Protein AF-A0A1Z5JY35-F1 (afdb_monomer_lite)

Organism: Fistulifera solaris (NCBI:txid1519565)

Sequence (451 aa):
MVADGYHHDVVAVPDDDYDDEEYEEIVIDEEDEEEFLEYYEEEVLENEEDDFTEVTFDSENEEEELMDKAEDNSDAGDTVVLPSGPKKKQIIKSAAQKALEAEEARIKAEEEQFEREREAALQRQKEIQLRQEMEREKLAKREELEKQMAEKKELYRKAEEERLARIRAEEATERIKRENEENRRLLMEAEEKRKQAEEEARRLAAERAKNEKAAEEMARRLKMQHREEEAKLKALQEAKRMEEEIRKLEEQVLAARIAAQEAKLKQKEEKKRFNSKVKARRESAMEKMVKRKHADDENGDQAVPASVVVDEPAPSIKSEKKLAPKSTLVSSTSQKIPATLPAPIKEESKPVRPRTIVPSTPVEAPPFRPAPAIITNTKTTGVAGQFADYPGPFFAVDLLRAKMVADLDYNNREQYLSKDEFAQVFGVDKAEFYSFPKWKQTKLKRQHKLF

InterPro domains:
  IPR003128 Villin headpiece [PF02209] (416-451)
  IPR003128 Villin headpiece [PS51089] (389-451)
  IPR003128 Villin headpiece [SM00153] (416-451)
  IPR036886 Villin headpiece domain superfamily [G3DSA:1.10.950.10] (390-451)
  IPR036886 Villin headpiece domain superfamily [SSF47050] (399-451)

pLDDT: mean 74.17, std 23.76, range [28.83, 98.31]

Secondary structure (DSSP, 8-state):
-----------------------------HHHHHHHHHHHHHHHHHHHSSS-------TTSSSSS-S------------------S-TTTHHHHHHHHHHHHHHHHHHHHHHHHHHHHHHHHHHHHHHHHHHHHHHHHHHHHHHHHHHHHHHHHHHHHHHHHHHHHHHHHHHHHHHHHHHHHHHHHHHHHHHHHHHHHHHHHHHHHHHHHHHHHHHHHHHHHHHHHHHHHHHHHHHHHHHHHHHHHHHHHHHHHHHHHHHHHHHHHHHHHHHHHHHHHHHHHHHHHHHHHHHTS---------------------------------------------------------------------PPPP--------------SS--SSS---SPP--HHHHHTT-STT--GGGGGGGS-HHHHHHHHSS-HHHHHHS-HHHHHHHHHHTT--

Radius of gyration: 80.26 Å; chains: 1; bounding box: 168×75×261 Å

Foldseek 3Di:
DDDDDDDPPPPPPPPPPVPPPPPPVPPPPVVNVVVVVVVVVVVVVVVVVVPPPPPPVPPPPDPPPDPDDDDDPPDDDDDDDDDDDPPPDPVVVVVVVVVVVVVVVVVVVVVVVVVVVVVVVVVVVVVVVVVVVVVVVVVVVVVVVVVVVVVVVVVVVVVVVVVVVVVVVVVVVVVVVVVVVVVVVVVVVVVVVVVVVVVVVVVVVVVVVVVVVVVVVVVVVVVVVVVVVVVVVVVVVVVVVVVVVVVVVVVVVVVVVVVVVVVVVVVVVVVVVVVVVVVVVVVVVVVVVVCVVPDDDDDDDDDDDDDDDDDDDDDDDDDDDDDDDDDDDDDDDDDDDDDDDDDDDDDDDDDDDDDDDDDDDDDDDDDDDDDDDDDDDDDDDDDPPDLPDPPDAADDLVCLLVVVDPPDDLVPSLSRHDQVVNCVQQVDGPSVLVVDDPVVNVVSCVVSSSD

Structure (mmCIF, N/CA/C/O backbone):
data_AF-A0A1Z5JY35-F1
#
_entry.id   AF-A0A1Z5JY35-F1
#
loop_
_atom_site.group_PDB
_atom_site.id
_atom_site.type_symbol
_atom_site.label_atom_id
_atom_site.label_alt_id
_atom_site.label_comp_id
_atom_site.label_asym_id
_atom_site.label_entity_id
_atom_site.label_seq_id
_atom_site.pdbx_PDB_ins_code
_atom_site.Cartn_x
_atom_site.Cartn_y
_atom_site.Cartn_z
_atom_site.occupancy
_atom_site.B_iso_or_equiv
_atom_site.auth_seq_id
_atom_site.auth_comp_id
_atom_site.auth_asym_id
_atom_site.auth_atom_id
_atom_site.pdbx_PDB_model_num
ATOM 1 N N . MET A 1 1 ? -53.087 -17.248 -44.217 1.00 46.38 1 MET A N 1
ATOM 2 C CA . MET A 1 1 ? -52.251 -18.288 -43.576 1.00 46.38 1 MET A CA 1
ATOM 3 C C . MET A 1 1 ? -50.955 -17.583 -43.186 1.00 46.38 1 MET A C 1
ATOM 5 O O . MET A 1 1 ? -50.254 -17.195 -44.098 1.00 46.38 1 MET A O 1
ATOM 9 N N . VAL A 1 2 ? -50.609 -17.257 -41.943 1.00 44.66 2 VAL A N 1
ATOM 10 C CA . VAL A 1 2 ? -51.003 -17.756 -40.621 1.00 44.66 2 VAL A CA 1
ATOM 11 C C . VAL A 1 2 ? -50.668 -16.665 -39.582 1.00 44.66 2 VAL A C 1
ATOM 13 O O . VAL A 1 2 ? -49.529 -16.228 -39.525 1.00 44.66 2 VAL A O 1
ATOM 16 N N . ALA A 1 3 ? -51.681 -16.317 -38.784 1.00 45.19 3 ALA A N 1
ATOM 17 C CA . ALA A 1 3 ? -51.660 -15.933 -37.366 1.00 45.19 3 ALA A CA 1
ATOM 18 C C . ALA A 1 3 ? -51.093 -14.572 -36.911 1.00 45.19 3 ALA A C 1
ATOM 20 O O . ALA A 1 3 ? -49.916 -14.428 -36.589 1.00 45.19 3 ALA A O 1
ATOM 21 N N . ASP A 1 4 ? -52.034 -13.642 -36.725 1.00 47.34 4 ASP A N 1
ATOM 22 C CA . ASP A 1 4 ? -51.963 -12.518 -35.793 1.00 47.34 4 ASP A CA 1
ATOM 23 C C . ASP A 1 4 ? -51.920 -13.041 -34.347 1.00 47.34 4 ASP A C 1
ATOM 25 O O . ASP A 1 4 ? -52.890 -13.605 -33.832 1.00 47.34 4 ASP A O 1
ATOM 29 N N . GLY A 1 5 ? -50.770 -12.876 -33.696 1.00 52.38 5 GLY A N 1
ATOM 30 C CA . GLY A 1 5 ? -50.579 -13.130 -32.272 1.00 52.38 5 GLY A CA 1
ATOM 31 C C . GLY A 1 5 ? -51.066 -11.943 -31.450 1.00 52.38 5 GLY A C 1
ATOM 32 O O . GLY A 1 5 ? -50.285 -11.059 -31.116 1.00 52.38 5 GLY A O 1
ATOM 33 N N . TYR A 1 6 ? -52.359 -11.940 -31.137 1.00 53.88 6 TYR A N 1
ATOM 34 C CA . TYR A 1 6 ? -52.980 -11.079 -30.131 1.00 53.88 6 TYR A CA 1
ATOM 35 C C . TYR A 1 6 ? -52.323 -11.355 -28.764 1.00 53.88 6 TYR A C 1
ATOM 37 O O . TYR A 1 6 ? -52.596 -12.372 -28.127 1.00 53.88 6 TYR A O 1
ATOM 45 N N . HIS A 1 7 ? -51.417 -10.481 -28.326 1.00 57.97 7 HIS A N 1
ATOM 46 C CA . HIS A 1 7 ? -50.999 -10.421 -26.928 1.00 57.97 7 HIS A CA 1
ATOM 47 C C . HIS A 1 7 ? -52.095 -9.691 -26.153 1.00 57.97 7 HIS A C 1
ATOM 49 O O . HIS A 1 7 ? -52.338 -8.506 -26.357 1.00 57.97 7 HIS A O 1
ATOM 55 N N . HIS A 1 8 ? -52.805 -10.445 -25.317 1.00 54.56 8 HIS A N 1
ATOM 56 C CA . HIS A 1 8 ? -53.677 -9.890 -24.298 1.00 54.56 8 HIS A CA 1
ATOM 57 C C . HIS A 1 8 ? -52.809 -9.137 -23.289 1.00 54.56 8 HIS A C 1
ATOM 59 O O . HIS A 1 8 ? -52.097 -9.762 -22.504 1.00 54.56 8 HIS A O 1
ATOM 65 N N . ASP A 1 9 ? -52.904 -7.809 -23.306 1.00 48.47 9 ASP A N 1
ATOM 66 C CA . ASP A 1 9 ? -52.568 -6.964 -22.166 1.00 48.47 9 ASP A CA 1
ATOM 67 C C . ASP A 1 9 ? -53.506 -7.344 -21.014 1.00 48.47 9 ASP A C 1
ATOM 69 O O . ASP A 1 9 ? -54.621 -6.836 -20.871 1.00 48.47 9 ASP A O 1
ATOM 73 N N . VAL A 1 10 ? -53.069 -8.314 -20.215 1.00 53.41 10 VAL A N 1
ATOM 74 C CA . VAL A 1 10 ? -53.588 -8.517 -18.870 1.00 53.41 10 VAL A CA 1
ATOM 75 C C . VAL A 1 10 ? -52.952 -7.413 -18.044 1.00 53.41 10 VAL A C 1
ATOM 77 O O . VAL A 1 10 ? -51.802 -7.514 -17.624 1.00 53.41 10 VAL A O 1
ATOM 80 N N . VAL A 1 11 ? -53.694 -6.320 -17.885 1.00 48.31 11 VAL A N 1
ATOM 81 C CA . VAL A 1 11 ? -53.435 -5.316 -16.857 1.00 48.31 11 VAL A CA 1
ATOM 82 C C . VAL A 1 11 ? -53.554 -6.058 -15.531 1.00 48.31 11 VAL A C 1
ATOM 84 O O . VAL A 1 11 ? -54.656 -6.278 -15.031 1.00 48.31 11 VAL A O 1
ATOM 87 N N . ALA A 1 12 ? -52.418 -6.544 -15.034 1.00 53.56 12 ALA A N 1
ATOM 88 C CA . ALA A 1 12 ? -52.287 -7.001 -13.669 1.00 53.56 12 ALA A CA 1
ATOM 89 C C . ALA A 1 12 ? -52.639 -5.795 -12.802 1.00 53.56 12 ALA A C 1
ATOM 91 O O . ALA A 1 12 ? -51.911 -4.802 -12.768 1.00 53.56 12 ALA A O 1
ATOM 92 N N . VAL A 1 13 ? -53.824 -5.858 -12.201 1.00 51.28 13 VAL A N 1
ATOM 93 C CA . VAL A 1 13 ? -54.137 -5.083 -11.010 1.00 51.28 13 VAL A CA 1
ATOM 94 C C . VAL A 1 13 ? -53.008 -5.430 -10.039 1.00 51.28 13 VAL A C 1
ATOM 96 O O . VAL A 1 13 ? -52.840 -6.622 -9.777 1.00 51.28 13 VAL A O 1
ATOM 99 N N . PRO A 1 14 ? -52.160 -4.469 -9.631 1.00 54.25 14 PRO A N 1
ATOM 100 C CA . PRO A 1 14 ? -51.214 -4.733 -8.565 1.00 54.25 14 PRO A CA 1
ATOM 101 C C . PRO A 1 14 ? -52.071 -5.152 -7.381 1.00 54.25 14 PRO A C 1
ATOM 103 O O . PRO A 1 14 ? -52.952 -4.401 -6.960 1.00 54.25 14 PRO A O 1
ATOM 106 N N . ASP A 1 15 ? -51.903 -6.400 -6.955 1.00 49.28 15 ASP A N 1
ATOM 107 C CA . ASP A 1 15 ? -52.338 -6.795 -5.636 1.00 49.28 15 ASP A CA 1
ATOM 108 C C . ASP A 1 15 ? -51.685 -5.771 -4.707 1.00 49.28 15 ASP A C 1
ATOM 110 O O . ASP A 1 15 ? -50.458 -5.662 -4.657 1.00 49.28 15 ASP A O 1
ATOM 114 N N . ASP A 1 16 ? -52.525 -4.935 -4.092 1.00 47.16 16 ASP A N 1
ATOM 115 C CA . ASP A 1 16 ? -52.209 -4.204 -2.874 1.00 47.16 16 ASP A CA 1
ATOM 116 C C . ASP A 1 16 ? -51.912 -5.283 -1.818 1.00 47.16 16 ASP A C 1
ATOM 118 O O . ASP A 1 16 ? -52.718 -5.566 -0.927 1.00 47.16 16 ASP A O 1
ATOM 122 N N . ASP A 1 17 ? -50.763 -5.946 -1.971 1.00 48.62 17 ASP A N 1
ATOM 123 C CA . ASP A 1 17 ? -49.945 -6.374 -0.860 1.00 48.62 17 ASP A CA 1
ATOM 124 C C . ASP A 1 17 ? -49.726 -5.074 -0.102 1.00 48.62 17 ASP A C 1
ATOM 126 O O . ASP A 1 17 ? -48.907 -4.237 -0.477 1.00 48.62 17 ASP A O 1
ATOM 130 N N . TYR A 1 18 ? -50.605 -4.846 0.874 1.00 51.62 18 TYR A N 1
ATOM 131 C CA . TYR A 1 18 ? -50.313 -3.999 2.005 1.00 51.62 18 TYR A CA 1
ATOM 132 C C . TYR A 1 18 ? -48.908 -4.409 2.417 1.00 51.62 18 TYR A C 1
ATOM 134 O O . TYR A 1 18 ? -48.745 -5.478 3.004 1.00 51.62 18 TYR A O 1
ATOM 142 N N . ASP A 1 19 ? -47.922 -3.616 1.983 1.00 51.00 19 ASP A N 1
ATOM 143 C CA . ASP A 1 19 ? -46.593 -3.589 2.550 1.00 51.00 19 ASP A CA 1
ATOM 144 C C . ASP A 1 19 ? -46.872 -3.606 4.040 1.00 51.00 19 ASP A C 1
ATOM 146 O O . ASP A 1 19 ? -47.462 -2.654 4.566 1.00 51.00 19 ASP A O 1
ATOM 150 N N . ASP A 1 20 ? -46.605 -4.766 4.652 1.00 53.47 20 ASP A N 1
ATOM 151 C CA . ASP A 1 20 ? -46.486 -4.910 6.087 1.00 53.47 20 ASP A CA 1
ATOM 152 C C . ASP A 1 20 ? -45.703 -3.681 6.476 1.00 53.47 20 ASP A C 1
ATOM 154 O O . ASP A 1 20 ? -44.547 -3.560 6.058 1.00 53.47 20 ASP A O 1
ATOM 158 N N . GLU A 1 21 ? -46.410 -2.730 7.100 1.00 52.88 21 GLU A N 1
ATOM 159 C CA . GLU A 1 21 ? -45.853 -1.459 7.503 1.00 52.88 21 GLU A CA 1
ATOM 160 C C . GLU A 1 21 ? -44.511 -1.833 8.083 1.00 52.88 21 GLU A C 1
ATOM 162 O O . GLU A 1 21 ? -44.444 -2.640 9.018 1.00 52.88 21 GLU A O 1
ATOM 167 N N . GLU A 1 22 ? -43.467 -1.376 7.391 1.00 53.84 22 GLU A N 1
ATOM 168 C CA . GLU A 1 22 ? -42.106 -1.368 7.856 1.00 53.84 22 GLU A CA 1
ATOM 169 C C . GLU A 1 22 ? -42.228 -0.618 9.174 1.00 53.84 22 GLU A C 1
ATOM 171 O O . GLU A 1 22 ? -42.157 0.608 9.248 1.00 53.84 22 GLU A O 1
ATOM 176 N N . TYR A 1 23 ? -42.548 -1.373 10.226 1.00 53.69 23 TYR A N 1
ATOM 177 C CA . TYR A 1 23 ? -42.128 -1.101 11.563 1.00 53.69 23 TYR A CA 1
ATOM 178 C C . TYR A 1 23 ? -40.631 -1.035 11.348 1.00 53.69 23 TYR A C 1
ATOM 180 O O . TYR A 1 23 ? -39.949 -2.060 11.347 1.00 53.69 23 TYR A O 1
ATOM 188 N N . GLU A 1 24 ? -40.157 0.172 11.018 1.00 51.50 24 GLU A N 1
ATOM 189 C CA . GLU A 1 24 ? -38.847 0.636 11.393 1.00 51.50 24 GLU A CA 1
ATOM 190 C C . GLU A 1 24 ? -38.778 0.198 12.843 1.00 51.50 24 GLU A C 1
ATOM 192 O O . GLU A 1 24 ? -39.404 0.785 13.728 1.00 51.50 24 GLU A O 1
ATOM 197 N N . GLU A 1 25 ? -38.177 -0.974 13.033 1.00 56.06 25 GLU A N 1
ATOM 198 C CA . GLU A 1 25 ? -37.729 -1.452 14.309 1.00 56.06 25 GLU A CA 1
ATOM 199 C C . GLU A 1 25 ? -36.844 -0.302 14.734 1.00 56.06 25 GLU A C 1
ATOM 201 O O . GLU A 1 25 ? -35.765 -0.087 14.176 1.00 56.06 25 GLU A O 1
ATOM 206 N N . ILE A 1 26 ? -37.415 0.570 15.566 1.00 51.16 26 ILE A N 1
ATOM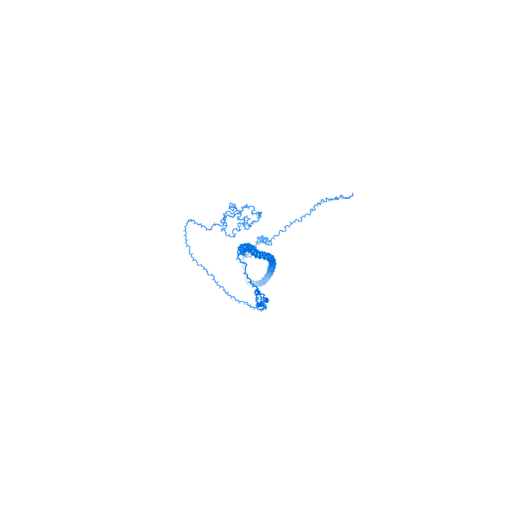 207 C CA . ILE A 1 26 ? -36.690 1.640 16.204 1.00 51.16 26 ILE A CA 1
ATOM 208 C C . ILE A 1 26 ? -35.707 0.848 17.045 1.00 51.16 26 ILE A C 1
ATOM 210 O O . ILE A 1 26 ? -36.040 0.382 18.131 1.00 51.16 26 ILE A O 1
ATOM 214 N N . VAL A 1 27 ? -34.541 0.582 16.459 1.00 50.09 27 VAL A N 1
ATOM 215 C CA . VAL A 1 27 ? -33.369 0.095 17.153 1.00 50.09 27 VAL A CA 1
ATOM 216 C C . VAL A 1 27 ? -32.999 1.275 18.025 1.00 50.09 27 VAL A C 1
ATOM 218 O O . VAL A 1 27 ? -32.275 2.179 17.617 1.00 50.09 27 VAL A O 1
ATOM 221 N N . ILE A 1 28 ? -33.659 1.335 19.177 1.00 54.06 28 ILE A N 1
ATOM 222 C CA . ILE A 1 28 ? -33.197 2.107 20.307 1.00 54.06 28 ILE A CA 1
ATOM 223 C C . ILE A 1 28 ? -31.848 1.463 20.593 1.00 54.06 28 ILE A C 1
ATOM 225 O O . ILE A 1 28 ? -31.780 0.264 20.873 1.00 54.06 28 ILE A O 1
ATOM 229 N N . ASP A 1 29 ? -30.772 2.209 20.344 1.00 47.84 29 ASP A N 1
ATOM 230 C CA . ASP A 1 29 ? -29.430 1.744 20.663 1.00 47.84 29 ASP A CA 1
ATOM 231 C C . ASP A 1 29 ? -29.464 1.253 22.121 1.00 47.84 29 ASP A C 1
ATOM 233 O O . ASP A 1 29 ? -30.059 1.914 22.967 1.00 47.84 29 ASP A O 1
ATOM 237 N N . GLU A 1 30 ? -28.883 0.086 22.426 1.00 59.81 30 GLU A N 1
ATOM 238 C CA . GLU A 1 30 ? -28.965 -0.525 23.771 1.00 59.81 30 GLU A CA 1
ATOM 239 C C . GLU A 1 30 ? -28.495 0.437 24.895 1.00 59.81 30 GLU A C 1
ATOM 241 O O . GLU A 1 30 ? -28.858 0.253 26.052 1.00 59.81 30 GLU A O 1
ATOM 246 N N . GLU A 1 31 ? -27.735 1.491 24.560 1.00 59.03 31 GLU A N 1
ATOM 247 C CA . GLU A 1 31 ? -27.359 2.580 25.478 1.00 59.03 31 GLU A CA 1
ATOM 248 C C . GLU A 1 31 ? -28.527 3.535 25.828 1.00 59.03 31 GLU A C 1
ATOM 250 O O . GLU A 1 31 ? -28.576 4.029 26.952 1.00 59.03 31 GLU A O 1
ATOM 255 N N . ASP A 1 32 ? -29.490 3.759 24.926 1.00 56.44 32 ASP A N 1
ATOM 256 C CA . ASP A 1 32 ? -30.680 4.595 25.164 1.00 56.44 32 ASP A CA 1
ATOM 257 C C . ASP A 1 32 ? -31.787 3.820 25.924 1.00 56.44 32 ASP A C 1
ATOM 259 O O . ASP A 1 32 ? -32.628 4.432 26.586 1.00 56.44 32 ASP A O 1
ATOM 263 N N . GLU A 1 33 ? -31.794 2.477 25.883 1.00 62.22 33 GLU A N 1
ATOM 264 C CA . GLU A 1 33 ? -32.707 1.644 26.694 1.00 62.22 33 GLU A CA 1
ATOM 265 C C . GLU A 1 33 ? -32.339 1.652 28.189 1.00 62.22 33 GLU A C 1
ATOM 267 O O . GLU A 1 33 ? -33.236 1.649 29.037 1.00 62.22 33 GLU A O 1
ATOM 272 N N . GLU A 1 34 ? -31.044 1.711 28.527 1.00 60.44 34 GLU A N 1
ATOM 273 C CA . GLU A 1 34 ? -30.598 1.854 29.921 1.00 60.44 34 GLU A CA 1
ATOM 274 C C . GLU A 1 34 ? -30.954 3.239 30.486 1.00 60.44 34 GLU A C 1
ATOM 276 O O . GLU A 1 34 ? -31.459 3.314 31.606 1.00 60.44 34 GLU A O 1
ATOM 281 N N . GLU A 1 35 ? -30.814 4.319 29.703 1.00 61.03 35 GLU A N 1
ATOM 282 C CA . GLU A 1 35 ? -31.201 5.677 30.136 1.00 61.03 35 GLU A CA 1
ATOM 283 C C . GLU A 1 35 ? -32.730 5.809 30.320 1.00 61.03 35 GLU A C 1
ATOM 285 O O . GLU A 1 35 ? -33.202 6.501 31.226 1.00 61.03 35 GLU A O 1
ATOM 290 N N . PHE A 1 36 ? -33.530 5.096 29.515 1.00 60.97 36 PHE A N 1
ATOM 291 C CA . PHE A 1 36 ? -34.994 5.113 29.630 1.00 60.97 36 PHE A CA 1
ATOM 292 C C . PHE A 1 36 ? -35.524 4.304 30.829 1.00 60.97 36 PHE A C 1
ATOM 294 O O . PHE A 1 36 ? -36.551 4.662 31.412 1.00 60.97 36 PHE A O 1
ATOM 301 N N . LEU A 1 37 ? -34.835 3.225 31.220 1.00 59.44 37 LEU A N 1
ATOM 302 C CA . LEU A 1 37 ? -35.162 2.442 32.419 1.00 59.44 37 LEU A CA 1
ATOM 303 C C . LEU A 1 37 ? -34.700 3.131 33.708 1.00 59.44 37 LEU A C 1
ATOM 305 O O . LEU A 1 37 ? -35.429 3.081 34.699 1.00 59.44 37 LEU A O 1
ATOM 309 N N . GLU A 1 38 ? -33.558 3.825 33.686 1.00 57.66 38 GLU A N 1
ATOM 310 C CA . GLU A 1 38 ? -33.056 4.581 34.842 1.00 57.66 38 GLU A CA 1
ATOM 311 C C . GLU A 1 38 ? -34.018 5.731 35.208 1.00 57.66 38 GLU A C 1
ATOM 313 O O . GLU A 1 38 ? -34.307 5.944 36.385 1.00 57.66 38 GLU A O 1
ATOM 318 N N . TYR A 1 39 ? -34.646 6.374 34.212 1.00 60.12 39 TYR A N 1
ATOM 319 C CA . TYR A 1 39 ? -35.667 7.407 34.442 1.00 60.12 39 TYR A CA 1
ATOM 320 C C . TYR A 1 39 ? -36.967 6.858 35.064 1.00 60.12 39 TYR A C 1
ATOM 322 O O . TYR A 1 39 ? -37.599 7.531 35.879 1.00 60.12 39 TYR A O 1
ATOM 330 N N . TYR A 1 40 ? -37.372 5.629 34.719 1.00 60.38 40 TYR A N 1
ATOM 331 C CA . TYR A 1 40 ? -38.579 5.005 35.279 1.00 60.38 40 TYR A CA 1
ATOM 332 C C . TYR A 1 40 ? -38.358 4.411 36.677 1.00 60.38 40 TYR A C 1
ATOM 334 O O . TYR A 1 40 ? -39.298 4.381 37.469 1.00 60.38 40 TYR A O 1
ATOM 342 N N . GLU A 1 41 ? -37.146 3.956 37.008 1.00 59.81 41 GLU A N 1
ATOM 343 C CA . GLU A 1 41 ? -36.818 3.560 38.384 1.00 59.81 41 GLU A CA 1
ATOM 344 C C . GLU A 1 41 ? -36.693 4.777 39.315 1.00 59.81 41 GLU A C 1
ATOM 346 O O . GLU A 1 41 ? -37.137 4.690 40.460 1.00 59.81 41 GLU A O 1
ATOM 351 N N . GLU A 1 42 ? -36.189 5.922 38.836 1.00 55.50 42 GLU A N 1
ATOM 352 C CA . GLU A 1 42 ? -36.055 7.140 39.652 1.00 55.50 42 GLU A CA 1
ATOM 353 C C . GLU A 1 42 ? -37.423 7.806 39.945 1.00 55.50 42 GLU A C 1
ATOM 355 O O . GLU A 1 42 ? -37.693 8.165 41.092 1.00 55.50 42 GLU A O 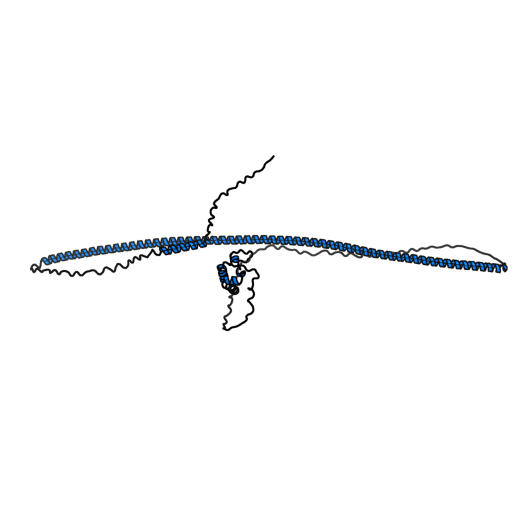1
ATOM 360 N N . GLU A 1 43 ? -38.354 7.861 38.977 1.00 55.16 43 GLU A N 1
ATOM 361 C CA . GLU A 1 43 ? -39.709 8.421 39.197 1.00 55.16 43 GLU A CA 1
ATOM 362 C C . GLU A 1 43 ? -40.642 7.511 40.026 1.00 55.16 43 GLU A C 1
ATOM 364 O O . GLU A 1 43 ? -41.578 7.995 40.674 1.00 55.16 43 GLU A O 1
ATOM 369 N N . VAL A 1 44 ? -40.428 6.190 40.017 1.00 59.62 44 VAL A N 1
ATOM 370 C CA . VAL A 1 44 ? -41.230 5.248 40.822 1.00 59.62 44 VAL A CA 1
ATOM 371 C C . VAL A 1 44 ? -40.738 5.197 42.272 1.00 59.62 44 VAL A C 1
ATOM 373 O O . VAL A 1 44 ? -41.563 5.078 43.177 1.00 59.62 44 VAL A O 1
ATOM 376 N N . LEU A 1 45 ? -39.434 5.367 42.518 1.00 52.56 45 LEU A N 1
ATOM 377 C CA . LEU A 1 45 ? -38.883 5.448 43.876 1.00 52.56 45 LEU A CA 1
ATOM 378 C C . LEU A 1 45 ? -39.237 6.763 44.588 1.00 52.56 45 LEU A C 1
ATOM 380 O O . LEU A 1 45 ? -39.569 6.718 45.771 1.00 52.56 45 LEU A O 1
ATOM 384 N N . GLU A 1 46 ? -39.270 7.907 43.892 1.00 53.66 46 GLU A N 1
ATOM 385 C CA . GLU A 1 46 ? -39.670 9.180 44.522 1.00 53.66 46 GLU A CA 1
ATOM 386 C C . GLU A 1 46 ? -41.154 9.215 44.936 1.00 53.66 46 GLU A C 1
ATOM 388 O O . GLU A 1 46 ? -41.506 9.902 45.892 1.00 53.66 46 GLU A O 1
ATOM 393 N N . ASN A 1 47 ? -42.033 8.446 44.283 1.00 51.38 47 ASN A N 1
ATOM 394 C CA . ASN A 1 47 ? -43.461 8.421 44.629 1.00 51.38 47 ASN A CA 1
ATOM 395 C C . ASN A 1 47 ? -43.836 7.390 45.712 1.00 51.38 47 ASN A C 1
ATOM 397 O O . ASN A 1 47 ? -44.938 7.470 46.256 1.00 51.38 47 ASN A O 1
ATOM 401 N N . GLU A 1 48 ? -42.960 6.437 46.047 1.00 53.16 48 GLU A N 1
ATOM 402 C CA . GLU A 1 48 ? -43.197 5.480 47.143 1.00 53.16 48 GLU A CA 1
ATOM 403 C C . GLU A 1 48 ? -42.548 5.904 48.474 1.00 53.16 48 GLU A C 1
ATOM 405 O O . GLU A 1 48 ? -42.959 5.416 49.531 1.00 53.16 48 GLU A O 1
ATOM 410 N N . GLU A 1 49 ? -41.597 6.846 48.466 1.00 51.72 49 GLU A N 1
ATOM 411 C CA . GLU A 1 49 ? -40.983 7.367 49.699 1.00 51.72 49 GLU A CA 1
ATOM 412 C C . GLU A 1 49 ? -41.856 8.399 50.444 1.00 51.72 49 GLU A C 1
ATOM 414 O O . GLU A 1 49 ? -41.680 8.577 51.650 1.00 51.72 49 GLU A O 1
ATOM 419 N N . ASP A 1 50 ? -42.856 9.003 49.791 1.00 50.16 50 ASP A N 1
ATOM 420 C CA . ASP A 1 50 ? -43.724 10.020 50.413 1.00 50.16 50 ASP A CA 1
ATOM 421 C C . ASP A 1 50 ? -44.960 9.456 51.151 1.00 50.16 50 ASP A C 1
ATOM 423 O O . ASP A 1 50 ? -45.592 10.181 51.921 1.00 50.16 50 ASP A O 1
ATOM 427 N N . ASP A 1 51 ? -45.296 8.167 50.990 1.00 50.41 51 ASP A N 1
ATOM 428 C CA . ASP A 1 51 ? -46.463 7.546 51.660 1.00 50.41 51 ASP A CA 1
ATOM 429 C C . ASP A 1 51 ? -46.080 6.535 52.758 1.00 50.41 51 ASP A C 1
ATOM 431 O O . ASP A 1 51 ? -46.934 6.002 53.472 1.00 50.41 51 ASP A O 1
ATOM 435 N N . PHE A 1 52 ? -44.778 6.322 52.972 1.00 45.00 52 PHE A N 1
ATOM 436 C CA . PHE A 1 52 ? -44.257 5.682 54.178 1.00 45.00 52 PHE A CA 1
ATOM 437 C C . PHE A 1 52 ? -43.755 6.754 55.146 1.00 45.00 52 PHE A C 1
ATOM 439 O O . PHE A 1 52 ? -42.627 6.695 55.634 1.00 45.00 52 PHE A O 1
ATOM 446 N N . THR A 1 53 ? -44.613 7.735 55.466 1.00 52.81 53 THR A N 1
ATOM 447 C CA . THR A 1 53 ? -44.447 8.484 56.712 1.00 52.81 53 THR A CA 1
ATOM 448 C C . THR A 1 53 ? -44.340 7.452 57.814 1.00 52.81 53 THR A C 1
ATOM 450 O O . THR A 1 53 ? -45.305 6.756 58.139 1.00 52.81 53 THR A O 1
ATOM 453 N N . GLU A 1 54 ? -43.121 7.330 58.314 1.00 50.16 54 GLU A N 1
ATOM 454 C CA . GLU A 1 54 ? -42.743 6.653 59.525 1.00 50.16 54 GLU A CA 1
ATOM 455 C C . GLU A 1 54 ? -43.790 7.033 60.573 1.00 50.16 54 GLU A C 1
ATOM 457 O O . GLU A 1 54 ? -43.759 8.108 61.169 1.00 50.16 54 GLU A O 1
ATOM 462 N N . VAL A 1 55 ? -44.776 6.157 60.779 1.00 47.72 55 VAL A N 1
ATOM 463 C CA . VAL A 1 55 ? -45.494 6.107 62.042 1.00 47.72 55 VAL A CA 1
ATOM 464 C C . VAL A 1 55 ? -44.437 5.598 63.010 1.00 47.72 55 VAL A C 1
ATOM 466 O O . VAL A 1 55 ? -44.387 4.414 63.346 1.00 47.72 55 VAL A O 1
ATOM 469 N N . THR A 1 56 ? -43.528 6.497 63.394 1.00 45.59 56 THR A N 1
ATOM 470 C CA . THR A 1 56 ? -42.793 6.430 64.640 1.00 45.59 56 THR A CA 1
ATOM 471 C C . THR A 1 56 ? -43.882 6.378 65.691 1.00 45.59 56 THR A C 1
ATOM 473 O O . THR A 1 56 ? -44.436 7.386 66.127 1.00 45.59 56 THR A O 1
ATOM 476 N N . PHE A 1 57 ? -44.301 5.156 65.999 1.00 45.47 57 PHE A N 1
ATOM 477 C CA . PHE A 1 57 ? -45.125 4.857 67.142 1.00 45.47 57 PHE A CA 1
ATOM 478 C C . PHE A 1 57 ? -44.218 5.131 68.344 1.00 45.47 57 PHE A C 1
ATOM 480 O O . PHE A 1 57 ? -43.576 4.218 68.867 1.00 45.47 57 PHE A O 1
ATOM 487 N N . ASP A 1 58 ? -44.094 6.420 68.682 1.00 47.53 58 ASP A N 1
ATOM 488 C CA . ASP A 1 58 ? -43.464 6.967 69.879 1.00 47.53 58 ASP A CA 1
ATOM 489 C C . ASP A 1 58 ? -44.176 6.345 71.079 1.00 47.53 58 ASP A C 1
ATOM 491 O O . ASP A 1 58 ? -45.102 6.893 71.670 1.00 47.53 58 ASP A O 1
ATOM 495 N N . SER A 1 59 ? -43.754 5.129 71.411 1.00 51.53 59 SER A N 1
ATOM 496 C CA . SER A 1 59 ? -44.248 4.350 72.545 1.00 51.53 59 SER A CA 1
ATOM 497 C C . SER A 1 59 ? -43.611 4.811 73.855 1.00 51.53 59 SER A C 1
ATOM 499 O O . SER A 1 59 ? -43.808 4.173 74.884 1.00 51.53 59 SER A O 1
ATOM 501 N N . GLU A 1 60 ? -42.813 5.881 73.826 1.00 49.34 60 GLU A N 1
ATOM 502 C CA . GLU A 1 60 ? -42.082 6.390 74.987 1.00 49.34 60 GLU A CA 1
ATOM 503 C C . GLU A 1 60 ? -42.762 7.598 75.656 1.00 49.34 60 GLU A C 1
ATOM 505 O O . GLU A 1 60 ? -42.204 8.141 76.603 1.00 49.34 60 GLU A O 1
ATOM 510 N N . ASN A 1 61 ? -43.977 8.000 75.247 1.00 47.47 61 ASN A N 1
ATOM 511 C CA . ASN A 1 61 ? -44.640 9.194 75.803 1.00 47.47 61 ASN A CA 1
ATOM 512 C C . ASN A 1 61 ? -46.038 8.970 76.424 1.00 47.47 61 ASN A C 1
ATOM 514 O O . ASN A 1 61 ? -46.813 9.916 76.531 1.00 47.47 61 ASN A O 1
ATOM 518 N N . GLU A 1 62 ? -46.374 7.752 76.866 1.00 46.09 62 GLU A N 1
ATOM 519 C CA . GLU A 1 62 ? -47.658 7.468 77.552 1.00 46.09 62 GLU A CA 1
ATOM 520 C C . GLU A 1 62 ? -47.533 7.030 79.029 1.00 46.09 62 GLU A C 1
ATOM 522 O O . GLU A 1 62 ? -48.536 6.671 79.643 1.00 46.09 62 GLU A O 1
ATOM 527 N N . GLU A 1 63 ? -46.352 7.109 79.659 1.00 47.94 63 GLU A N 1
ATOM 528 C CA . GLU A 1 63 ? -46.201 6.785 81.098 1.00 47.94 63 GLU A CA 1
ATOM 529 C C . GLU A 1 63 ? -46.146 7.996 82.054 1.00 47.94 63 GLU A C 1
ATOM 531 O O . GLU A 1 63 ? -46.042 7.800 83.264 1.00 47.94 63 GLU A O 1
ATOM 536 N N . GLU A 1 64 ? -46.304 9.239 81.577 1.00 49.47 64 GLU A N 1
ATOM 537 C CA . GLU A 1 64 ? -46.234 10.442 82.439 1.00 49.47 64 GLU A CA 1
ATOM 538 C C . GLU A 1 64 ? -47.550 11.232 82.609 1.00 49.47 64 GLU A C 1
ATOM 540 O O . GLU A 1 64 ? -47.539 12.340 83.138 1.00 49.47 64 GLU A O 1
ATOM 545 N N . GLU A 1 65 ? -48.711 10.663 82.256 1.00 51.38 65 GLU A N 1
ATOM 546 C CA . GLU A 1 65 ? -50.022 11.323 82.435 1.00 51.38 65 GLU A CA 1
ATOM 547 C C . GLU A 1 65 ? -51.005 10.503 83.294 1.00 51.38 65 GLU A C 1
ATOM 549 O O . GLU A 1 65 ? -52.158 10.270 82.935 1.00 51.38 65 GLU A O 1
ATOM 554 N N . LEU A 1 66 ? -50.561 10.034 84.465 1.00 49.62 66 LEU A N 1
ATOM 555 C CA . LEU A 1 66 ? -51.460 9.403 85.446 1.00 49.62 66 LEU A CA 1
ATOM 556 C C . LEU A 1 66 ? -50.985 9.585 86.897 1.00 49.62 66 LEU A C 1
ATOM 558 O O . LEU A 1 66 ? -50.978 8.653 87.696 1.00 49.62 66 LEU A O 1
ATOM 562 N N . MET A 1 67 ? -50.590 10.809 87.256 1.00 49.25 67 MET A N 1
ATOM 563 C CA . MET A 1 67 ? -50.226 11.184 88.631 1.00 49.25 67 MET A CA 1
ATOM 564 C C . MET A 1 67 ? -50.798 12.545 89.057 1.00 49.25 67 MET A C 1
ATOM 566 O O . MET A 1 67 ? -50.140 13.286 89.765 1.00 49.25 67 MET A O 1
ATOM 570 N N . ASP A 1 68 ? -52.042 12.864 88.683 1.00 51.59 68 ASP A N 1
ATOM 571 C CA . ASP A 1 68 ? -52.772 14.011 89.255 1.00 51.59 68 ASP A CA 1
ATOM 572 C C . ASP A 1 68 ? -54.295 13.779 89.243 1.00 51.59 68 ASP A C 1
ATOM 574 O O . ASP A 1 68 ? -55.043 14.404 88.492 1.00 51.59 68 ASP A O 1
ATOM 578 N N . LYS A 1 69 ? -54.784 12.838 90.066 1.00 51.34 69 LYS A N 1
ATOM 579 C CA . LYS A 1 69 ? -56.200 12.795 90.490 1.00 51.34 69 LYS A CA 1
ATOM 580 C C . LYS A 1 69 ? -56.435 11.869 91.686 1.00 51.34 69 LYS A C 1
ATOM 582 O O . LYS A 1 69 ? -56.906 10.744 91.571 1.00 51.34 69 LYS A O 1
ATOM 587 N N . ALA A 1 70 ? -56.113 12.388 92.860 1.00 48.22 70 ALA A N 1
ATOM 588 C CA . ALA A 1 70 ? -56.807 12.065 94.102 1.00 48.22 70 ALA A CA 1
ATOM 589 C C . ALA A 1 70 ? -56.888 13.393 94.872 1.00 48.22 70 ALA A C 1
ATOM 591 O O . ALA A 1 70 ? -55.986 13.752 95.618 1.00 48.22 70 ALA A O 1
ATOM 592 N N . GLU A 1 71 ? -57.786 14.306 94.495 1.00 47.38 71 GLU A N 1
ATOM 593 C CA . GLU A 1 71 ? -59.164 14.330 95.016 1.00 47.38 71 GLU A CA 1
ATOM 594 C C . GLU A 1 71 ? -59.210 13.936 96.500 1.00 47.38 71 GLU A C 1
ATOM 596 O O . GLU A 1 71 ? -59.607 12.845 96.895 1.00 47.38 71 GLU A O 1
ATOM 601 N N . ASP A 1 72 ? -58.670 14.828 97.329 1.00 49.09 72 ASP A N 1
ATOM 602 C CA . ASP A 1 72 ? -59.477 15.657 98.232 1.00 49.09 72 ASP A CA 1
ATOM 603 C C . ASP A 1 72 ? -60.901 15.117 98.494 1.00 49.09 72 ASP A C 1
ATOM 605 O O . ASP A 1 72 ? -61.893 15.647 98.006 1.00 49.09 72 ASP A O 1
ATOM 609 N N . ASN A 1 73 ? -60.999 14.040 99.277 1.00 50.00 73 ASN A N 1
ATOM 610 C CA . ASN A 1 73 ? -62.220 13.682 99.997 1.00 50.00 73 ASN A CA 1
ATOM 611 C C . ASN A 1 73 ? -62.032 14.031 101.473 1.00 50.00 73 ASN A C 1
ATOM 613 O O . ASN A 1 73 ? -61.791 13.193 102.344 1.00 50.00 73 ASN A O 1
ATOM 617 N N . SER A 1 74 ? -62.129 15.330 101.725 1.00 50.06 74 SER A N 1
ATOM 618 C CA . SER A 1 74 ? -62.541 15.893 102.997 1.00 50.06 74 SER A CA 1
ATOM 619 C C . SER A 1 74 ? -64.052 15.680 103.153 1.00 50.06 74 SER A C 1
ATOM 621 O O . SER A 1 74 ? -64.843 16.529 102.762 1.00 50.06 74 SER A O 1
ATOM 623 N N . ASP A 1 75 ? -64.482 14.548 103.721 1.00 43.41 75 ASP A N 1
ATOM 624 C CA . ASP A 1 75 ? -65.890 14.388 104.100 1.00 43.41 75 ASP A CA 1
ATOM 625 C C . ASP A 1 75 ? -66.089 13.653 105.430 1.00 43.41 75 ASP A C 1
ATOM 627 O O . ASP A 1 75 ? -65.487 12.621 105.722 1.00 43.41 75 ASP A O 1
ATOM 631 N N . ALA A 1 76 ? -66.974 14.267 106.210 1.00 42.19 76 ALA A N 1
ATOM 632 C CA . ALA A 1 76 ? -67.694 13.774 107.368 1.00 42.19 76 ALA A CA 1
ATOM 633 C C . ALA A 1 76 ? -66.879 13.167 108.522 1.00 42.19 76 ALA A C 1
ATOM 635 O O . ALA A 1 76 ? -66.643 11.965 108.635 1.00 42.19 76 ALA A O 1
ATOM 636 N N . GLY A 1 77 ? -66.610 14.027 109.508 1.00 47.16 77 GLY A N 1
ATOM 637 C CA . GLY A 1 77 ? -66.494 13.584 110.889 1.00 47.16 77 GLY A CA 1
ATOM 638 C C . GLY A 1 77 ? -67.772 12.870 111.331 1.00 47.16 77 GLY A C 1
ATOM 639 O O . GLY A 1 77 ? -68.841 13.476 111.369 1.00 47.16 77 GLY A O 1
ATOM 640 N N . ASP A 1 78 ? -67.637 11.603 111.715 1.00 42.41 78 ASP A N 1
ATOM 641 C CA . ASP A 1 78 ? -68.664 10.875 112.451 1.00 42.41 78 ASP A CA 1
ATOM 642 C C . ASP A 1 78 ? -68.218 10.699 113.909 1.00 42.41 78 ASP A C 1
ATOM 644 O O . ASP A 1 78 ? -67.246 10.017 114.252 1.00 42.41 78 ASP A O 1
ATOM 648 N N . THR A 1 79 ? -68.908 11.427 114.780 1.00 45.41 79 THR A N 1
ATOM 649 C CA . THR A 1 79 ? -68.730 11.457 116.229 1.00 45.41 79 THR A CA 1
ATOM 650 C C . THR A 1 79 ? -69.213 10.151 116.858 1.00 45.41 79 THR A C 1
ATOM 652 O O . THR A 1 79 ? -70.396 9.995 117.162 1.00 45.41 79 THR A O 1
ATOM 655 N N . VAL A 1 80 ? -68.292 9.226 117.140 1.00 40.56 80 VAL A N 1
ATOM 656 C CA . VAL A 1 80 ? -68.604 8.015 117.911 1.00 40.56 80 VAL A CA 1
ATOM 657 C C . VAL A 1 80 ? -68.697 8.341 119.406 1.00 40.56 80 VAL A C 1
ATOM 659 O O . VAL A 1 80 ? -67.713 8.597 120.101 1.00 40.56 80 VAL A O 1
ATOM 662 N N . VAL A 1 81 ? -69.934 8.305 119.894 1.00 43.09 81 VAL A N 1
ATOM 663 C CA . VAL A 1 81 ? -70.354 8.381 121.296 1.00 43.09 81 VAL A CA 1
ATOM 664 C C . VAL A 1 81 ? -69.708 7.263 122.129 1.00 43.09 81 VAL A C 1
ATOM 666 O O . VAL A 1 81 ? -69.853 6.080 121.832 1.00 43.09 81 VAL A O 1
ATOM 669 N N . LEU A 1 82 ? -69.038 7.643 123.221 1.00 44.00 82 LEU A N 1
ATOM 670 C CA . LEU A 1 82 ? -68.534 6.754 124.275 1.00 44.00 82 LEU A CA 1
ATOM 671 C C . LEU A 1 82 ? -69.676 6.296 125.209 1.00 44.00 82 LEU A C 1
ATOM 673 O O . LEU A 1 82 ? -70.220 7.133 125.932 1.00 44.00 82 LEU A O 1
ATOM 677 N N . PRO A 1 83 ? -69.987 4.991 125.331 1.00 41.00 83 PRO A N 1
ATOM 678 C CA . PRO A 1 83 ? -70.751 4.488 126.467 1.00 41.00 83 PRO A CA 1
ATOM 679 C C . PRO A 1 83 ? -69.825 4.215 127.665 1.00 41.00 83 PRO A C 1
ATOM 681 O O . PRO A 1 83 ? -68.965 3.330 127.650 1.00 41.00 83 PRO A O 1
ATOM 684 N N . SER A 1 84 ? -70.018 4.979 128.742 1.00 44.19 84 SER A N 1
ATOM 685 C CA . SER A 1 84 ? -69.436 4.710 130.055 1.00 44.19 84 SER A CA 1
ATOM 686 C C . SER A 1 84 ? -70.210 3.571 130.735 1.00 44.19 84 SER A C 1
ATOM 688 O O . SER A 1 84 ? -71.406 3.658 130.998 1.00 44.19 84 SER A O 1
ATOM 690 N N . GLY A 1 85 ? -69.532 2.452 130.998 1.00 40.16 85 GLY A N 1
ATOM 691 C CA . GLY A 1 85 ? -70.143 1.285 131.636 1.00 40.16 85 GLY A CA 1
ATOM 692 C C . GLY A 1 85 ? -69.109 0.374 132.313 1.00 40.16 85 GLY A C 1
ATOM 693 O O . GLY A 1 85 ? -68.106 0.010 131.690 1.00 40.16 85 GLY A O 1
ATOM 694 N N . PRO A 1 86 ? -69.299 -0.026 133.585 1.00 46.28 86 PRO A N 1
ATOM 695 C CA . PRO A 1 86 ? -68.313 -0.771 134.362 1.00 46.28 86 PRO A CA 1
ATOM 696 C C . PRO A 1 86 ? -68.444 -2.287 134.139 1.00 46.28 86 PRO A C 1
ATOM 698 O O . PRO A 1 86 ? -68.892 -3.014 135.017 1.00 46.28 86 PRO A O 1
ATOM 701 N N . LYS A 1 87 ? -68.030 -2.789 132.968 1.00 47.88 87 LYS A N 1
ATOM 702 C CA . LYS A 1 87 ? -67.768 -4.231 132.726 1.00 47.88 87 LYS A CA 1
ATOM 703 C C . LYS A 1 87 ? -66.515 -4.433 131.853 1.00 47.88 87 LYS A C 1
ATOM 705 O O . LYS A 1 87 ? -66.497 -5.182 130.884 1.00 47.88 87 LYS A O 1
ATOM 710 N N . LYS A 1 88 ? -65.432 -3.731 132.210 1.00 46.59 88 LYS A N 1
ATOM 711 C CA . LYS A 1 88 ? -64.194 -3.555 131.421 1.00 46.59 88 LYS A CA 1
ATOM 712 C C . LYS A 1 88 ? -63.200 -4.734 131.388 1.00 46.59 88 LYS A C 1
ATOM 714 O O . LYS A 1 88 ? -62.128 -4.562 130.838 1.00 46.59 88 LYS A O 1
ATOM 719 N N . LYS A 1 89 ? -63.466 -5.920 131.951 1.00 50.22 89 LYS A N 1
ATOM 720 C CA . LYS A 1 89 ? -62.409 -6.964 132.063 1.00 50.22 89 LYS A CA 1
ATOM 721 C C . LYS A 1 89 ? -62.619 -8.248 131.247 1.00 50.22 89 LYS A C 1
ATOM 723 O O . LYS A 1 89 ? -61.653 -8.980 131.061 1.00 50.22 89 LYS A O 1
ATOM 728 N N . GLN A 1 90 ? -63.821 -8.506 130.719 1.00 50.31 90 GLN A N 1
ATOM 729 C CA . GLN A 1 90 ? -64.091 -9.687 129.872 1.00 50.31 90 GLN A CA 1
ATOM 730 C C . GLN A 1 90 ? -64.258 -9.355 128.379 1.00 50.31 90 GLN A C 1
ATOM 732 O O . GLN A 1 90 ? -63.781 -10.114 127.544 1.00 50.31 90 GLN A O 1
ATOM 737 N N . ILE A 1 91 ? -64.816 -8.189 128.030 1.00 51.06 91 ILE A N 1
ATOM 738 C CA . ILE A 1 91 ? -64.978 -7.760 126.625 1.00 51.06 91 ILE A CA 1
ATOM 739 C C . ILE A 1 91 ? -63.616 -7.446 125.978 1.00 51.06 91 ILE A C 1
ATOM 741 O O . ILE A 1 91 ? -63.380 -7.818 124.831 1.00 51.06 91 ILE A O 1
ATOM 745 N N . ILE A 1 92 ? -62.678 -6.877 126.747 1.00 52.78 92 ILE A N 1
ATOM 746 C CA . ILE A 1 92 ? -61.312 -6.565 126.286 1.00 52.78 92 ILE A CA 1
ATOM 747 C C . ILE A 1 92 ? -60.535 -7.835 125.897 1.00 52.78 92 ILE A C 1
ATOM 749 O O . ILE A 1 92 ? -59.747 -7.795 124.962 1.00 52.78 92 ILE A O 1
ATOM 753 N N . LYS A 1 93 ? -60.791 -8.983 126.545 1.00 56.81 93 LYS A N 1
ATOM 754 C CA . LYS A 1 93 ? -60.112 -10.246 126.202 1.00 56.81 93 LYS A CA 1
ATOM 755 C C . LYS A 1 93 ? -60.606 -10.841 124.878 1.00 56.81 93 LYS A C 1
ATOM 757 O O . LYS A 1 93 ? -59.784 -11.273 124.084 1.00 56.81 93 LYS A O 1
ATOM 762 N N . SER A 1 94 ? -61.916 -10.806 124.607 1.00 64.06 94 SER A N 1
ATOM 763 C CA . SER A 1 94 ? -62.457 -11.290 123.322 1.00 64.06 94 SER A CA 1
ATOM 764 C C . SER A 1 94 ? -62.145 -10.350 122.153 1.00 64.06 94 SER A C 1
ATOM 766 O O . SER A 1 94 ? -61.903 -10.810 121.044 1.00 64.06 94 SER A O 1
ATOM 768 N N . ALA A 1 95 ? -62.090 -9.037 122.409 1.00 68.44 95 ALA A N 1
ATOM 769 C CA . ALA A 1 95 ? -61.691 -8.054 121.408 1.00 68.44 95 ALA A CA 1
ATOM 770 C C . ALA A 1 95 ? -60.200 -8.180 121.057 1.00 68.44 95 ALA A C 1
ATOM 772 O O . ALA A 1 95 ? -59.853 -8.095 119.887 1.00 68.44 95 ALA A O 1
ATOM 773 N N . ALA A 1 96 ? -59.336 -8.453 122.043 1.00 72.06 96 ALA A N 1
ATOM 774 C CA . ALA A 1 96 ? -57.916 -8.711 121.806 1.00 72.06 96 ALA A CA 1
ATOM 775 C C . ALA A 1 96 ? -57.680 -10.000 121.002 1.00 72.06 96 ALA A C 1
ATOM 777 O O . ALA A 1 96 ? -56.853 -10.006 120.101 1.00 72.06 96 ALA A O 1
ATOM 778 N N . GLN A 1 97 ? -58.431 -11.072 121.276 1.00 76.62 97 GLN A N 1
ATOM 779 C CA . GLN A 1 97 ? -58.300 -12.333 120.538 1.00 76.62 97 GLN A CA 1
ATOM 780 C C . GLN A 1 97 ? -58.814 -12.221 119.095 1.00 76.62 97 GLN A C 1
ATOM 782 O O . GLN A 1 97 ? -58.155 -12.684 118.173 1.00 76.62 97 GLN A O 1
ATOM 787 N N . LYS A 1 98 ? -59.934 -11.519 118.882 1.00 79.50 98 LYS A N 1
ATOM 788 C CA . LYS A 1 98 ? -60.451 -11.224 117.539 1.00 79.50 98 LYS A CA 1
ATOM 789 C C . LYS A 1 98 ? -59.537 -10.279 116.749 1.00 79.50 98 LYS A C 1
ATOM 791 O O . LYS A 1 98 ? -59.448 -10.404 115.535 1.00 79.50 98 LYS A O 1
ATOM 796 N N . ALA A 1 99 ? -58.869 -9.339 117.420 1.00 80.00 99 ALA A N 1
ATOM 797 C CA . ALA A 1 99 ? -57.864 -8.486 116.792 1.00 80.00 99 ALA A CA 1
ATOM 798 C C . ALA A 1 99 ? -56.625 -9.288 116.363 1.00 80.00 99 ALA A C 1
ATOM 800 O O . ALA A 1 99 ? -56.099 -9.032 115.291 1.00 80.00 99 ALA A O 1
ATOM 801 N N . LEU A 1 100 ? -56.218 -10.283 117.156 1.00 81.88 100 LEU A N 1
ATOM 802 C CA . LEU A 1 100 ? -55.073 -11.145 116.858 1.00 81.88 100 LEU A CA 1
ATOM 803 C C . LEU A 1 100 ? -55.371 -12.128 115.712 1.00 81.88 100 LEU A C 1
ATOM 805 O O . LEU A 1 100 ? -54.560 -12.265 114.807 1.00 81.88 100 LEU A O 1
ATOM 809 N N . GLU A 1 101 ? -56.568 -12.727 115.676 1.00 82.56 101 GLU A N 1
ATOM 810 C CA . GLU A 1 101 ? -57.023 -13.528 114.523 1.00 82.56 101 GLU A CA 1
ATOM 811 C C . GLU A 1 101 ? -57.185 -12.678 113.250 1.00 82.56 101 GLU A C 1
ATOM 813 O O . GLU A 1 101 ? -56.877 -13.138 112.153 1.00 82.56 101 GLU A O 1
ATOM 818 N N . ALA A 1 102 ? -57.653 -11.430 113.371 1.00 84.50 102 ALA A N 1
ATOM 819 C CA . ALA A 1 102 ? -57.733 -10.512 112.236 1.00 84.50 102 ALA A CA 1
ATOM 820 C C . ALA A 1 102 ? -56.343 -10.078 111.741 1.00 84.50 102 ALA A C 1
ATOM 822 O O . ALA A 1 102 ? -56.161 -9.899 110.540 1.00 84.50 102 ALA A O 1
ATOM 823 N N . GLU A 1 103 ? -55.368 -9.932 112.642 1.00 85.19 103 GLU A N 1
ATOM 824 C CA . GLU A 1 103 ? -53.973 -9.648 112.300 1.00 85.19 103 GLU A CA 1
ATOM 825 C C . GLU A 1 103 ? -53.313 -10.850 111.608 1.00 85.19 103 GLU A C 1
ATOM 827 O O . GLU A 1 103 ? -52.740 -10.674 110.538 1.00 85.19 103 GLU A O 1
ATOM 832 N N . GLU A 1 104 ? -53.477 -12.075 112.124 1.00 86.56 104 GLU A N 1
ATOM 833 C CA . GLU A 1 104 ? -53.003 -13.300 111.456 1.00 86.56 104 GLU A CA 1
ATOM 834 C C . GLU A 1 104 ? -53.639 -13.489 110.072 1.00 86.56 104 GLU A C 1
ATOM 836 O O . GLU A 1 104 ? -52.949 -13.838 109.114 1.00 86.56 104 GLU A O 1
ATOM 841 N N . ALA A 1 105 ? -54.941 -13.224 109.929 1.00 88.69 105 ALA A N 1
ATOM 842 C CA . ALA A 1 105 ? -55.612 -13.282 108.633 1.00 88.69 105 ALA A CA 1
ATOM 843 C C . ALA A 1 105 ? -55.082 -12.220 107.657 1.00 88.69 105 ALA A C 1
ATOM 845 O O . ALA A 1 105 ? -54.973 -12.495 106.462 1.00 88.69 105 ALA A O 1
ATOM 846 N N . ARG A 1 106 ? -54.726 -11.028 108.155 1.00 91.31 106 ARG A N 1
ATOM 847 C CA . ARG A 1 106 ? -54.127 -9.969 107.336 1.00 91.31 106 ARG A CA 1
ATOM 848 C C . ARG A 1 106 ? -52.715 -10.337 106.894 1.00 91.31 106 ARG A C 1
ATOM 850 O O . ARG A 1 106 ? -52.425 -10.211 105.715 1.00 91.31 106 ARG A O 1
ATOM 857 N N . ILE A 1 107 ? -51.890 -10.868 107.798 1.00 89.69 107 ILE A N 1
ATOM 858 C CA . ILE A 1 107 ? -50.538 -11.352 107.482 1.00 89.69 107 ILE A CA 1
ATOM 859 C C . ILE A 1 107 ? -50.606 -12.469 106.439 1.00 89.69 107 ILE A C 1
ATOM 861 O O . ILE A 1 107 ? -49.876 -12.431 105.457 1.00 89.69 107 ILE A O 1
ATOM 865 N N . LYS A 1 108 ? -51.522 -13.430 106.598 1.00 93.06 108 LYS A N 1
ATOM 866 C CA . LYS A 1 108 ? -51.695 -14.517 105.628 1.00 93.06 108 LYS A CA 1
ATOM 867 C C . LYS A 1 108 ? -52.169 -14.015 104.260 1.00 93.06 108 LYS A C 1
ATOM 869 O O . LYS A 1 108 ? -51.723 -14.529 103.241 1.00 93.06 108 LYS A O 1
ATOM 874 N N . ALA A 1 109 ? -53.065 -13.027 104.225 1.00 91.62 109 ALA A N 1
ATOM 875 C CA . ALA A 1 109 ? -53.505 -12.409 102.977 1.00 91.62 109 ALA A CA 1
ATOM 876 C C . ALA A 1 109 ? -52.382 -11.593 102.310 1.00 91.62 109 ALA A C 1
ATOM 878 O O . ALA A 1 109 ? -52.246 -11.650 101.092 1.00 91.62 109 ALA A O 1
ATOM 879 N N . GLU A 1 110 ? -51.568 -10.879 103.094 1.00 91.69 110 GLU A N 1
ATOM 880 C CA . GLU A 1 110 ? -50.374 -10.165 102.620 1.00 91.69 110 GLU A CA 1
ATOM 881 C C . GLU A 1 110 ? -49.317 -11.148 102.079 1.00 91.69 110 GLU A C 1
ATOM 883 O O . GLU A 1 110 ? -48.751 -10.911 101.015 1.00 91.69 110 GLU A O 1
ATOM 888 N N . GLU A 1 111 ? -49.092 -12.282 102.749 1.00 92.62 111 GLU A N 1
ATOM 889 C CA . GLU A 1 111 ? -48.167 -13.334 102.304 1.00 92.62 111 GLU A C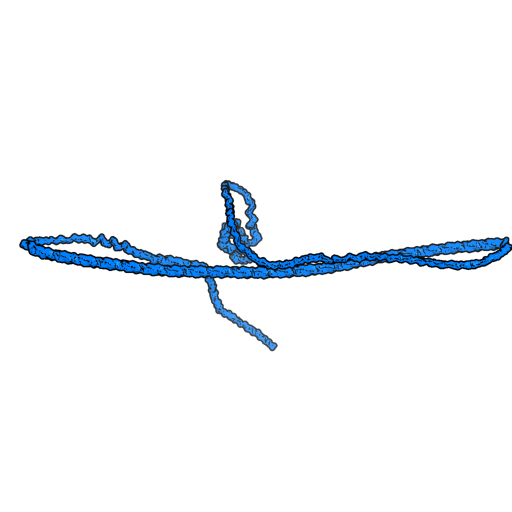A 1
ATOM 890 C C . GLU A 1 111 ? -48.656 -14.013 101.015 1.00 92.62 111 GLU A C 1
ATOM 892 O O . GLU A 1 111 ? -47.891 -14.153 100.062 1.00 92.62 111 GLU A O 1
ATOM 897 N N . GLU A 1 112 ? -49.947 -14.349 100.926 1.00 94.38 112 GLU A N 1
ATOM 898 C CA . GLU A 1 112 ? -50.548 -14.900 99.705 1.00 94.38 112 GLU A CA 1
ATOM 899 C C . GLU A 1 112 ? -50.521 -13.886 98.547 1.00 94.38 112 GLU A C 1
ATOM 901 O O . GLU A 1 112 ? -50.280 -14.253 97.395 1.00 94.38 112 GLU A O 1
ATOM 906 N N . GLN A 1 113 ? -50.732 -12.596 98.830 1.00 93.75 113 GLN A N 1
ATOM 907 C CA . GLN A 1 113 ? -50.587 -11.539 97.830 1.00 93.75 113 GLN A CA 1
ATOM 908 C C . GLN A 1 113 ? -49.136 -11.433 97.346 1.00 93.75 113 GLN A C 1
ATOM 910 O O . GLN A 1 113 ? -48.906 -11.366 96.139 1.00 93.75 113 GLN A O 1
ATOM 915 N N . PHE A 1 114 ? -48.162 -11.492 98.255 1.00 95.81 114 PHE A N 1
ATOM 916 C CA . PHE A 1 114 ? -46.744 -11.466 97.909 1.00 95.81 114 PHE A CA 1
ATOM 917 C C . PHE A 1 114 ? -46.324 -12.684 97.073 1.00 95.81 114 PHE A C 1
ATOM 919 O O . PHE A 1 114 ? -45.567 -12.542 96.113 1.00 95.81 114 PHE A O 1
ATOM 926 N N . GLU A 1 115 ? -46.835 -13.882 97.376 1.00 95.00 115 GLU A N 1
ATOM 927 C CA . GLU A 1 115 ? -46.597 -15.075 96.555 1.00 95.00 115 GLU A CA 1
ATOM 928 C C . GLU A 1 115 ? -47.185 -14.932 95.148 1.00 95.00 115 GLU A C 1
ATOM 930 O O . GLU A 1 115 ? -46.493 -15.227 94.170 1.00 95.00 115 GLU A O 1
ATOM 935 N N . ARG A 1 116 ? -48.414 -14.411 95.022 1.00 94.56 116 ARG A N 1
ATOM 936 C CA . ARG A 1 116 ? -49.030 -14.131 93.713 1.00 94.56 116 ARG A CA 1
ATOM 937 C C . ARG A 1 116 ? -48.258 -13.077 92.927 1.00 94.56 116 ARG A C 1
ATOM 939 O O . ARG A 1 116 ? -48.052 -13.251 91.730 1.00 94.56 116 ARG A O 1
ATOM 946 N N . GLU A 1 117 ? -47.808 -12.004 93.574 1.00 95.00 117 GLU A N 1
ATOM 947 C CA . GLU A 1 117 ? -46.980 -10.972 92.937 1.00 95.00 117 GLU A CA 1
ATOM 948 C C . GLU A 1 117 ? -45.627 -11.536 92.495 1.00 95.00 117 GLU A C 1
ATOM 950 O O . GLU A 1 117 ? -45.177 -11.267 91.380 1.00 95.00 117 GLU A O 1
ATOM 955 N N . ARG A 1 118 ? -45.002 -12.383 93.319 1.00 96.75 118 ARG A N 1
ATOM 956 C CA . ARG A 1 118 ? -43.755 -13.070 92.974 1.00 96.75 118 ARG A CA 1
ATOM 957 C C . ARG A 1 118 ? -43.941 -14.018 91.789 1.00 96.75 118 ARG A C 1
ATOM 959 O O . ARG A 1 118 ? -43.085 -14.050 90.905 1.00 96.75 118 ARG A O 1
ATOM 966 N N . GLU A 1 119 ? -45.030 -14.782 91.750 1.00 96.12 119 GLU A N 1
ATOM 967 C CA . GLU A 1 119 ? -45.342 -15.669 90.627 1.00 96.12 119 GLU A CA 1
ATOM 968 C C . GLU A 1 119 ? -45.648 -14.872 89.351 1.00 96.12 119 GLU A C 1
ATOM 970 O O . GLU A 1 119 ? -45.103 -15.187 88.292 1.00 96.12 119 GLU A O 1
ATOM 975 N N . ALA A 1 120 ? -46.429 -13.793 89.452 1.00 96.19 120 ALA A N 1
ATOM 976 C CA . ALA A 1 120 ? -46.716 -12.891 88.339 1.00 96.19 120 ALA A CA 1
ATOM 977 C C . ALA A 1 120 ? -45.443 -12.221 87.798 1.00 96.19 120 ALA A C 1
ATOM 979 O O . ALA A 1 120 ? -45.260 -12.133 86.585 1.00 96.19 120 ALA A O 1
ATOM 980 N N . ALA A 1 121 ? -44.519 -11.805 88.670 1.00 96.25 121 ALA A N 1
ATOM 981 C CA . ALA A 1 121 ? -43.223 -11.265 88.263 1.00 96.25 121 ALA A CA 1
ATOM 982 C C . ALA A 1 121 ? -42.384 -12.307 87.505 1.00 96.25 121 ALA A C 1
ATOM 984 O O . ALA A 1 121 ? -41.762 -11.990 86.491 1.00 96.25 121 ALA A O 1
ATOM 985 N N . LEU A 1 122 ? -42.409 -13.567 87.949 1.00 97.06 122 LEU A N 1
ATOM 986 C CA . LEU A 1 122 ? -41.699 -14.666 87.294 1.00 97.06 122 LEU A CA 1
ATOM 987 C C . LEU A 1 122 ? -42.335 -15.016 85.935 1.00 97.06 122 LEU A C 1
ATOM 989 O O . LEU A 1 122 ? -41.620 -15.292 84.972 1.00 97.06 122 LEU A O 1
ATOM 993 N N . GLN A 1 123 ? -43.665 -14.955 85.820 1.00 96.75 123 GLN A N 1
ATOM 994 C CA . GLN A 1 123 ? -44.368 -15.103 84.542 1.00 96.75 123 GLN A CA 1
ATOM 995 C C . GLN A 1 123 ? -44.032 -13.963 83.572 1.00 96.75 123 GLN A C 1
ATOM 997 O O . GLN A 1 123 ? -43.639 -14.247 82.442 1.00 96.75 123 GLN A O 1
ATOM 1002 N N . ARG A 1 124 ? -44.068 -12.701 84.024 1.00 96.62 124 ARG A N 1
ATOM 1003 C CA . ARG A 1 124 ? -43.641 -11.539 83.222 1.00 96.62 124 ARG A CA 1
ATOM 1004 C C . ARG A 1 124 ? -42.196 -11.683 82.747 1.00 96.62 124 ARG A C 1
ATOM 1006 O O . ARG A 1 124 ? -41.899 -11.416 81.589 1.00 96.62 124 ARG A O 1
ATOM 1013 N N . GLN A 1 125 ? -41.297 -12.165 83.606 1.00 97.12 125 GLN A N 1
ATOM 1014 C CA . GLN A 1 125 ? -39.903 -12.403 83.229 1.00 97.12 125 GLN A CA 1
ATOM 1015 C C . GLN A 1 125 ? -39.773 -13.463 82.123 1.00 97.12 125 GLN A C 1
ATOM 1017 O O . GLN A 1 125 ? -39.000 -13.273 81.184 1.00 97.12 125 GLN A O 1
ATOM 1022 N N . LYS A 1 126 ? -40.534 -14.563 82.207 1.00 97.75 126 LYS A N 1
ATOM 1023 C CA . LYS A 1 126 ? -40.568 -15.599 81.161 1.00 97.75 126 LYS A CA 1
ATOM 1024 C C . LYS A 1 126 ? -41.143 -15.071 79.847 1.00 97.75 126 LYS A C 1
ATOM 1026 O O . LYS A 1 126 ? -40.621 -15.400 78.789 1.00 97.75 126 LYS A O 1
ATOM 1031 N N . GLU A 1 127 ? -42.188 -14.252 79.910 1.00 97.06 127 GLU A N 1
ATOM 1032 C CA . GLU A 1 127 ? -42.796 -13.635 78.729 1.00 97.06 127 GLU A CA 1
ATOM 1033 C C . GLU A 1 127 ? -41.827 -12.673 78.030 1.00 97.06 127 GLU A C 1
ATOM 1035 O O . GLU A 1 127 ? -41.659 -12.747 76.814 1.00 97.06 127 GLU A O 1
ATOM 1040 N N . ILE A 1 128 ? -41.110 -11.843 78.795 1.00 96.44 128 ILE A N 1
ATOM 1041 C CA . ILE A 1 128 ? -40.058 -10.964 78.263 1.00 96.44 128 ILE A CA 1
ATOM 1042 C C . ILE A 1 128 ? -38.955 -11.788 77.588 1.00 96.44 128 ILE A C 1
ATOM 1044 O O . ILE A 1 128 ? -38.534 -11.448 76.484 1.00 96.44 128 ILE A O 1
ATOM 1048 N N . GLN A 1 129 ? -38.505 -12.887 78.206 1.00 96.38 129 GLN A N 1
ATOM 1049 C CA . GLN A 1 129 ? -37.498 -13.770 77.604 1.00 96.38 129 GLN A CA 1
ATOM 1050 C C . GLN A 1 129 ? -37.988 -14.391 76.293 1.00 96.38 129 GLN A C 1
ATOM 1052 O O . GLN A 1 129 ? -37.272 -14.350 75.296 1.00 96.38 129 GLN A O 1
ATOM 1057 N N . LEU A 1 130 ? -39.221 -14.903 76.267 1.00 97.19 130 LEU A N 1
ATOM 1058 C CA . LEU A 1 130 ? -39.807 -15.489 75.064 1.00 97.19 130 LEU A CA 1
ATOM 1059 C C . LEU A 1 130 ? -39.959 -14.449 73.943 1.00 97.19 130 LEU A C 1
ATOM 1061 O O . LEU A 1 130 ? -39.680 -14.742 72.781 1.00 97.19 130 LEU A O 1
ATOM 1065 N N . ARG A 1 131 ? -40.364 -13.219 74.281 1.00 96.12 131 ARG A N 1
ATOM 1066 C CA . ARG A 1 131 ? -40.451 -12.111 73.322 1.00 96.12 131 ARG A CA 1
ATOM 1067 C C . ARG A 1 131 ? -39.079 -11.763 72.745 1.00 96.12 131 ARG A C 1
ATOM 1069 O O . ARG A 1 131 ? -38.955 -11.647 71.530 1.00 96.12 131 ARG A O 1
ATOM 1076 N N . GLN A 1 132 ? -38.049 -11.679 73.588 1.00 96.69 132 GLN A N 1
ATOM 1077 C CA . GLN A 1 132 ? -36.670 -11.447 73.147 1.00 96.69 132 GLN A CA 1
ATOM 1078 C C . GLN A 1 132 ? -36.149 -12.575 72.245 1.00 96.69 132 GLN A C 1
ATOM 1080 O O . GLN A 1 132 ? -35.455 -12.306 71.266 1.00 96.69 132 GLN A O 1
ATOM 1085 N N . GLU A 1 133 ? -36.472 -13.835 72.543 1.00 96.75 133 GLU A N 1
ATOM 1086 C CA . GLU A 1 133 ? -36.111 -14.972 71.688 1.00 96.75 133 GLU A CA 1
ATOM 1087 C C . GLU A 1 133 ? -36.812 -14.907 70.326 1.00 96.75 133 GLU A C 1
ATOM 1089 O O . GLU A 1 133 ? -36.157 -15.078 69.298 1.00 96.75 133 GLU A O 1
ATOM 1094 N N . MET A 1 134 ? -38.106 -14.575 70.296 1.00 96.19 134 MET A N 1
ATOM 1095 C CA . MET A 1 134 ? -38.856 -14.403 69.049 1.00 96.19 134 MET A CA 1
ATOM 1096 C C . MET A 1 134 ? -38.312 -13.241 68.202 1.00 96.19 134 MET A C 1
ATOM 1098 O O . MET A 1 134 ? -38.205 -13.361 66.982 1.00 96.19 134 MET A O 1
ATOM 1102 N N . GLU A 1 135 ? -37.949 -12.117 68.826 1.00 96.12 135 GLU A N 1
ATOM 1103 C CA . GLU A 1 135 ? -37.335 -10.974 68.138 1.00 96.12 135 GLU A CA 1
ATOM 1104 C C . GLU A 1 135 ? -35.951 -11.329 67.575 1.00 96.12 135 GLU A C 1
ATOM 1106 O O . GLU A 1 135 ? -35.660 -11.001 66.423 1.00 96.12 135 GLU A O 1
ATOM 1111 N N . ARG A 1 136 ? -35.130 -12.085 68.319 1.00 96.31 136 ARG A N 1
ATOM 1112 C CA . ARG A 1 136 ? -33.850 -12.613 67.814 1.00 96.31 136 ARG A CA 1
ATOM 1113 C C . ARG A 1 136 ? -34.036 -13.566 66.640 1.00 96.31 136 ARG A C 1
ATOM 1115 O O . ARG A 1 136 ? -33.284 -13.477 65.676 1.00 96.31 136 ARG A O 1
ATOM 1122 N N . GLU A 1 137 ? -35.030 -14.452 66.690 1.00 96.88 137 GLU A N 1
ATOM 1123 C CA . GLU A 1 137 ? -35.324 -15.367 65.582 1.00 96.88 137 GLU A CA 1
ATOM 1124 C C . GLU A 1 137 ? -35.784 -14.603 64.330 1.00 96.88 137 GLU A C 1
ATOM 1126 O O . GLU A 1 137 ? -35.354 -14.911 63.218 1.00 96.88 137 GLU A O 1
ATOM 1131 N N . LYS A 1 138 ? -36.623 -13.571 64.493 1.00 97.19 138 LYS A N 1
ATOM 1132 C CA . LYS A 1 138 ? -37.037 -12.694 63.387 1.00 97.19 138 LYS A CA 1
ATOM 1133 C C . LYS A 1 138 ? -35.851 -11.948 62.778 1.00 97.19 138 LYS A C 1
ATOM 1135 O O . LYS A 1 138 ? -35.747 -11.886 61.555 1.00 97.19 138 LYS A O 1
ATOM 1140 N N . LEU A 1 139 ? -34.957 -11.417 63.612 1.00 96.69 139 LEU A N 1
ATOM 1141 C CA . LEU A 1 139 ? -33.759 -10.717 63.152 1.00 96.69 139 LEU A CA 1
ATOM 1142 C C . LEU A 1 139 ? -32.817 -11.670 62.407 1.00 96.69 139 LEU A C 1
ATOM 1144 O O . LEU A 1 139 ? -32.380 -11.340 61.311 1.00 96.69 139 LEU A O 1
ATOM 1148 N N . ALA A 1 140 ? -32.611 -12.885 62.923 1.00 97.06 140 ALA A N 1
ATOM 1149 C CA . ALA A 1 140 ? -31.814 -13.911 62.254 1.00 97.06 140 ALA A CA 1
ATOM 1150 C C . ALA A 1 140 ? -32.392 -14.302 60.881 1.00 97.06 140 ALA A C 1
ATOM 1152 O O . ALA A 1 140 ? -31.644 -14.431 59.916 1.00 97.06 140 ALA A O 1
ATOM 1153 N N . LYS A 1 141 ? -33.722 -14.430 60.755 1.00 97.75 141 LYS A N 1
ATOM 1154 C CA . LYS A 1 141 ? -34.377 -14.694 59.459 1.00 97.75 141 LYS A CA 1
ATOM 1155 C C . LYS A 1 141 ? -34.220 -13.533 58.476 1.00 97.75 141 LYS A C 1
ATOM 1157 O O . LYS A 1 141 ? -34.035 -13.771 57.285 1.00 97.75 141 LYS A O 1
ATOM 1162 N N . ARG A 1 142 ? -34.291 -12.286 58.956 1.00 95.88 142 ARG A N 1
ATOM 1163 C CA . ARG A 1 142 ? -34.055 -11.095 58.126 1.00 95.88 142 ARG A CA 1
ATOM 1164 C C . ARG A 1 142 ? -32.608 -11.047 57.632 1.00 95.88 142 ARG A C 1
ATOM 1166 O O . ARG A 1 142 ? -32.400 -10.849 56.441 1.00 95.88 142 ARG A O 1
ATOM 1173 N N . GLU A 1 143 ? -31.644 -11.288 58.517 1.00 97.00 143 GLU A N 1
ATOM 1174 C CA . GLU A 1 143 ? -30.215 -11.341 58.180 1.00 97.00 143 GLU A CA 1
ATOM 1175 C C . GLU A 1 143 ? -29.910 -12.472 57.182 1.00 97.00 143 GLU A C 1
ATOM 1177 O O . GLU A 1 143 ? -29.152 -12.284 56.231 1.00 97.00 143 GLU A O 1
ATOM 1182 N N . GLU A 1 144 ? -30.545 -13.640 57.332 1.00 97.75 144 GLU A N 1
ATOM 1183 C CA . GLU A 1 144 ? -30.406 -14.747 56.382 1.00 97.75 144 GLU A CA 1
ATOM 1184 C C . GLU A 1 144 ? -30.964 -14.396 54.994 1.00 97.75 144 GLU A C 1
ATOM 1186 O O . GLU A 1 144 ? -30.305 -14.654 53.985 1.00 97.75 144 GLU A O 1
ATOM 1191 N N . LEU A 1 145 ? -32.144 -13.771 54.926 1.00 96.62 145 LEU A N 1
ATOM 1192 C CA . LEU A 1 145 ? -32.737 -13.323 53.664 1.00 96.62 145 LEU A CA 1
ATOM 1193 C C . LEU A 1 145 ? -31.876 -12.245 52.986 1.00 96.62 145 LEU A C 1
ATOM 1195 O O . LEU A 1 145 ? -31.648 -12.301 51.778 1.00 96.62 145 LEU A O 1
ATOM 1199 N N . GLU A 1 146 ? -31.355 -11.294 53.760 1.00 95.94 146 GLU A N 1
ATOM 1200 C CA . GLU A 1 146 ? -30.439 -10.264 53.266 1.00 95.94 146 GLU A CA 1
ATOM 1201 C C . GLU A 1 146 ? -29.156 -10.885 52.703 1.00 95.94 146 GLU A C 1
ATOM 1203 O O . GLU A 1 146 ? -28.730 -10.540 51.598 1.00 95.94 146 GLU A O 1
ATOM 1208 N N . LYS A 1 147 ? -28.594 -11.883 53.392 1.00 97.69 147 LYS A N 1
ATOM 1209 C CA . LYS A 1 147 ? -27.431 -12.632 52.912 1.00 97.69 147 LYS A CA 1
ATOM 1210 C C . LYS A 1 147 ? -27.719 -13.383 51.609 1.00 97.69 147 LYS A C 1
ATOM 1212 O O . LYS A 1 147 ? -26.885 -13.356 50.708 1.00 97.69 147 LYS A O 1
ATOM 1217 N N . GLN A 1 148 ? -28.891 -14.009 51.475 1.00 97.19 148 GLN A N 1
ATOM 1218 C CA . GLN A 1 148 ? -29.296 -14.679 50.232 1.00 97.19 148 GLN A CA 1
ATOM 1219 C C . GLN A 1 148 ? -29.456 -13.688 49.072 1.00 97.19 148 GLN A C 1
ATOM 1221 O O . GLN A 1 148 ? -29.043 -13.973 47.947 1.00 97.19 148 GLN A O 1
ATOM 1226 N N . MET A 1 149 ? -30.017 -12.505 49.333 1.00 96.44 149 MET A N 1
ATOM 1227 C CA . MET A 1 149 ? -30.131 -11.446 48.328 1.00 96.44 149 MET A CA 1
ATOM 1228 C C . MET A 1 149 ? -28.759 -10.897 47.924 1.00 96.44 149 MET A C 1
ATOM 1230 O O . MET A 1 149 ? -28.523 -10.680 46.735 1.00 96.44 149 MET A O 1
ATOM 1234 N N . ALA A 1 150 ? -27.838 -10.726 48.875 1.00 97.00 150 ALA A N 1
ATOM 1235 C CA . ALA A 1 150 ? -26.466 -10.309 48.602 1.00 97.00 150 ALA A CA 1
ATOM 1236 C C . ALA A 1 150 ? -25.701 -11.351 47.767 1.00 97.00 150 ALA A C 1
ATOM 1238 O O . ALA A 1 150 ? -25.085 -10.993 46.765 1.00 97.00 150 ALA A O 1
ATOM 1239 N N . GLU A 1 151 ? -25.805 -12.638 48.113 1.00 97.69 151 GLU A N 1
ATOM 1240 C CA . GLU A 1 151 ? -25.191 -13.736 47.352 1.00 97.69 151 GLU A CA 1
ATOM 1241 C C . GLU A 1 151 ? -25.760 -13.818 45.928 1.00 97.69 151 GLU A C 1
ATOM 1243 O O . GLU A 1 151 ? -25.015 -13.953 44.955 1.00 97.69 151 GLU A O 1
ATOM 1248 N N . LYS A 1 152 ? -27.081 -13.654 45.777 1.00 97.50 152 LYS A N 1
ATOM 1249 C CA . LYS A 1 152 ? -27.734 -13.604 44.466 1.00 97.50 152 LYS A CA 1
ATOM 1250 C C . LYS A 1 152 ? -27.241 -12.414 43.635 1.00 97.50 152 LYS A C 1
ATOM 1252 O O . LYS A 1 152 ? -26.927 -12.602 42.462 1.00 97.50 152 LYS A O 1
ATOM 1257 N N . LYS A 1 153 ? -27.133 -11.216 44.223 1.00 97.31 153 LYS A N 1
ATOM 1258 C CA . LYS A 1 153 ? -26.586 -10.021 43.551 1.00 97.31 153 LYS A CA 1
ATOM 1259 C C . LYS A 1 153 ? -25.129 -10.224 43.124 1.00 97.31 153 LYS A C 1
ATOM 1261 O O . LYS A 1 153 ? -24.773 -9.885 41.999 1.00 97.31 153 LYS A O 1
ATOM 1266 N N . GLU A 1 154 ? -24.298 -10.824 43.976 1.00 97.44 154 GLU A N 1
ATOM 1267 C CA . GLU A 1 154 ? -22.901 -11.127 43.639 1.00 97.44 154 GLU A CA 1
ATOM 1268 C C . GLU A 1 154 ? -22.798 -12.121 42.472 1.00 97.44 154 GLU A C 1
ATOM 1270 O O . GLU A 1 154 ? -21.966 -11.950 41.579 1.00 97.44 154 GLU A O 1
ATOM 1275 N N . LEU A 1 155 ? -23.676 -13.128 42.435 1.00 97.12 155 LEU A N 1
ATOM 1276 C CA . LEU A 1 155 ? -23.727 -14.098 41.344 1.00 97.12 155 LEU A CA 1
ATOM 1277 C C . LEU A 1 155 ? -24.136 -13.456 40.010 1.00 97.12 155 LEU A C 1
ATOM 1279 O O . LEU A 1 155 ? -23.529 -13.776 38.988 1.00 97.12 155 LEU A O 1
ATOM 1283 N N . TYR A 1 156 ? -25.097 -12.525 40.017 1.00 94.94 156 TYR A N 1
ATOM 1284 C CA . TYR A 1 156 ? -25.451 -11.748 38.823 1.00 94.94 156 TYR A CA 1
ATOM 1285 C C . TYR A 1 156 ? -24.293 -10.877 38.342 1.00 94.94 156 TYR A C 1
ATOM 1287 O O . TYR A 1 156 ? -23.921 -10.980 37.175 1.00 94.94 156 TYR A O 1
ATOM 1295 N N . ARG A 1 157 ? -23.646 -10.122 39.242 1.00 96.06 157 ARG A N 1
ATOM 1296 C CA . ARG A 1 157 ? -22.476 -9.304 38.887 1.00 96.06 157 ARG A CA 1
ATOM 1297 C C . ARG A 1 157 ? -21.365 -10.153 38.268 1.00 96.06 157 ARG A C 1
ATOM 1299 O O . ARG A 1 157 ? -20.762 -9.781 37.270 1.00 96.06 157 ARG A O 1
ATOM 1306 N N . LYS A 1 158 ? -21.110 -11.339 38.826 1.00 97.50 158 LYS A N 1
ATOM 1307 C CA . LYS A 1 158 ? -20.102 -12.263 38.295 1.00 97.50 158 LYS A CA 1
ATOM 1308 C C . LYS A 1 158 ? -20.476 -12.820 36.916 1.00 97.50 158 LYS A C 1
ATOM 1310 O O . LYS A 1 158 ? -19.595 -12.978 36.072 1.00 97.50 158 LYS A O 1
ATOM 1315 N N . ALA A 1 159 ? -21.750 -13.133 36.684 1.00 97.38 159 ALA A N 1
ATOM 1316 C CA . ALA A 1 159 ? -22.230 -13.605 35.386 1.00 97.38 159 ALA A CA 1
ATOM 1317 C C . ALA A 1 159 ? -22.131 -12.511 34.309 1.00 97.38 159 ALA A C 1
ATOM 1319 O O . ALA A 1 159 ? -21.754 -12.790 33.171 1.00 97.38 159 ALA A O 1
ATOM 1320 N N . GLU A 1 160 ? -22.413 -11.266 34.680 1.00 97.19 160 GLU A N 1
ATOM 1321 C CA . GLU A 1 160 ? -22.270 -10.096 33.818 1.00 97.19 160 GLU A CA 1
ATOM 1322 C C . GLU A 1 160 ? -20.800 -9.801 33.487 1.00 97.19 160 GLU A C 1
ATOM 1324 O O . GLU A 1 160 ? -20.439 -9.671 32.315 1.00 97.19 160 GLU A O 1
ATOM 1329 N N . GLU A 1 161 ? -19.917 -9.813 34.492 1.00 96.69 161 GLU A N 1
ATOM 1330 C CA . GLU A 1 161 ? -18.468 -9.706 34.291 1.00 96.69 161 GLU A CA 1
ATOM 1331 C C . GLU A 1 161 ? -17.944 -10.810 33.351 1.00 96.69 161 GLU A C 1
ATOM 1333 O O . GLU A 1 161 ? -17.112 -10.544 32.478 1.00 96.69 161 GLU A O 1
ATOM 1338 N N . GLU A 1 162 ? -18.447 -12.045 33.477 1.00 97.81 162 GLU A N 1
ATOM 1339 C CA . GLU A 1 162 ? -18.097 -13.146 32.573 1.00 97.81 162 GLU A CA 1
ATOM 1340 C C . GLU A 1 162 ? -18.619 -12.914 31.146 1.00 97.81 162 GLU A C 1
ATOM 1342 O O . GLU A 1 162 ? -17.882 -13.145 30.181 1.00 97.81 162 GLU A O 1
ATOM 1347 N N . ARG A 1 163 ? -19.857 -12.428 30.983 1.00 98.06 163 ARG A N 1
ATOM 1348 C CA . ARG A 1 163 ? -20.427 -12.077 29.671 1.00 98.06 163 ARG A CA 1
ATOM 1349 C C . ARG A 1 163 ? -19.581 -11.003 28.983 1.00 98.06 163 ARG A C 1
ATOM 1351 O O . ARG A 1 163 ? -19.184 -11.193 27.834 1.00 98.06 163 ARG A O 1
ATOM 1358 N N . LEU A 1 164 ? -19.223 -9.933 29.691 1.00 97.50 164 LEU A N 1
ATOM 1359 C CA . LEU A 1 164 ? -18.352 -8.874 29.169 1.00 97.50 164 LEU A CA 1
ATOM 1360 C C . LEU A 1 164 ? -16.953 -9.398 28.820 1.00 97.50 164 LEU A C 1
ATOM 1362 O O . LEU A 1 164 ? -16.375 -9.012 27.802 1.00 97.50 164 LEU A O 1
ATOM 1366 N N . ALA A 1 165 ? -16.400 -10.310 29.624 1.00 97.81 165 ALA A N 1
ATOM 1367 C CA . ALA A 1 165 ? -15.121 -10.946 29.318 1.00 97.81 165 ALA A CA 1
ATOM 1368 C C . ALA A 1 165 ? -15.181 -11.790 28.032 1.00 97.81 165 ALA A C 1
ATOM 1370 O O . ALA A 1 165 ? -14.219 -11.782 27.260 1.00 97.81 165 ALA A O 1
ATOM 1371 N N . ARG A 1 166 ? -16.302 -12.479 27.768 1.00 97.25 166 ARG A N 1
ATOM 1372 C CA . ARG A 1 166 ? -16.518 -13.224 26.516 1.00 97.25 166 ARG A CA 1
ATOM 1373 C C . ARG A 1 166 ? -16.611 -12.296 25.309 1.00 97.25 166 ARG A C 1
ATOM 1375 O O . ARG A 1 166 ? -15.913 -12.555 24.335 1.00 97.25 166 ARG A O 1
ATOM 1382 N N . ILE A 1 167 ? -17.367 -11.201 25.406 1.00 97.31 167 ILE A N 1
ATOM 1383 C CA . ILE A 1 167 ? -17.480 -10.197 24.332 1.00 97.31 167 ILE A CA 1
ATOM 1384 C C . ILE A 1 167 ? -16.098 -9.626 23.985 1.00 97.31 167 ILE A C 1
ATOM 1386 O O . ILE A 1 167 ? -15.694 -9.638 22.826 1.00 97.31 167 ILE A O 1
ATOM 1390 N N . ARG A 1 168 ? -15.303 -9.226 24.989 1.00 97.38 168 ARG A N 1
ATOM 1391 C CA . ARG A 1 168 ? -13.932 -8.726 24.762 1.00 97.38 168 ARG A CA 1
ATOM 1392 C C . ARG A 1 168 ? -13.012 -9.775 24.134 1.00 97.38 168 ARG A C 1
ATOM 1394 O O . ARG A 1 168 ? -12.140 -9.434 23.335 1.00 97.38 168 ARG A O 1
ATOM 1401 N N . ALA A 1 169 ? -13.156 -11.045 24.517 1.00 97.31 169 ALA A N 1
ATOM 1402 C CA . ALA A 1 169 ? -12.376 -12.129 23.929 1.00 97.31 169 ALA A CA 1
ATOM 1403 C C . ALA A 1 169 ? -12.766 -12.368 22.461 1.00 97.31 169 ALA A C 1
ATOM 1405 O O . ALA A 1 169 ? -11.883 -12.532 21.620 1.00 97.31 169 ALA A O 1
ATOM 1406 N N . GLU A 1 170 ? -14.060 -12.340 22.148 1.00 97.31 170 GLU A N 1
ATOM 1407 C CA . GLU A 1 170 ? -14.581 -12.461 20.787 1.00 97.31 170 GLU A CA 1
ATOM 1408 C C . GLU A 1 170 ? -14.104 -11.301 19.907 1.00 97.31 170 GLU A C 1
ATOM 1410 O O . GLU A 1 170 ? -13.451 -11.543 18.888 1.00 97.31 170 GLU A O 1
ATOM 1415 N N . GLU A 1 171 ? -14.264 -10.056 20.361 1.00 97.25 171 GLU A N 1
ATOM 1416 C CA . GLU A 1 171 ? -13.783 -8.858 19.662 1.00 97.25 171 GLU A CA 1
ATOM 1417 C C . GLU A 1 171 ? -12.267 -8.923 19.388 1.00 97.25 171 GLU A C 1
ATOM 1419 O O . GLU A 1 171 ? -11.796 -8.615 18.287 1.00 97.25 171 GLU A O 1
ATOM 1424 N N . ALA A 1 172 ? -11.475 -9.401 20.356 1.00 97.81 172 ALA A N 1
ATOM 1425 C CA . ALA A 1 172 ? -10.040 -9.598 20.169 1.00 97.81 172 ALA A CA 1
ATOM 1426 C C . ALA A 1 172 ? -9.733 -10.642 19.079 1.00 97.81 172 ALA A C 1
ATOM 1428 O O . ALA A 1 172 ? -8.819 -10.441 18.271 1.00 97.81 172 ALA A O 1
ATOM 1429 N N . THR A 1 173 ? -10.490 -11.742 19.015 1.00 97.56 173 THR A N 1
ATOM 1430 C CA . THR A 1 173 ? -10.319 -12.749 17.956 1.00 97.56 173 THR A CA 1
ATOM 1431 C C . THR A 1 173 ? -10.738 -12.233 16.583 1.00 97.56 173 THR A C 1
ATOM 1433 O O . THR A 1 173 ? -10.040 -12.492 15.598 1.00 97.56 173 THR A O 1
ATOM 1436 N N . GLU A 1 174 ? -11.813 -11.447 16.501 1.00 97.31 174 GLU A N 1
ATOM 1437 C CA . GLU A 1 174 ? -12.240 -10.811 15.256 1.00 97.31 174 GLU A CA 1
ATOM 1438 C C . GLU A 1 174 ? -11.220 -9.793 14.758 1.00 97.31 174 GLU A C 1
ATOM 1440 O O . GLU A 1 174 ? -10.914 -9.751 13.564 1.00 97.31 174 GLU A O 1
ATOM 1445 N N . ARG A 1 175 ? -10.623 -9.017 15.668 1.00 96.50 175 ARG A N 1
ATOM 1446 C CA . ARG A 1 175 ? -9.545 -8.085 15.332 1.00 96.50 175 ARG A CA 1
ATOM 1447 C C . ARG A 1 175 ? -8.344 -8.808 14.728 1.00 96.50 175 ARG A C 1
ATOM 1449 O O . ARG A 1 175 ? -7.855 -8.390 13.681 1.00 96.50 175 ARG A O 1
ATOM 1456 N N . ILE A 1 176 ? -7.913 -9.917 15.333 1.00 97.06 176 ILE A N 1
ATOM 1457 C CA . ILE A 1 176 ? -6.826 -10.754 14.797 1.00 97.06 176 ILE A CA 1
ATOM 1458 C C . ILE A 1 176 ? -7.209 -11.326 13.424 1.00 97.06 176 ILE A C 1
ATOM 1460 O O . ILE A 1 176 ? -6.385 -11.375 12.510 1.00 97.06 176 ILE A O 1
ATOM 1464 N N . LYS A 1 177 ? -8.462 -11.757 13.245 1.00 97.56 177 LYS A N 1
ATOM 1465 C CA . LYS A 1 177 ? -8.959 -12.273 11.962 1.00 97.56 177 LYS A CA 1
ATOM 1466 C C . LYS A 1 177 ? -8.945 -11.196 10.872 1.00 97.56 177 LYS A C 1
ATOM 1468 O O . LYS A 1 177 ? -8.484 -11.483 9.769 1.00 97.56 177 LYS A O 1
ATOM 1473 N N . ARG A 1 178 ? -9.382 -9.972 11.188 1.00 97.00 178 ARG A N 1
ATOM 1474 C CA . ARG A 1 178 ? -9.365 -8.814 10.281 1.00 97.00 178 ARG A CA 1
ATOM 1475 C C . ARG A 1 178 ? -7.939 -8.449 9.871 1.00 97.00 178 ARG A C 1
ATOM 1477 O O . ARG A 1 178 ? -7.666 -8.342 8.682 1.00 97.00 178 ARG A O 1
ATOM 1484 N N . GLU A 1 179 ? -7.015 -8.375 10.828 1.00 97.38 179 GLU A N 1
ATOM 1485 C CA . GLU A 1 179 ? -5.593 -8.115 10.560 1.00 97.38 179 GLU A CA 1
ATOM 1486 C C . GLU A 1 179 ? -4.969 -9.206 9.670 1.00 97.38 179 GLU A C 1
ATOM 1488 O O . GLU A 1 179 ? -4.236 -8.916 8.724 1.00 97.38 179 GLU A O 1
ATOM 1493 N N . ASN A 1 180 ? -5.301 -10.479 9.906 1.00 97.75 180 ASN A N 1
ATOM 1494 C CA . ASN A 1 180 ? -4.847 -11.580 9.054 1.00 97.75 180 ASN A CA 1
ATOM 1495 C C . ASN A 1 180 ? -5.423 -11.507 7.630 1.00 97.75 180 ASN A C 1
ATOM 1497 O O . ASN A 1 180 ? -4.723 -11.838 6.669 1.00 97.75 180 ASN A O 1
ATOM 1501 N N . GLU A 1 181 ? -6.678 -11.082 7.467 1.00 98.06 181 GLU A N 1
ATOM 1502 C CA . GLU A 1 181 ? -7.277 -10.878 6.147 1.00 98.06 181 GLU A CA 1
ATOM 1503 C C . GLU A 1 181 ? -6.637 -9.694 5.410 1.00 98.06 181 GLU A C 1
ATOM 1505 O O . GLU A 1 181 ? -6.297 -9.822 4.232 1.00 98.06 181 GLU A O 1
ATOM 1510 N N . GLU A 1 182 ? -6.401 -8.575 6.095 1.00 97.69 182 GLU A N 1
ATOM 1511 C CA . GLU A 1 182 ? -5.684 -7.418 5.548 1.00 97.69 182 GLU A CA 1
ATOM 1512 C C . GLU A 1 182 ? -4.263 -7.794 5.116 1.00 97.69 182 GLU A C 1
ATOM 1514 O O . GLU A 1 182 ? -3.865 -7.512 3.985 1.00 97.69 182 GLU A O 1
ATOM 1519 N N . ASN A 1 183 ? -3.530 -8.535 5.950 1.00 97.69 183 ASN A N 1
ATOM 1520 C CA . ASN A 1 183 ? -2.207 -9.057 5.606 1.00 97.69 183 ASN A CA 1
ATOM 1521 C C . ASN A 1 183 ? -2.251 -9.978 4.378 1.00 97.69 183 ASN A C 1
ATOM 1523 O O . ASN A 1 183 ? -1.371 -9.916 3.516 1.00 97.69 183 ASN A O 1
ATOM 1527 N N . ARG A 1 184 ? -3.295 -10.806 4.246 1.00 98.31 184 ARG A N 1
ATOM 1528 C CA . ARG A 1 184 ? -3.499 -11.645 3.058 1.00 98.31 184 ARG A CA 1
ATOM 1529 C C . ARG A 1 184 ? -3.783 -10.806 1.810 1.00 98.31 184 ARG A C 1
ATOM 1531 O O . ARG A 1 184 ? -3.261 -11.131 0.745 1.00 98.31 184 ARG A O 1
ATOM 1538 N N . ARG A 1 185 ? -4.574 -9.733 1.919 1.00 98.06 185 ARG A N 1
ATOM 1539 C CA . ARG A 1 185 ? -4.833 -8.801 0.806 1.00 98.06 185 ARG A CA 1
ATOM 1540 C C . ARG A 1 185 ? -3.555 -8.087 0.371 1.00 98.06 185 ARG A C 1
ATOM 1542 O O . ARG A 1 185 ? -3.255 -8.082 -0.819 1.00 98.06 185 ARG A O 1
ATOM 1549 N N . LEU A 1 186 ? -2.767 -7.581 1.319 1.00 97.62 186 LEU A N 1
ATOM 1550 C CA . LEU A 1 186 ? -1.477 -6.942 1.042 1.00 97.62 186 LEU A CA 1
ATOM 1551 C C . LEU A 1 186 ? -0.486 -7.901 0.372 1.00 97.62 186 LEU A C 1
ATOM 1553 O O . LEU A 1 186 ? 0.240 -7.498 -0.537 1.00 97.62 186 LEU A O 1
ATOM 1557 N N . LEU A 1 187 ? -0.473 -9.177 0.772 1.00 98.19 187 LEU A N 1
ATOM 1558 C CA . LEU A 1 187 ? 0.362 -10.192 0.130 1.00 98.19 187 LEU A CA 1
ATOM 1559 C C . LEU A 1 187 ? -0.046 -10.421 -1.334 1.00 98.19 187 LEU A C 1
ATOM 1561 O O . LEU A 1 187 ? 0.817 -10.431 -2.210 1.00 98.19 187 LEU A O 1
ATOM 1565 N N . MET A 1 188 ? -1.348 -10.548 -1.609 1.00 97.81 188 MET A N 1
ATOM 1566 C CA . MET A 1 188 ? -1.866 -10.694 -2.976 1.00 97.81 188 MET A CA 1
ATOM 1567 C C . MET A 1 188 ? -1.560 -9.461 -3.840 1.00 97.81 188 MET A C 1
ATOM 1569 O O . MET A 1 188 ? -1.130 -9.603 -4.983 1.00 97.81 188 MET A O 1
ATOM 1573 N N . GLU A 1 189 ? -1.715 -8.252 -3.291 1.00 97.88 189 GLU A N 1
ATOM 1574 C CA . GLU A 1 189 ? -1.375 -7.003 -3.984 1.00 97.88 189 GLU A CA 1
ATOM 1575 C C . GLU A 1 189 ? 0.131 -6.917 -4.292 1.00 97.88 189 GLU A C 1
ATOM 1577 O O . GLU A 1 189 ? 0.535 -6.499 -5.380 1.00 97.88 189 GLU A O 1
ATOM 1582 N N . ALA A 1 190 ? 0.988 -7.348 -3.361 1.00 98.00 190 ALA A N 1
ATOM 1583 C CA . ALA A 1 190 ? 2.431 -7.397 -3.573 1.00 98.00 190 ALA A CA 1
ATOM 1584 C C . ALA A 1 190 ? 2.823 -8.405 -4.668 1.00 98.00 190 ALA A C 1
ATOM 1586 O O . ALA A 1 190 ? 3.700 -8.114 -5.488 1.00 98.00 190 ALA A O 1
ATOM 1587 N N . GLU A 1 191 ? 2.170 -9.569 -4.722 1.00 98.12 191 GLU A N 1
ATOM 1588 C CA . GLU A 1 191 ? 2.361 -10.546 -5.799 1.00 98.12 191 GLU A CA 1
ATOM 1589 C C . GLU A 1 191 ? 1.908 -10.002 -7.158 1.00 98.12 191 GLU A C 1
ATOM 1591 O O . GLU A 1 191 ? 2.617 -10.174 -8.154 1.00 98.12 191 GLU A O 1
ATOM 1596 N N . GLU A 1 192 ? 0.780 -9.292 -7.208 1.00 98.25 192 GLU A N 1
ATOM 1597 C CA . GLU A 1 192 ? 0.302 -8.653 -8.432 1.00 98.25 192 GLU A CA 1
ATOM 1598 C C . GLU A 1 192 ? 1.277 -7.573 -8.917 1.00 98.25 192 GLU A C 1
ATOM 1600 O O . GLU A 1 192 ? 1.679 -7.591 -10.082 1.00 98.25 192 GLU A O 1
ATOM 1605 N N . LYS A 1 193 ? 1.753 -6.698 -8.022 1.00 98.00 193 LYS A N 1
ATOM 1606 C CA . LYS A 1 193 ? 2.780 -5.694 -8.350 1.00 98.00 193 LYS A CA 1
ATOM 1607 C C . LYS A 1 193 ? 4.068 -6.340 -8.850 1.00 98.00 193 LYS A C 1
ATOM 1609 O O . LYS A 1 193 ? 4.670 -5.855 -9.808 1.00 98.00 193 LYS A O 1
ATOM 1614 N N . ARG A 1 194 ? 4.486 -7.462 -8.255 1.00 97.38 194 ARG A N 1
ATOM 1615 C CA . ARG A 1 194 ? 5.654 -8.220 -8.726 1.00 97.38 194 ARG A CA 1
ATOM 1616 C C . ARG A 1 194 ? 5.432 -8.767 -10.136 1.00 97.38 194 ARG A C 1
ATOM 1618 O O . ARG A 1 194 ? 6.331 -8.669 -10.966 1.00 97.38 194 ARG A O 1
ATOM 1625 N N . LYS A 1 195 ? 4.246 -9.312 -10.416 1.00 98.31 195 LYS A N 1
ATOM 1626 C CA . LYS A 1 195 ? 3.878 -9.826 -11.742 1.00 98.31 195 LYS A CA 1
ATOM 1627 C C . LYS A 1 195 ? 3.838 -8.711 -12.791 1.00 98.31 195 LYS A C 1
ATOM 1629 O O . LYS A 1 195 ? 4.357 -8.903 -13.887 1.00 98.31 195 LYS A O 1
ATOM 1634 N N . GLN A 1 196 ? 3.292 -7.545 -12.447 1.00 97.31 196 GLN A N 1
ATOM 1635 C CA . GLN A 1 196 ? 3.286 -6.364 -13.315 1.00 97.31 196 GLN A CA 1
ATOM 1636 C C . GLN A 1 196 ? 4.712 -5.881 -13.617 1.00 97.31 196 GLN A C 1
ATOM 1638 O O . GLN A 1 196 ? 5.054 -5.671 -14.779 1.00 97.31 196 GLN A O 1
ATOM 1643 N N . ALA A 1 197 ? 5.576 -5.789 -12.600 1.00 97.75 197 ALA A N 1
ATOM 1644 C CA . ALA A 1 197 ? 6.979 -5.417 -12.784 1.00 97.75 197 ALA A CA 1
ATOM 1645 C C . ALA A 1 197 ? 7.750 -6.438 -13.644 1.00 97.75 197 ALA A C 1
ATOM 1647 O O . ALA A 1 197 ? 8.586 -6.060 -14.466 1.00 97.75 197 ALA A O 1
ATOM 1648 N N . GLU A 1 198 ? 7.465 -7.735 -13.493 1.00 97.94 198 GLU A N 1
ATOM 1649 C CA . GLU A 1 198 ? 8.047 -8.792 -14.326 1.00 97.94 198 GLU A CA 1
ATOM 1650 C C . GLU A 1 198 ? 7.582 -8.691 -15.789 1.00 97.94 198 GLU A C 1
ATOM 1652 O O . GLU A 1 198 ? 8.392 -8.819 -16.712 1.00 97.94 198 GLU A O 1
ATOM 1657 N N . GLU A 1 199 ? 6.299 -8.411 -16.023 1.00 98.06 199 GLU A N 1
ATOM 1658 C CA . GLU A 1 199 ? 5.752 -8.202 -17.365 1.00 98.06 199 GLU A CA 1
ATOM 1659 C C . GLU A 1 199 ? 6.326 -6.943 -18.030 1.00 98.06 199 GLU A C 1
ATOM 1661 O O . GLU A 1 199 ? 6.723 -6.981 -19.200 1.00 98.06 199 GLU A O 1
ATOM 1666 N N . GLU A 1 200 ? 6.456 -5.847 -17.282 1.00 97.88 200 GLU A N 1
ATOM 1667 C CA . GLU A 1 200 ? 7.093 -4.619 -17.753 1.00 97.88 200 GLU A CA 1
ATOM 1668 C C . GLU A 1 200 ? 8.570 -4.853 -18.099 1.00 97.88 200 GLU A C 1
ATOM 1670 O O . GLU A 1 200 ? 9.023 -4.485 -19.189 1.00 97.88 200 GLU A O 1
ATOM 1675 N N . ALA A 1 201 ? 9.314 -5.553 -17.237 1.00 98.00 201 ALA A N 1
ATOM 1676 C CA . ALA A 1 201 ? 10.699 -5.930 -17.503 1.00 98.00 201 ALA A CA 1
ATOM 1677 C C . ALA A 1 201 ? 10.816 -6.810 -18.757 1.00 98.00 201 ALA A C 1
ATOM 1679 O O . ALA A 1 201 ? 11.715 -6.612 -19.583 1.00 98.00 201 ALA A O 1
ATOM 1680 N N . ARG A 1 202 ? 9.878 -7.746 -18.955 1.00 98.25 202 ARG A N 1
ATOM 1681 C CA . ARG A 1 202 ? 9.812 -8.588 -20.156 1.00 98.25 202 ARG A CA 1
ATOM 1682 C C . ARG A 1 202 ? 9.532 -7.764 -21.412 1.00 98.25 202 ARG A C 1
ATOM 1684 O O . ARG A 1 202 ? 10.160 -8.005 -22.447 1.00 98.25 202 ARG A O 1
ATOM 1691 N N . ARG A 1 203 ? 8.632 -6.781 -21.337 1.00 98.31 203 ARG A N 1
ATOM 1692 C CA . ARG A 1 203 ? 8.332 -5.862 -22.443 1.00 98.31 203 ARG A CA 1
ATOM 1693 C C . ARG A 1 203 ? 9.552 -5.011 -22.801 1.00 98.31 203 ARG A C 1
ATOM 1695 O O . ARG A 1 203 ? 9.910 -4.945 -23.978 1.00 98.31 203 ARG A O 1
ATOM 1702 N N . LEU A 1 204 ? 10.230 -4.438 -21.807 1.00 97.88 204 LEU A N 1
ATOM 1703 C CA . LEU A 1 204 ? 11.447 -3.646 -22.003 1.00 97.88 204 LEU A CA 1
ATOM 1704 C C . LEU A 1 204 ? 12.581 -4.489 -22.611 1.00 97.88 204 LEU A C 1
ATOM 1706 O O . LEU A 1 204 ? 13.284 -4.037 -23.515 1.00 97.88 204 LEU A O 1
ATOM 1710 N N . ALA A 1 205 ? 12.748 -5.736 -22.160 1.00 98.00 205 ALA A N 1
ATOM 1711 C CA . ALA A 1 205 ? 13.731 -6.660 -22.720 1.00 98.00 205 ALA A CA 1
ATOM 1712 C C . ALA A 1 205 ? 13.428 -7.004 -24.189 1.00 98.00 205 ALA A C 1
ATOM 1714 O O . ALA A 1 205 ? 14.333 -7.005 -25.025 1.00 98.00 205 ALA A O 1
ATOM 1715 N N . ALA A 1 206 ? 12.156 -7.241 -24.527 1.00 98.06 206 ALA A N 1
ATOM 1716 C CA . ALA A 1 206 ? 11.737 -7.494 -25.904 1.00 98.06 206 ALA A CA 1
ATOM 1717 C C . ALA A 1 206 ? 11.963 -6.275 -26.815 1.00 98.06 206 ALA A C 1
ATOM 1719 O O . ALA A 1 206 ? 12.379 -6.434 -27.964 1.00 98.06 206 ALA A O 1
ATOM 1720 N N . GLU A 1 207 ? 11.724 -5.062 -26.315 1.00 98.12 207 GLU A N 1
ATOM 1721 C CA . GLU A 1 207 ? 12.002 -3.821 -27.041 1.00 98.12 207 GLU A CA 1
ATOM 1722 C C . GLU A 1 207 ? 13.504 -3.621 -27.275 1.00 98.12 207 GLU A C 1
ATOM 1724 O O . GLU A 1 207 ? 13.925 -3.378 -28.407 1.00 98.12 207 GLU A O 1
ATOM 1729 N N . ARG A 1 208 ? 14.337 -3.825 -26.245 1.00 97.38 208 ARG A N 1
ATOM 1730 C CA . ARG A 1 208 ? 15.801 -3.774 -26.385 1.00 97.38 208 ARG A CA 1
ATOM 1731 C C . ARG A 1 208 ? 16.311 -4.778 -27.416 1.00 97.38 208 ARG A C 1
ATOM 1733 O O . ARG A 1 208 ? 17.115 -4.401 -28.261 1.00 97.38 208 ARG A O 1
ATOM 1740 N N . ALA A 1 209 ? 15.791 -6.005 -27.418 1.00 98.00 209 ALA A N 1
ATOM 1741 C CA . ALA A 1 209 ? 16.157 -7.015 -28.410 1.00 98.00 209 ALA A CA 1
ATOM 1742 C C . ALA A 1 209 ? 15.741 -6.626 -29.844 1.00 98.00 209 ALA A C 1
ATOM 1744 O O . ALA A 1 209 ? 16.451 -6.937 -30.801 1.00 98.00 209 ALA A O 1
ATOM 1745 N N . LYS A 1 210 ? 14.603 -5.937 -30.023 1.00 98.12 210 LYS A N 1
ATOM 1746 C CA . LYS A 1 210 ? 14.201 -5.388 -31.333 1.00 98.12 210 LYS A CA 1
ATOM 1747 C C . LYS A 1 210 ? 15.146 -4.273 -31.783 1.00 98.12 210 LYS A C 1
ATOM 1749 O O . LYS A 1 210 ? 15.589 -4.292 -32.929 1.00 98.12 210 LYS A O 1
ATOM 1754 N N . ASN A 1 211 ? 15.486 -3.353 -30.882 1.00 97.19 211 ASN A N 1
ATOM 1755 C CA . ASN A 1 211 ? 16.399 -2.247 -31.171 1.00 97.19 211 ASN A CA 1
ATOM 1756 C C . ASN A 1 211 ? 17.816 -2.745 -31.488 1.00 97.19 211 ASN A C 1
ATOM 1758 O O . ASN A 1 211 ? 18.442 -2.249 -32.419 1.00 97.19 211 ASN A O 1
ATOM 1762 N N . GLU A 1 212 ? 18.298 -3.768 -30.779 1.00 97.88 212 GLU A N 1
ATOM 1763 C CA . GLU A 1 212 ? 19.586 -4.409 -31.057 1.00 97.88 212 GLU A CA 1
ATOM 1764 C C . GLU A 1 212 ? 19.605 -5.069 -32.442 1.00 97.88 212 GLU A C 1
ATOM 1766 O O . GLU A 1 212 ? 20.531 -4.834 -33.216 1.00 97.88 212 GLU A O 1
ATOM 1771 N N . LYS A 1 213 ? 18.554 -5.816 -32.810 1.00 97.94 213 LYS A N 1
ATOM 1772 C CA . LYS A 1 213 ? 18.430 -6.399 -34.158 1.00 97.94 213 LYS A CA 1
ATOM 1773 C C . LYS A 1 213 ? 18.402 -5.331 -35.251 1.00 97.94 213 LYS A C 1
ATOM 1775 O O . LYS A 1 213 ? 19.080 -5.487 -36.264 1.00 97.94 213 LYS A O 1
ATOM 1780 N N . ALA A 1 214 ? 17.661 -4.242 -35.042 1.00 97.69 214 ALA A N 1
ATOM 1781 C CA . ALA A 1 214 ? 17.615 -3.123 -35.982 1.00 97.69 214 ALA A CA 1
ATOM 1782 C C . ALA A 1 214 ? 18.985 -2.431 -36.118 1.00 97.69 214 ALA A C 1
ATOM 1784 O O . ALA A 1 214 ? 19.406 -2.093 -37.226 1.00 97.69 214 ALA A O 1
ATOM 1785 N N . ALA A 1 215 ? 19.716 -2.266 -35.011 1.00 97.94 215 ALA A N 1
ATOM 1786 C CA . ALA A 1 215 ? 21.074 -1.729 -35.020 1.00 97.94 215 ALA A CA 1
ATOM 1787 C C . ALA A 1 215 ? 22.057 -2.666 -35.742 1.00 97.94 215 ALA A C 1
ATOM 1789 O O . ALA A 1 215 ? 22.884 -2.202 -36.530 1.00 97.94 215 ALA A O 1
ATOM 1790 N N . GLU A 1 216 ? 21.950 -3.982 -35.537 1.00 97.88 216 GLU A N 1
ATOM 1791 C CA . GLU A 1 216 ? 22.769 -4.967 -36.244 1.00 97.88 216 GLU A CA 1
ATOM 1792 C C . GLU A 1 216 ? 22.485 -4.953 -37.755 1.00 97.88 216 GLU A C 1
ATOM 1794 O O . GLU A 1 216 ? 23.416 -4.975 -38.564 1.00 97.88 216 GLU A O 1
ATOM 1799 N N . GLU A 1 217 ? 21.217 -4.860 -38.157 1.00 98.19 217 GLU A N 1
ATOM 1800 C CA . GLU A 1 217 ? 20.820 -4.748 -39.562 1.00 98.19 217 GLU A CA 1
ATOM 1801 C C . GLU A 1 217 ? 21.356 -3.461 -40.204 1.00 98.19 217 GLU A C 1
ATOM 1803 O O . GLU A 1 217 ? 21.956 -3.505 -41.283 1.00 98.19 217 GLU A O 1
ATOM 1808 N N . MET A 1 218 ? 21.233 -2.323 -39.513 1.00 97.62 218 MET A N 1
ATOM 1809 C CA . MET A 1 218 ? 21.817 -1.057 -39.958 1.00 97.62 218 MET A CA 1
ATOM 1810 C C . MET A 1 218 ? 23.340 -1.174 -40.114 1.00 97.62 218 MET A C 1
ATOM 1812 O O . MET A 1 218 ? 23.895 -0.757 -41.133 1.00 97.62 218 MET A O 1
ATOM 1816 N N . ALA A 1 219 ? 24.025 -1.805 -39.156 1.00 98.00 219 ALA A N 1
ATOM 1817 C CA . ALA A 1 219 ? 25.464 -2.036 -39.226 1.00 98.00 219 ALA A CA 1
ATOM 1818 C C . ALA A 1 219 ? 25.851 -2.958 -40.396 1.00 98.00 219 ALA A C 1
ATOM 1820 O O . ALA A 1 219 ? 26.870 -2.728 -41.053 1.00 98.00 219 ALA A O 1
ATOM 1821 N N . ARG A 1 220 ? 25.045 -3.983 -40.705 1.00 98.31 220 ARG A N 1
ATOM 1822 C CA . ARG A 1 220 ? 25.237 -4.833 -41.894 1.00 98.31 220 ARG A CA 1
ATOM 1823 C C . ARG A 1 220 ? 25.083 -4.027 -43.181 1.00 98.31 220 ARG A C 1
ATOM 1825 O O . ARG A 1 220 ? 25.920 -4.167 -44.072 1.00 98.31 220 ARG A O 1
ATOM 1832 N N . ARG A 1 221 ? 24.080 -3.148 -43.265 1.00 98.00 221 ARG A N 1
ATOM 1833 C CA . ARG A 1 221 ? 23.870 -2.265 -44.423 1.00 98.00 221 ARG A CA 1
ATOM 1834 C C . ARG A 1 221 ? 25.045 -1.309 -44.629 1.00 98.00 221 ARG A C 1
ATOM 1836 O O . ARG A 1 221 ? 25.550 -1.217 -45.745 1.00 98.00 221 ARG A O 1
ATOM 1843 N N . LEU A 1 222 ? 25.531 -0.675 -43.562 1.00 98.00 222 LEU A N 1
ATOM 1844 C CA . LEU A 1 222 ? 26.709 0.198 -43.617 1.00 98.00 222 LEU A CA 1
ATOM 1845 C C . LEU A 1 222 ? 27.969 -0.563 -44.055 1.00 98.00 222 LEU A C 1
ATOM 1847 O O . LEU A 1 222 ? 28.725 -0.078 -44.892 1.00 98.00 222 LEU A O 1
ATOM 1851 N N . LYS A 1 223 ? 28.176 -1.792 -43.563 1.00 97.75 223 LYS A N 1
ATOM 1852 C CA . LYS A 1 223 ? 29.289 -2.648 -44.015 1.00 97.75 223 LYS A CA 1
ATOM 1853 C C . LYS A 1 223 ? 29.194 -2.997 -45.501 1.00 97.75 223 LYS A C 1
ATOM 1855 O O . LYS A 1 223 ? 30.223 -3.058 -46.169 1.00 97.75 223 LYS A O 1
ATOM 1860 N N . MET A 1 224 ? 27.990 -3.240 -46.019 1.00 97.44 224 MET A N 1
ATOM 1861 C CA . MET A 1 224 ? 27.785 -3.489 -47.450 1.00 97.44 224 MET A CA 1
ATOM 1862 C C . MET A 1 224 ? 28.083 -2.242 -48.285 1.00 97.44 224 MET A C 1
ATOM 1864 O O . MET A 1 224 ? 28.829 -2.345 -49.253 1.00 97.44 224 MET A O 1
ATOM 1868 N N . GLN A 1 225 ? 27.611 -1.066 -47.862 1.00 97.12 225 GLN A N 1
ATOM 1869 C CA . GLN A 1 225 ? 27.928 0.204 -48.526 1.00 97.12 225 GLN A CA 1
ATOM 1870 C C . GLN A 1 225 ? 29.434 0.476 -48.556 1.00 97.12 225 GLN A C 1
ATOM 1872 O O . GLN A 1 225 ? 29.978 0.783 -49.611 1.00 97.12 225 GLN A O 1
ATOM 1877 N N . HIS A 1 226 ? 30.133 0.265 -47.438 1.00 97.06 226 HIS A N 1
ATOM 1878 C CA . HIS A 1 226 ? 31.586 0.429 -47.391 1.00 97.06 226 HIS A CA 1
ATOM 1879 C C . HIS A 1 226 ? 32.309 -0.529 -48.353 1.00 97.06 226 HIS A C 1
ATOM 1881 O O . HIS A 1 226 ? 33.253 -0.132 -49.031 1.00 97.06 226 HIS A O 1
ATOM 1887 N N . ARG A 1 227 ? 31.869 -1.792 -48.456 1.00 97.00 227 ARG A N 1
ATOM 1888 C CA . ARG A 1 227 ? 32.429 -2.750 -49.429 1.00 97.00 227 ARG A CA 1
ATOM 1889 C C . ARG A 1 227 ? 32.177 -2.320 -50.873 1.00 97.00 227 ARG A C 1
ATOM 1891 O O . ARG A 1 227 ? 33.051 -2.502 -51.716 1.00 97.00 227 ARG A O 1
ATOM 1898 N N . GLU A 1 228 ? 31.005 -1.763 -51.169 1.00 97.25 228 GLU A N 1
ATOM 1899 C CA . GLU A 1 228 ? 30.690 -1.224 -52.495 1.00 97.25 228 GLU A CA 1
ATOM 1900 C C . GLU A 1 228 ? 31.549 -0.003 -52.836 1.00 97.25 228 GLU A C 1
ATOM 1902 O O . GLU A 1 228 ? 32.048 0.101 -53.955 1.00 97.25 228 GLU A O 1
ATOM 1907 N N . GLU A 1 229 ? 31.750 0.913 -51.889 1.00 97.38 229 GLU A N 1
ATOM 1908 C CA . GLU A 1 229 ? 32.626 2.076 -52.061 1.00 97.38 229 GLU A CA 1
ATOM 1909 C C . GLU A 1 229 ? 34.088 1.666 -52.248 1.00 97.38 229 GLU A C 1
ATOM 1911 O O . GLU A 1 229 ? 34.757 2.166 -53.152 1.00 97.38 229 GLU A O 1
ATOM 1916 N N . GLU A 1 230 ? 34.569 0.696 -51.470 1.00 97.75 230 GLU A N 1
ATOM 1917 C CA . GLU A 1 230 ? 35.908 0.126 -51.622 1.00 97.75 230 GLU A CA 1
ATOM 1918 C C . GLU A 1 230 ? 36.080 -0.553 -52.992 1.00 97.75 230 GLU A C 1
ATOM 1920 O O . GLU A 1 230 ? 37.083 -0.336 -53.678 1.00 97.75 230 GLU A O 1
ATOM 1925 N N . ALA A 1 231 ? 35.079 -1.317 -53.444 1.00 97.44 231 ALA A N 1
ATOM 1926 C CA . ALA A 1 231 ? 35.080 -1.931 -54.770 1.00 97.44 231 ALA A CA 1
ATOM 1927 C C . ALA A 1 231 ? 35.080 -0.879 -55.892 1.00 97.44 231 ALA A C 1
ATOM 1929 O O . ALA A 1 231 ? 35.843 -1.012 -56.851 1.00 97.44 231 ALA A O 1
ATOM 1930 N N . LYS A 1 232 ? 34.287 0.196 -55.761 1.00 97.44 232 LYS A N 1
ATOM 1931 C CA . LYS A 1 232 ? 34.285 1.333 -56.699 1.00 97.44 232 LYS A CA 1
ATOM 1932 C C . LYS A 1 232 ? 35.641 2.030 -56.736 1.00 97.44 232 LYS A C 1
ATOM 1934 O O . LYS A 1 232 ? 36.140 2.325 -57.819 1.00 97.44 232 LYS A O 1
ATOM 1939 N N . LEU A 1 233 ? 36.261 2.259 -55.578 1.00 97.69 233 LEU A N 1
ATOM 1940 C CA . LEU A 1 233 ? 37.583 2.874 -55.493 1.00 97.69 233 LEU A CA 1
ATOM 1941 C C . LEU A 1 233 ? 38.648 1.998 -56.163 1.00 97.69 233 LEU A C 1
ATOM 1943 O O . LEU A 1 233 ? 39.479 2.509 -56.913 1.00 97.69 233 LEU A O 1
ATOM 1947 N N . LYS A 1 234 ? 38.596 0.678 -55.949 1.00 97.25 234 LYS A N 1
ATOM 1948 C CA . LYS A 1 234 ? 39.501 -0.280 -56.594 1.00 97.25 234 LYS A CA 1
ATOM 1949 C C . LYS A 1 234 ? 39.308 -0.321 -58.112 1.00 97.25 234 LYS A C 1
ATOM 1951 O O . LYS A 1 234 ? 40.295 -0.262 -58.838 1.00 97.25 234 LYS A O 1
ATOM 1956 N N . ALA A 1 235 ? 38.063 -0.347 -58.589 1.00 96.44 235 ALA A N 1
ATOM 1957 C CA . ALA A 1 235 ? 37.754 -0.278 -60.018 1.00 96.44 235 ALA A CA 1
ATOM 1958 C C . ALA A 1 235 ? 38.248 1.038 -60.643 1.00 96.44 235 ALA A C 1
ATOM 1960 O O . ALA A 1 235 ? 38.804 1.037 -61.736 1.00 96.44 235 ALA A O 1
ATOM 1961 N N . LEU A 1 236 ? 38.120 2.158 -59.924 1.00 97.12 236 LEU A N 1
ATOM 1962 C CA . LEU A 1 236 ? 38.634 3.456 -60.363 1.00 97.12 236 LEU A CA 1
ATOM 1963 C C . LEU A 1 236 ? 40.171 3.484 -60.428 1.00 97.12 236 LEU A C 1
ATOM 1965 O O . LEU A 1 236 ? 40.734 4.089 -61.337 1.00 97.12 236 LEU A O 1
ATOM 1969 N N . GLN A 1 237 ? 40.866 2.819 -59.502 1.00 97.19 237 GLN A N 1
ATOM 1970 C CA . GLN A 1 237 ? 42.325 2.659 -59.566 1.00 97.19 237 GLN A CA 1
ATOM 1971 C C . GLN A 1 237 ? 42.764 1.773 -60.739 1.00 97.19 237 GLN A C 1
ATOM 1973 O O . GLN A 1 237 ? 43.749 2.085 -61.405 1.00 97.19 237 GLN A O 1
ATOM 1978 N N . GLU A 1 238 ? 42.044 0.683 -61.003 1.00 96.94 238 GLU A N 1
ATOM 1979 C CA . GLU A 1 238 ? 42.308 -0.203 -62.140 1.00 96.94 238 GLU A CA 1
ATOM 1980 C C . GLU A 1 238 ? 42.062 0.507 -63.478 1.00 96.94 238 GLU A C 1
ATOM 1982 O O . GLU A 1 238 ? 42.902 0.432 -64.372 1.00 96.94 238 GLU A O 1
ATOM 1987 N N . ALA A 1 239 ? 40.987 1.295 -63.582 1.00 96.25 239 ALA A N 1
ATOM 1988 C CA . ALA A 1 239 ? 40.713 2.132 -64.747 1.00 96.25 239 ALA A CA 1
ATOM 1989 C C . ALA A 1 239 ? 41.843 3.140 -65.014 1.00 96.25 239 ALA A C 1
ATOM 1991 O O . ALA A 1 239 ? 42.287 3.260 -66.153 1.00 96.25 239 ALA A O 1
ATOM 1992 N N . LYS A 1 240 ? 42.373 3.799 -63.971 1.00 97.19 240 LYS A N 1
ATOM 1993 C CA . LYS A 1 240 ? 43.534 4.699 -64.102 1.00 97.19 240 LYS A CA 1
ATOM 1994 C C . LYS A 1 240 ? 44.785 3.979 -64.604 1.00 97.19 240 LYS A C 1
ATOM 1996 O O . LYS A 1 240 ? 45.496 4.520 -65.442 1.00 97.19 240 LYS A O 1
ATOM 2001 N N . ARG A 1 241 ? 45.048 2.754 -64.132 1.00 97.56 241 ARG A N 1
ATOM 2002 C CA . ARG A 1 241 ? 46.169 1.944 -64.642 1.00 97.56 241 ARG A CA 1
ATOM 2003 C C . ARG A 1 241 ? 45.998 1.613 -66.121 1.00 97.56 241 ARG A C 1
ATOM 2005 O O . ARG A 1 241 ? 46.950 1.760 -66.878 1.00 97.56 241 ARG A O 1
ATOM 2012 N N . MET A 1 242 ? 44.795 1.216 -66.538 1.00 96.19 242 MET A N 1
ATOM 2013 C CA . MET A 1 242 ? 44.515 0.965 -67.955 1.00 96.19 242 MET A CA 1
ATOM 2014 C C . MET A 1 242 ? 44.655 2.237 -68.804 1.00 96.19 242 MET A C 1
ATOM 2016 O O . MET A 1 242 ? 45.191 2.175 -69.904 1.00 96.19 242 MET A O 1
ATOM 2020 N N . GLU A 1 243 ? 44.231 3.397 -68.298 1.00 95.69 243 GLU A N 1
ATOM 2021 C CA . GLU A 1 243 ? 44.405 4.688 -68.978 1.00 95.69 243 GLU A CA 1
ATOM 2022 C C . GLU A 1 243 ? 45.891 5.052 -69.154 1.00 95.69 243 GLU A C 1
ATOM 2024 O O . GLU A 1 243 ? 46.305 5.469 -70.236 1.00 95.69 243 GLU A O 1
ATOM 2029 N N . GLU A 1 244 ? 46.721 4.833 -68.130 1.00 97.25 244 GLU A N 1
ATOM 2030 C CA . GLU A 1 244 ? 48.176 5.016 -68.216 1.00 97.25 244 GLU A CA 1
ATOM 2031 C C . GLU A 1 244 ? 48.825 4.060 -69.232 1.00 97.25 244 GLU A C 1
ATOM 2033 O O . GLU A 1 244 ? 49.706 4.470 -69.993 1.00 97.25 244 GLU A O 1
ATOM 2038 N N . GLU A 1 245 ? 48.381 2.801 -69.290 1.00 96.56 245 GLU A N 1
ATOM 2039 C CA . GLU A 1 245 ? 48.839 1.831 -70.292 1.00 96.56 245 GLU A CA 1
ATOM 2040 C C . GLU A 1 245 ? 48.443 2.243 -71.715 1.00 96.56 245 GLU A C 1
ATOM 2042 O O . GLU A 1 245 ? 49.286 2.201 -72.616 1.00 96.56 245 GLU A O 1
ATOM 2047 N N . ILE A 1 246 ? 47.203 2.704 -71.917 1.00 95.69 246 ILE A N 1
ATOM 2048 C CA . ILE A 1 246 ? 46.738 3.247 -73.201 1.00 95.69 246 ILE A CA 1
ATOM 2049 C C . ILE A 1 246 ? 47.605 4.440 -73.604 1.00 95.69 246 ILE A C 1
ATOM 2051 O O . ILE A 1 246 ? 48.131 4.458 -74.714 1.00 95.69 246 ILE A O 1
ATOM 2055 N N . ARG A 1 247 ? 47.844 5.390 -72.693 1.00 96.81 247 ARG A N 1
ATOM 2056 C CA . ARG A 1 247 ? 48.693 6.560 -72.956 1.00 96.81 247 ARG A CA 1
ATOM 2057 C C . ARG A 1 247 ? 50.117 6.162 -73.352 1.00 96.81 247 ARG A C 1
ATOM 2059 O O . ARG A 1 247 ? 50.697 6.751 -74.263 1.00 96.81 247 ARG A O 1
ATOM 2066 N N . LYS A 1 248 ? 50.681 5.139 -72.705 1.00 96.81 248 LYS A N 1
ATOM 2067 C CA . LYS A 1 248 ? 52.005 4.601 -73.046 1.00 96.81 248 LYS A CA 1
ATOM 2068 C C . LYS A 1 248 ? 52.021 3.953 -74.433 1.00 96.81 248 LYS A C 1
ATOM 2070 O O . LYS A 1 248 ? 52.991 4.119 -75.170 1.00 96.81 248 LYS A O 1
ATOM 2075 N N . LEU A 1 249 ? 50.965 3.229 -74.805 1.00 95.38 249 LEU A N 1
ATOM 2076 C CA . LEU A 1 249 ? 50.818 2.665 -76.149 1.00 95.38 249 LEU A CA 1
ATOM 2077 C C . LEU A 1 249 ? 50.663 3.765 -77.207 1.00 95.38 249 LEU A C 1
ATOM 2079 O O . LEU A 1 249 ? 51.303 3.690 -78.253 1.00 95.38 249 LEU A O 1
ATOM 2083 N N . GLU A 1 250 ? 49.879 4.808 -76.935 1.00 95.19 250 GLU A N 1
ATOM 2084 C CA . GLU A 1 250 ? 49.756 5.975 -77.815 1.00 95.19 250 GLU A CA 1
ATOM 2085 C C . GLU A 1 250 ? 51.109 6.661 -78.032 1.00 95.1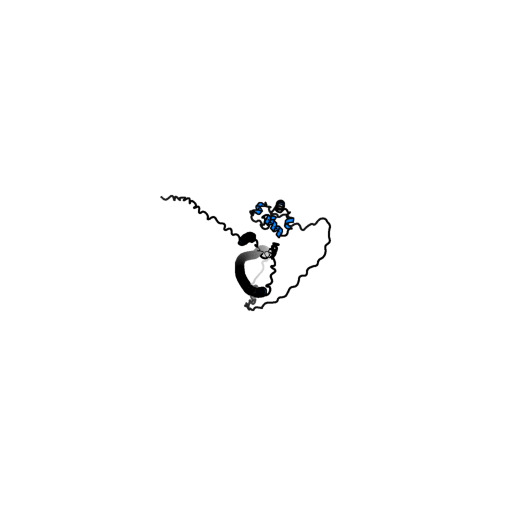9 250 GLU A C 1
ATOM 2087 O O . GLU A 1 250 ? 51.473 6.965 -79.170 1.00 95.19 250 GLU A O 1
ATOM 2092 N N . GLU A 1 251 ? 51.895 6.840 -76.967 1.00 96.12 251 GLU A N 1
ATOM 2093 C CA . GLU A 1 251 ? 53.250 7.389 -77.047 1.00 96.12 251 GLU A CA 1
ATOM 2094 C C . GLU A 1 251 ? 54.179 6.499 -77.887 1.00 96.12 251 GLU A C 1
ATOM 2096 O O . GLU A 1 251 ? 54.902 7.002 -78.747 1.00 96.12 251 GLU A O 1
ATOM 2101 N N . GLN A 1 252 ? 54.120 5.174 -77.719 1.00 95.19 252 GLN A N 1
ATOM 2102 C CA . GLN A 1 252 ? 54.882 4.232 -78.547 1.00 95.19 252 GLN A CA 1
ATOM 2103 C C . GLN A 1 252 ? 54.476 4.292 -80.023 1.00 95.19 252 GLN A C 1
ATOM 2105 O O . GLN A 1 252 ? 55.343 4.277 -80.899 1.00 95.19 252 GLN A O 1
ATOM 2110 N N . VAL A 1 253 ? 53.177 4.389 -80.318 1.00 95.94 253 VAL A N 1
ATOM 2111 C CA . VAL A 1 253 ? 52.667 4.529 -81.689 1.00 95.94 253 VAL A CA 1
ATOM 2112 C C . VAL A 1 253 ? 53.127 5.853 -82.302 1.00 95.94 253 VAL A C 1
ATOM 2114 O O . VAL A 1 253 ? 53.570 5.876 -83.455 1.00 95.94 253 VAL A O 1
ATOM 2117 N N . LEU A 1 254 ? 53.078 6.950 -81.542 1.00 95.62 254 LEU A N 1
ATOM 2118 C CA . LEU A 1 254 ? 53.598 8.249 -81.970 1.00 95.62 254 LEU A CA 1
ATOM 2119 C C . LEU A 1 254 ? 55.108 8.188 -82.233 1.00 95.62 254 LEU A C 1
ATOM 2121 O O . LEU A 1 254 ? 55.551 8.615 -83.301 1.00 95.62 254 LEU A O 1
ATOM 2125 N N . ALA A 1 255 ? 55.887 7.592 -81.330 1.00 95.12 255 ALA A N 1
ATOM 2126 C CA . ALA A 1 255 ? 57.327 7.408 -81.493 1.00 95.12 255 ALA A CA 1
ATOM 2127 C C . ALA A 1 255 ? 57.661 6.555 -82.728 1.00 95.12 255 ALA A C 1
ATOM 2129 O O . ALA A 1 255 ? 58.512 6.933 -83.534 1.00 95.12 255 ALA A O 1
ATOM 2130 N N . ALA A 1 256 ? 56.941 5.449 -82.945 1.00 94.12 256 ALA A N 1
ATOM 2131 C CA . ALA A 1 256 ? 57.093 4.607 -84.130 1.00 94.12 256 ALA A CA 1
ATOM 2132 C C . ALA A 1 256 ? 56.764 5.369 -85.424 1.00 94.12 256 ALA A C 1
ATOM 2134 O O . ALA A 1 256 ? 57.449 5.213 -86.438 1.00 94.12 256 ALA A O 1
ATOM 2135 N N . ARG A 1 257 ? 55.746 6.240 -85.400 1.00 95.38 257 ARG A N 1
ATOM 2136 C CA . ARG A 1 257 ? 55.385 7.093 -86.540 1.00 95.38 257 ARG A CA 1
ATOM 2137 C C . ARG A 1 257 ? 56.473 8.119 -86.854 1.00 95.38 257 ARG A C 1
ATOM 2139 O O . ARG A 1 257 ? 56.787 8.300 -88.033 1.00 95.38 257 ARG A O 1
ATOM 2146 N N . ILE A 1 258 ? 57.052 8.755 -85.834 1.00 95.12 258 ILE A N 1
ATOM 2147 C CA . ILE A 1 258 ? 58.185 9.682 -85.982 1.00 95.12 258 ILE A CA 1
ATOM 2148 C C . ILE A 1 258 ? 59.389 8.935 -86.565 1.00 95.12 258 ILE A C 1
ATOM 2150 O O . ILE A 1 258 ? 59.898 9.326 -87.615 1.00 95.12 258 ILE A O 1
ATOM 2154 N N . ALA A 1 259 ? 59.768 7.795 -85.981 1.00 92.75 259 ALA A N 1
ATOM 2155 C CA . ALA A 1 259 ? 60.867 6.964 -86.474 1.00 92.75 259 ALA A CA 1
ATOM 2156 C C . ALA A 1 259 ? 60.658 6.522 -87.936 1.00 92.75 259 ALA A C 1
ATOM 2158 O O . ALA A 1 259 ? 61.588 6.545 -88.743 1.00 92.75 259 ALA A O 1
ATOM 2159 N N . ALA A 1 260 ? 59.424 6.181 -88.326 1.00 92.44 260 ALA A N 1
ATOM 2160 C CA . ALA A 1 260 ? 59.091 5.848 -89.709 1.00 92.44 260 ALA A CA 1
ATOM 2161 C C . ALA A 1 260 ? 59.214 7.054 -90.663 1.00 92.44 260 ALA A C 1
ATOM 2163 O O . ALA A 1 260 ? 59.624 6.891 -91.816 1.00 92.44 260 ALA A O 1
ATOM 2164 N N . GLN A 1 261 ? 58.865 8.266 -90.220 1.00 94.12 261 GLN A N 1
ATOM 2165 C CA . GLN A 1 261 ? 59.076 9.490 -91.000 1.00 94.12 261 GLN A CA 1
ATOM 2166 C C . GLN A 1 261 ? 60.565 9.807 -91.159 1.00 94.12 261 GLN A C 1
ATOM 2168 O O . GLN A 1 261 ? 61.002 10.091 -92.276 1.00 94.12 261 GLN A O 1
ATOM 2173 N N . GLU A 1 262 ? 61.350 9.687 -90.090 1.00 92.81 262 GLU A N 1
ATOM 2174 C CA . GLU A 1 262 ? 62.804 9.845 -90.132 1.00 92.81 262 GLU A CA 1
ATOM 2175 C C . GLU A 1 262 ? 63.458 8.819 -91.059 1.00 92.81 262 GLU A C 1
ATOM 2177 O O . GLU A 1 262 ? 64.288 9.180 -91.892 1.00 92.81 262 GLU A O 1
ATOM 2182 N N . ALA A 1 263 ? 63.042 7.551 -90.997 1.00 90.50 263 ALA A N 1
ATOM 2183 C CA . ALA A 1 263 ? 63.515 6.510 -91.904 1.00 90.50 263 ALA A CA 1
ATOM 2184 C C . ALA A 1 263 ? 63.176 6.832 -93.370 1.00 90.50 263 ALA A C 1
ATOM 2186 O O . ALA A 1 263 ? 64.018 6.668 -94.253 1.00 90.50 263 ALA A O 1
ATOM 2187 N N . LYS A 1 264 ? 61.974 7.361 -93.649 1.00 92.62 264 LYS A N 1
ATOM 2188 C CA . LYS A 1 264 ? 61.596 7.834 -94.994 1.00 92.62 264 LYS A CA 1
ATOM 2189 C C . LYS A 1 264 ? 62.450 9.017 -95.452 1.00 92.62 264 LYS A C 1
ATOM 2191 O O . LYS A 1 264 ? 62.790 9.087 -96.634 1.00 92.62 264 LYS A O 1
ATOM 2196 N N . LEU A 1 265 ? 62.782 9.948 -94.558 1.00 91.75 265 LEU A N 1
ATOM 2197 C CA . LEU A 1 265 ? 63.679 11.065 -94.863 1.00 91.75 265 LEU A CA 1
ATOM 2198 C C . LEU A 1 265 ? 65.099 10.566 -95.151 1.00 91.75 265 LEU A C 1
ATOM 2200 O O . LEU A 1 265 ? 65.632 10.901 -96.207 1.00 91.75 265 LEU A O 1
ATOM 2204 N N . LYS A 1 266 ? 65.649 9.675 -94.318 1.00 90.25 266 LYS A N 1
ATOM 2205 C CA . LYS A 1 266 ? 66.947 9.020 -94.549 1.00 90.25 266 LYS A CA 1
ATOM 2206 C C . LYS A 1 266 ? 66.980 8.271 -95.878 1.00 90.25 266 LYS A C 1
ATOM 2208 O O . LYS A 1 266 ? 67.880 8.500 -96.674 1.00 90.25 266 LYS A O 1
ATOM 2213 N N . GLN A 1 267 ? 65.956 7.479 -96.203 1.00 88.44 267 GLN A N 1
ATOM 2214 C CA . GLN A 1 267 ? 65.859 6.822 -97.513 1.00 88.44 267 GLN A CA 1
ATOM 2215 C C . GLN A 1 267 ? 65.804 7.824 -98.674 1.00 88.44 267 GLN A C 1
ATOM 2217 O O . GLN A 1 267 ? 66.383 7.579 -99.730 1.00 88.44 267 GLN A O 1
ATOM 2222 N N . LYS A 1 268 ? 65.102 8.957 -98.525 1.00 89.38 268 LYS A N 1
ATOM 2223 C CA . LYS A 1 268 ? 65.100 10.022 -99.542 1.00 89.38 268 LYS A CA 1
ATOM 2224 C C . LYS A 1 268 ? 66.485 10.651 -99.688 1.00 89.38 268 LYS A C 1
ATOM 2226 O O . LYS A 1 268 ? 66.898 10.915 -100.814 1.00 89.38 268 LYS A O 1
ATOM 2231 N N . GLU A 1 269 ? 67.198 10.888 -98.593 1.00 89.56 269 GLU A N 1
ATOM 2232 C CA . GLU A 1 269 ? 68.570 11.401 -98.605 1.00 89.56 269 GLU A CA 1
ATOM 2233 C C . GLU A 1 269 ? 69.554 10.409 -99.218 1.00 89.56 269 GLU A C 1
ATOM 2235 O O . GLU A 1 269 ? 70.361 10.797 -100.057 1.00 89.56 269 GLU A O 1
ATOM 2240 N N . GLU A 1 270 ? 69.454 9.125 -98.888 1.00 87.31 270 GLU A N 1
ATOM 2241 C CA . GLU A 1 270 ? 70.237 8.055 -99.503 1.00 87.31 270 GLU A CA 1
ATOM 2242 C C . GLU A 1 270 ? 69.930 7.926 -100.991 1.00 87.31 270 GLU A C 1
ATOM 2244 O O . GLU A 1 270 ? 70.858 7.854 -101.790 1.00 87.31 270 GLU A O 1
ATOM 2249 N N . LYS A 1 271 ? 68.656 7.998 -101.403 1.00 86.38 271 LYS A N 1
ATOM 2250 C CA . LYS A 1 271 ? 68.273 8.065 -102.823 1.00 86.38 271 LYS A CA 1
ATOM 2251 C C . LYS A 1 271 ? 68.853 9.301 -103.505 1.00 86.38 271 LYS A C 1
ATOM 2253 O O . LYS A 1 271 ? 69.337 9.193 -104.627 1.00 86.38 271 LYS A O 1
ATOM 2258 N N . LYS A 1 272 ? 68.860 10.466 -102.847 1.00 86.75 272 LYS A N 1
ATOM 2259 C CA . LYS A 1 272 ? 69.521 11.681 -103.360 1.00 86.75 272 LYS A CA 1
ATOM 2260 C C . LYS A 1 272 ? 71.033 11.485 -103.481 1.00 86.75 272 LYS A C 1
ATOM 2262 O O . LYS A 1 272 ? 71.591 11.838 -104.514 1.00 86.75 272 LYS A O 1
ATOM 2267 N N . ARG A 1 273 ? 71.694 10.895 -102.479 1.00 84.94 273 ARG A N 1
ATOM 2268 C CA . ARG A 1 273 ? 73.129 10.562 -102.504 1.00 84.94 273 ARG A CA 1
ATOM 2269 C C . ARG A 1 273 ? 73.444 9.552 -103.600 1.00 84.94 273 ARG A C 1
ATOM 2271 O O . ARG A 1 273 ? 74.411 9.743 -104.325 1.00 84.94 273 ARG A O 1
ATOM 2278 N N . PHE A 1 274 ? 72.622 8.519 -103.761 1.00 85.00 274 PHE A N 1
ATOM 2279 C CA . PHE A 1 274 ? 72.746 7.521 -104.817 1.00 85.00 274 PHE A CA 1
ATOM 2280 C C . PHE A 1 274 ? 72.557 8.157 -106.191 1.00 85.00 274 PHE A C 1
ATOM 2282 O O . PHE A 1 274 ? 73.425 8.001 -107.038 1.00 85.00 274 PHE A O 1
ATOM 2289 N N . ASN A 1 275 ? 71.506 8.953 -106.396 1.00 82.88 275 ASN A N 1
ATOM 2290 C CA . ASN A 1 275 ? 71.292 9.687 -107.643 1.00 82.88 275 ASN A CA 1
ATOM 2291 C C . ASN A 1 275 ? 72.430 10.671 -107.929 1.00 82.88 275 ASN A C 1
ATOM 2293 O O . ASN A 1 275 ? 72.869 10.760 -109.068 1.00 82.88 275 ASN A O 1
ATOM 2297 N N . SER A 1 276 ? 72.948 11.365 -106.912 1.00 81.94 276 SER A N 1
ATOM 2298 C CA . SER A 1 276 ? 74.130 12.223 -107.034 1.00 81.94 276 SER A CA 1
ATOM 2299 C C . SER A 1 276 ? 75.370 11.410 -107.411 1.00 81.94 276 SER A C 1
ATOM 2301 O O . SER A 1 276 ? 76.094 11.790 -108.318 1.00 81.94 276 SER A O 1
ATOM 2303 N N . LYS A 1 277 ? 75.578 10.231 -106.813 1.00 81.06 277 LYS A N 1
ATOM 2304 C CA . LYS A 1 277 ? 76.685 9.318 -107.136 1.00 81.06 277 LYS A CA 1
ATOM 2305 C C . LYS A 1 277 ? 76.551 8.708 -108.530 1.00 81.06 277 LYS A C 1
ATOM 2307 O O . LYS A 1 277 ? 77.552 8.552 -109.216 1.00 81.06 277 LYS A O 1
ATOM 2312 N N . VAL A 1 278 ? 75.337 8.374 -108.965 1.00 83.62 278 VAL A N 1
ATOM 2313 C CA . VAL A 1 278 ? 75.033 7.924 -110.331 1.00 83.62 278 VAL A CA 1
ATOM 2314 C C . VAL A 1 278 ? 75.258 9.064 -111.316 1.00 83.62 278 VAL A C 1
ATOM 2316 O O . VAL A 1 278 ? 75.876 8.838 -112.349 1.00 83.62 278 VAL A O 1
ATOM 2319 N N . LYS A 1 279 ? 74.834 10.289 -110.988 1.00 82.75 279 LYS A N 1
ATOM 2320 C CA . LYS A 1 279 ? 75.092 11.491 -111.788 1.00 82.75 279 LYS A CA 1
ATOM 2321 C C . LYS A 1 279 ? 76.590 11.771 -111.887 1.00 82.75 279 LYS A C 1
ATOM 2323 O O . LYS A 1 279 ? 77.086 11.853 -112.997 1.00 82.75 279 LYS A O 1
ATOM 2328 N N . ALA A 1 280 ? 77.317 11.770 -110.773 1.00 79.38 280 ALA A N 1
ATOM 2329 C CA . ALA A 1 280 ? 78.769 11.912 -110.729 1.00 79.38 280 ALA A CA 1
ATOM 2330 C C . ALA A 1 280 ? 79.485 10.773 -111.468 1.00 79.38 280 ALA A C 1
ATOM 2332 O O . ALA A 1 280 ? 80.475 11.010 -112.142 1.00 79.38 280 ALA A O 1
ATOM 2333 N N . ARG A 1 281 ? 78.985 9.529 -111.410 1.00 77.88 281 ARG A N 1
ATOM 2334 C CA . ARG A 1 281 ? 79.500 8.415 -112.225 1.00 77.88 281 ARG A CA 1
ATOM 2335 C C . ARG A 1 281 ? 79.194 8.593 -113.703 1.00 77.88 281 ARG A C 1
ATOM 2337 O O . ARG A 1 281 ? 80.036 8.233 -114.506 1.00 77.88 281 ARG A O 1
ATOM 2344 N N . ARG A 1 282 ? 78.026 9.119 -114.073 1.00 78.06 282 ARG A N 1
ATOM 2345 C CA . ARG A 1 282 ? 77.658 9.423 -115.462 1.00 78.06 282 ARG A CA 1
ATOM 2346 C C . ARG A 1 282 ? 78.494 10.579 -116.001 1.00 78.06 282 ARG A C 1
ATOM 2348 O O . ARG A 1 282 ? 78.976 10.485 -117.117 1.00 78.06 282 ARG A O 1
ATOM 2355 N N . GLU A 1 283 ? 78.708 11.620 -115.205 1.00 76.12 283 GLU A N 1
ATOM 2356 C CA . GLU A 1 283 ? 79.599 12.745 -115.501 1.00 76.12 283 GLU A CA 1
ATOM 2357 C C . GLU A 1 283 ? 81.046 12.274 -115.591 1.00 76.12 283 GLU A C 1
ATOM 2359 O O . GLU A 1 283 ? 81.693 12.546 -116.586 1.00 76.12 283 GLU A O 1
ATOM 2364 N N . SER A 1 284 ? 81.522 11.463 -114.646 1.00 75.44 284 SER A N 1
ATOM 2365 C CA . SER A 1 284 ? 82.853 10.853 -114.693 1.00 75.44 284 SER A CA 1
ATOM 2366 C C . SER A 1 284 ? 82.988 9.829 -115.824 1.00 75.44 284 SER A C 1
ATOM 2368 O O . SER A 1 284 ? 84.072 9.675 -116.360 1.00 75.44 284 SER A O 1
ATOM 2370 N N . ALA A 1 285 ? 81.922 9.137 -116.236 1.00 73.50 285 ALA A N 1
ATOM 2371 C CA . ALA A 1 285 ? 81.915 8.246 -117.398 1.00 73.50 285 ALA A CA 1
ATOM 2372 C C . ALA A 1 285 ? 81.901 9.032 -118.714 1.00 73.50 285 ALA A C 1
ATOM 2374 O O . ALA A 1 285 ? 82.570 8.627 -119.652 1.00 73.50 285 ALA A O 1
ATOM 2375 N N . MET A 1 286 ? 81.200 10.167 -118.777 1.00 67.69 286 MET A N 1
ATOM 2376 C CA . MET A 1 286 ? 81.276 11.125 -119.885 1.00 67.69 286 MET A CA 1
ATOM 2377 C C . MET A 1 286 ? 82.667 11.761 -119.945 1.00 67.69 286 MET A C 1
ATOM 2379 O O . MET A 1 286 ? 83.272 11.794 -121.007 1.00 67.69 286 MET A O 1
ATOM 2383 N N . GLU A 1 287 ? 83.225 12.166 -118.805 1.00 64.56 287 GLU A N 1
ATOM 2384 C CA . GLU A 1 287 ? 84.594 12.662 -118.675 1.00 64.56 287 GLU A CA 1
ATOM 2385 C C . GLU A 1 287 ? 85.606 11.570 -119.032 1.00 64.56 287 GLU A C 1
ATOM 2387 O O . GLU A 1 287 ? 86.590 11.845 -119.705 1.00 64.56 287 GLU A O 1
ATOM 2392 N N . LYS A 1 288 ? 85.344 10.310 -118.667 1.00 61.28 288 LYS A N 1
ATOM 2393 C CA . LYS A 1 288 ? 86.129 9.149 -119.093 1.00 61.28 288 LYS A CA 1
ATOM 2394 C C . LYS A 1 288 ? 85.905 8.789 -120.551 1.00 61.28 288 LYS A C 1
ATOM 2396 O O . LYS A 1 288 ? 86.834 8.258 -121.112 1.00 61.28 288 LYS A O 1
ATOM 2401 N N . MET A 1 289 ? 84.773 9.064 -121.196 1.00 56.03 289 MET A N 1
ATOM 2402 C CA . MET A 1 289 ? 84.634 8.926 -122.656 1.00 56.03 289 MET A CA 1
ATOM 2403 C C . MET A 1 289 ? 85.363 10.057 -123.388 1.00 56.03 289 MET A C 1
ATOM 2405 O O . MET A 1 289 ? 85.955 9.826 -124.437 1.00 56.03 289 MET A O 1
ATOM 2409 N N . VAL A 1 290 ? 85.396 11.258 -122.807 1.00 57.56 290 VAL A N 1
ATOM 2410 C CA . VAL A 1 290 ? 86.214 12.381 -123.285 1.00 57.56 290 VAL A CA 1
ATOM 2411 C C . VAL A 1 290 ? 87.709 12.087 -123.089 1.00 57.56 290 VAL A C 1
ATOM 2413 O O . VAL A 1 290 ? 88.492 12.331 -123.999 1.00 57.56 290 VAL A O 1
ATOM 2416 N N . LYS A 1 291 ? 88.108 11.477 -121.964 1.00 49.09 291 LYS A N 1
ATOM 2417 C CA . LYS A 1 291 ? 89.488 11.028 -121.695 1.00 49.09 291 LYS A CA 1
ATOM 2418 C C . LYS A 1 291 ? 89.859 9.704 -122.379 1.00 49.09 291 LYS A C 1
ATOM 2420 O O . LYS A 1 291 ? 91.022 9.522 -122.701 1.00 49.09 291 LYS A O 1
ATOM 2425 N N . ARG A 1 292 ? 88.915 8.802 -122.673 1.00 41.97 292 ARG A N 1
ATOM 2426 C CA . ARG A 1 292 ? 89.135 7.557 -123.448 1.00 41.97 292 ARG A CA 1
ATOM 2427 C C . ARG A 1 292 ? 89.153 7.788 -124.955 1.00 41.97 292 ARG A C 1
ATOM 2429 O O . ARG A 1 292 ? 89.667 6.948 -125.669 1.00 41.97 292 ARG A O 1
ATOM 2436 N N . LYS A 1 293 ? 88.764 8.974 -125.439 1.00 45.12 293 LYS A N 1
ATOM 2437 C CA . LYS A 1 293 ? 89.251 9.476 -126.737 1.00 45.12 293 LYS A CA 1
ATOM 2438 C C . LYS A 1 293 ? 90.774 9.718 -126.756 1.00 45.12 293 LYS A C 1
ATOM 2440 O O . LYS A 1 293 ? 91.313 10.026 -127.815 1.00 45.12 293 LYS A O 1
ATOM 2445 N N . HIS A 1 294 ? 91.459 9.608 -125.614 1.00 38.91 294 HIS A N 1
ATOM 2446 C CA . HIS A 1 294 ? 92.882 9.914 -125.456 1.00 38.91 294 HIS A CA 1
ATOM 2447 C C . HIS A 1 294 ? 93.720 8.844 -124.746 1.00 38.91 294 HIS A C 1
ATOM 2449 O O . HIS A 1 294 ? 94.896 9.100 -124.518 1.00 38.91 294 HIS A O 1
ATOM 2455 N N . ALA A 1 295 ? 93.183 7.670 -124.408 1.00 33.22 295 ALA A N 1
ATOM 2456 C CA . ALA A 1 295 ? 93.992 6.612 -123.797 1.00 33.22 295 ALA A CA 1
ATOM 2457 C C . ALA A 1 295 ? 93.252 5.266 -123.813 1.00 33.22 295 ALA A C 1
ATOM 2459 O O . ALA A 1 295 ? 92.687 4.851 -122.799 1.00 33.22 295 ALA A O 1
ATOM 2460 N N . ASP A 1 296 ? 93.235 4.626 -124.981 1.00 31.55 296 ASP A N 1
ATOM 2461 C CA . ASP A 1 296 ? 93.294 3.170 -125.086 1.00 31.55 296 ASP A CA 1
ATOM 2462 C C . ASP A 1 296 ? 94.769 2.835 -125.351 1.00 31.55 296 ASP A C 1
ATOM 2464 O O . ASP A 1 296 ? 95.260 3.107 -126.440 1.00 31.55 296 ASP A O 1
ATOM 2468 N N . ASP A 1 297 ? 95.464 2.341 -124.326 1.00 29.55 297 ASP A N 1
ATOM 2469 C CA . ASP A 1 297 ? 96.583 1.402 -124.444 1.00 29.55 297 ASP A CA 1
ATOM 2470 C C . ASP A 1 297 ? 96.777 0.684 -123.085 1.00 29.55 297 ASP A C 1
ATOM 2472 O O . ASP A 1 297 ? 96.980 1.314 -122.049 1.00 29.55 297 ASP A O 1
ATOM 2476 N N . GLU A 1 298 ? 96.680 -0.651 -123.155 1.00 30.78 298 GLU A N 1
ATOM 2477 C CA . GLU A 1 298 ? 97.231 -1.699 -122.268 1.00 30.78 298 GLU A CA 1
ATOM 2478 C C . GLU A 1 298 ? 96.504 -2.184 -120.975 1.00 30.78 298 GLU A C 1
ATOM 2480 O O . GLU A 1 298 ? 96.385 -1.474 -119.982 1.00 30.78 298 GLU A O 1
ATOM 2485 N N . ASN A 1 299 ? 96.080 -3.471 -121.037 1.00 30.53 299 ASN A N 1
ATOM 2486 C CA . ASN A 1 299 ? 96.248 -4.631 -120.110 1.00 30.53 299 ASN A CA 1
ATOM 2487 C C . ASN A 1 299 ? 96.088 -4.453 -118.573 1.00 30.53 299 ASN A C 1
ATOM 2489 O O . ASN A 1 299 ? 96.533 -3.477 -118.000 1.00 30.53 299 ASN A O 1
ATOM 2493 N N . GLY A 1 300 ? 95.576 -5.383 -117.751 1.00 28.83 300 GLY A N 1
ATOM 2494 C CA . GLY A 1 300 ? 95.125 -6.775 -117.870 1.00 28.83 300 GLY A CA 1
ATOM 2495 C C . GLY A 1 300 ? 94.963 -7.408 -116.455 1.00 28.83 300 GLY A C 1
ATOM 2496 O O . GLY A 1 300 ? 95.655 -7.008 -115.528 1.00 28.83 300 GLY A O 1
ATOM 2497 N N . ASP A 1 301 ? 94.047 -8.382 -116.342 1.00 29.72 301 ASP A N 1
ATOM 2498 C CA . ASP A 1 301 ? 94.071 -9.635 -115.540 1.00 29.72 301 ASP A CA 1
ATOM 2499 C C . ASP A 1 301 ? 93.921 -9.772 -113.985 1.00 29.72 301 ASP A C 1
ATOM 2501 O O . ASP A 1 301 ? 94.512 -9.041 -113.199 1.00 29.72 301 ASP A O 1
ATOM 2505 N N . GLN A 1 302 ? 93.208 -10.869 -113.610 1.00 30.81 302 GLN A N 1
ATOM 2506 C CA . GLN A 1 302 ? 93.199 -11.697 -112.356 1.00 30.81 302 GLN A CA 1
ATOM 2507 C C . GLN A 1 302 ? 92.569 -11.136 -111.044 1.00 30.81 302 GLN A C 1
ATOM 2509 O O . GLN A 1 302 ? 92.656 -9.950 -110.775 1.00 30.81 302 GLN A O 1
ATOM 2514 N N . ALA A 1 303 ? 91.940 -11.869 -110.098 1.00 32.06 303 ALA A N 1
ATOM 2515 C CA . ALA A 1 303 ? 91.499 -13.262 -109.891 1.00 32.06 303 ALA A CA 1
ATOM 2516 C C . ALA A 1 303 ? 90.541 -13.346 -108.646 1.00 32.06 303 ALA A C 1
ATOM 2518 O O . ALA A 1 303 ? 90.521 -12.449 -107.807 1.00 32.06 303 ALA A O 1
ATOM 2519 N N . VAL A 1 304 ? 89.756 -14.435 -108.550 1.00 44.53 304 VAL A N 1
ATOM 2520 C CA . VAL A 1 304 ? 88.938 -15.005 -107.420 1.00 44.53 304 VAL A CA 1
ATOM 2521 C C . VAL A 1 304 ? 89.771 -15.292 -106.133 1.00 44.53 304 VAL A C 1
ATOM 2523 O O . VAL A 1 304 ? 90.987 -15.330 -106.317 1.00 44.53 304 VAL A O 1
ATOM 2526 N N . PRO A 1 305 ? 89.252 -15.566 -104.881 1.00 45.03 305 PRO A N 1
ATOM 2527 C CA . PRO A 1 305 ? 88.135 -16.492 -104.520 1.00 45.03 305 PRO A CA 1
ATOM 2528 C C . PRO A 1 305 ? 87.372 -16.302 -103.149 1.00 45.03 305 PRO A C 1
ATOM 2530 O O . PRO A 1 305 ? 87.669 -15.410 -102.370 1.00 45.03 305 PRO A O 1
ATOM 2533 N N . ALA A 1 306 ? 86.413 -17.218 -102.875 1.00 31.38 306 ALA A N 1
ATOM 2534 C CA . ALA A 1 306 ? 86.038 -17.893 -101.593 1.00 31.38 306 ALA A CA 1
ATOM 2535 C C . ALA A 1 306 ? 85.641 -17.079 -100.320 1.00 31.38 306 ALA A C 1
ATOM 2537 O O . ALA A 1 306 ? 86.404 -16.262 -99.835 1.00 31.38 306 ALA A O 1
ATOM 2538 N N . SER A 1 307 ? 84.425 -17.243 -99.759 1.00 37.91 307 SER A N 1
ATOM 2539 C CA . SER A 1 307 ? 83.934 -18.289 -98.806 1.00 37.91 307 SER A CA 1
ATOM 2540 C C . SER A 1 307 ? 84.112 -17.907 -97.314 1.00 37.91 307 SER A C 1
ATOM 2542 O O . SER A 1 307 ? 84.881 -17.003 -97.022 1.00 37.91 307 SER A O 1
ATOM 2544 N N . VAL A 1 308 ? 83.444 -18.643 -96.401 1.00 40.00 308 VAL A N 1
ATOM 2545 C CA . VAL A 1 308 ? 83.445 -18.589 -94.905 1.00 40.00 308 VAL A CA 1
ATOM 2546 C C . VAL A 1 308 ? 82.264 -17.778 -94.311 1.00 40.00 308 VAL A C 1
ATOM 2548 O O . VAL A 1 308 ? 82.250 -16.561 -94.430 1.00 40.00 308 VAL A O 1
ATOM 2551 N N . VAL A 1 309 ? 81.124 -18.353 -93.870 1.00 39.31 309 VAL A N 1
ATOM 2552 C CA . VAL A 1 309 ? 80.803 -19.360 -92.811 1.00 39.31 309 VAL A CA 1
ATOM 2553 C C . VAL A 1 309 ? 80.839 -18.747 -91.387 1.00 39.31 309 VAL A C 1
ATOM 2555 O O . VAL A 1 309 ? 81.745 -17.981 -91.081 1.00 39.31 309 VAL A O 1
ATOM 2558 N N . VAL A 1 310 ? 79.907 -19.211 -90.529 1.00 39.16 310 VAL A N 1
ATOM 2559 C CA . VAL A 1 310 ? 79.894 -19.190 -89.040 1.00 39.16 310 VAL A CA 1
ATOM 2560 C C . VAL A 1 310 ? 79.419 -17.835 -88.438 1.00 39.16 310 VAL A C 1
ATOM 2562 O O . VAL A 1 310 ? 79.788 -16.790 -88.948 1.00 39.16 310 VAL A O 1
ATOM 2565 N N . ASP A 1 311 ? 78.584 -17.686 -87.402 1.00 35.31 311 ASP A N 1
ATOM 2566 C CA . ASP A 1 311 ? 78.054 -18.586 -86.374 1.00 35.31 311 ASP A CA 1
ATOM 2567 C C . ASP A 1 311 ? 76.863 -17.932 -85.631 1.00 35.31 311 ASP A C 1
ATOM 2569 O O . ASP A 1 311 ? 76.735 -16.706 -85.577 1.00 35.31 311 ASP A O 1
ATOM 2573 N N . GLU A 1 312 ? 76.045 -18.780 -85.010 1.00 42.81 312 GLU A N 1
ATOM 2574 C CA . GLU A 1 312 ? 75.216 -18.510 -83.820 1.00 42.81 312 GLU A CA 1
ATOM 2575 C C . GLU A 1 312 ? 76.135 -18.104 -82.628 1.00 42.81 312 GLU A C 1
ATOM 2577 O O . GLU A 1 312 ? 77.332 -18.376 -82.704 1.00 42.81 312 GLU A O 1
ATOM 2582 N N . PRO A 1 313 ? 75.679 -17.508 -81.497 1.00 55.25 313 PRO A N 1
ATOM 2583 C CA . PRO A 1 313 ? 74.861 -18.274 -80.550 1.00 55.25 313 PRO A CA 1
ATOM 2584 C C . PRO A 1 313 ? 73.920 -17.462 -79.630 1.00 55.25 313 PRO A C 1
ATOM 2586 O O . PRO A 1 313 ? 74.031 -16.252 -79.425 1.00 55.25 313 PRO A O 1
ATOM 2589 N N . ALA A 1 314 ? 73.021 -18.204 -78.982 1.00 46.16 314 ALA A N 1
ATOM 2590 C CA . ALA A 1 314 ? 72.386 -17.843 -77.716 1.00 46.16 314 ALA A CA 1
ATOM 2591 C C . ALA A 1 314 ? 73.418 -17.494 -76.611 1.00 46.16 314 ALA A C 1
ATOM 2593 O O . ALA A 1 314 ? 74.595 -17.845 -76.712 1.00 46.16 314 ALA A O 1
ATOM 2594 N N . PRO A 1 315 ? 72.975 -16.917 -75.477 1.00 57.81 315 PRO A N 1
ATOM 2595 C CA . PRO A 1 315 ? 72.900 -17.805 -74.318 1.00 57.81 315 PRO A CA 1
ATOM 2596 C C . PRO A 1 315 ? 71.690 -17.599 -73.395 1.00 57.81 315 PRO A C 1
ATOM 2598 O O . PRO A 1 315 ? 71.249 -16.501 -73.069 1.00 57.81 315 PRO A O 1
ATOM 2601 N N . SER A 1 316 ? 71.245 -18.752 -72.907 1.00 45.38 316 SER A N 1
ATOM 2602 C CA . SER A 1 316 ? 70.497 -19.005 -71.679 1.00 45.38 316 SER A CA 1
ATOM 2603 C C . SER A 1 316 ? 71.253 -18.509 -70.439 1.00 45.38 316 SER A C 1
ATOM 2605 O O . SER A 1 316 ? 72.407 -18.896 -70.275 1.00 45.38 316 SER A O 1
ATOM 2607 N N . ILE A 1 317 ? 70.584 -17.833 -69.490 1.00 44.94 317 ILE A N 1
ATOM 2608 C CA . ILE A 1 317 ? 70.960 -17.893 -68.064 1.00 44.94 317 ILE A CA 1
ATOM 2609 C C . ILE A 1 317 ? 69.709 -17.919 -67.169 1.00 44.94 317 ILE A C 1
ATOM 2611 O O . ILE A 1 317 ? 68.820 -17.076 -67.249 1.00 44.94 317 ILE A O 1
ATOM 2615 N N . LYS A 1 318 ? 69.687 -18.950 -66.320 1.00 43.22 318 LYS A N 1
ATOM 2616 C CA . LYS A 1 318 ? 68.768 -19.267 -65.222 1.00 43.22 318 LYS A CA 1
ATOM 2617 C C . LYS A 1 318 ? 69.010 -18.370 -63.999 1.00 43.22 318 LYS A C 1
ATOM 2619 O O . LYS A 1 318 ? 70.165 -18.082 -63.703 1.00 43.22 318 LYS A O 1
ATOM 2624 N N . SER A 1 319 ? 67.970 -18.084 -63.211 1.00 39.22 319 SER A N 1
ATOM 2625 C CA . SER A 1 319 ? 67.936 -18.147 -61.722 1.00 39.22 319 SER A CA 1
ATOM 2626 C C . SER A 1 319 ? 66.547 -17.676 -61.241 1.00 39.22 319 SER A C 1
ATOM 2628 O O . SER A 1 319 ? 66.051 -16.653 -61.693 1.00 39.22 319 SER A O 1
ATOM 2630 N N . GLU A 1 320 ? 65.738 -18.502 -60.557 1.00 39.41 320 GLU A N 1
ATOM 2631 C CA . GLU A 1 320 ? 65.739 -18.715 -59.088 1.00 39.41 320 GLU A CA 1
ATOM 2632 C C . GLU A 1 320 ? 65.800 -17.381 -58.310 1.00 39.41 320 GLU A C 1
ATOM 2634 O O . GLU A 1 320 ? 66.736 -16.623 -58.483 1.00 39.41 320 GLU A O 1
ATOM 2639 N N . LYS A 1 321 ? 64.883 -16.999 -57.412 1.00 43.16 321 LYS A N 1
ATOM 2640 C CA . LYS A 1 321 ? 64.243 -17.773 -56.343 1.00 43.16 321 LYS A CA 1
ATOM 2641 C C . LYS A 1 321 ? 63.033 -17.010 -55.782 1.00 43.16 321 LYS A C 1
ATOM 2643 O O . LYS A 1 321 ? 63.025 -15.788 -55.687 1.00 43.16 321 LYS A O 1
ATOM 2648 N N . LYS A 1 322 ? 62.045 -17.797 -55.353 1.00 49.66 322 LYS A N 1
ATOM 2649 C CA . LYS A 1 322 ? 60.860 -17.436 -54.564 1.00 49.66 322 LYS A CA 1
ATOM 2650 C C . LYS A 1 322 ? 61.207 -16.601 -53.323 1.00 49.66 322 LYS A C 1
ATOM 2652 O O . LYS A 1 322 ? 61.958 -17.075 -52.476 1.00 49.66 322 LYS A O 1
ATOM 2657 N N . LEU A 1 323 ? 60.519 -15.478 -53.136 1.00 38.94 323 LEU A N 1
ATOM 2658 C CA . LEU A 1 323 ? 60.222 -14.913 -51.819 1.00 38.94 323 LEU A CA 1
ATOM 2659 C C . LEU A 1 323 ? 58.735 -14.552 -51.789 1.00 38.94 323 LEU A C 1
ATOM 2661 O O . LEU A 1 323 ? 58.264 -13.699 -52.535 1.00 38.94 323 LEU A O 1
ATOM 2665 N N . ALA A 1 324 ? 57.990 -15.280 -50.964 1.00 53.22 324 ALA A N 1
ATOM 2666 C CA . ALA A 1 324 ? 56.593 -15.015 -50.670 1.00 53.22 324 ALA A CA 1
ATOM 2667 C C . ALA A 1 324 ? 56.494 -13.963 -49.555 1.00 53.22 324 ALA A C 1
ATOM 2669 O O . ALA A 1 324 ? 57.221 -14.080 -48.569 1.00 53.22 324 ALA A O 1
ATOM 2670 N N . PRO A 1 325 ? 55.541 -13.023 -49.626 1.00 55.72 325 PRO A N 1
ATOM 2671 C CA . PRO A 1 325 ? 55.038 -12.345 -48.448 1.00 55.72 325 PRO A CA 1
ATOM 2672 C C . PRO A 1 325 ? 53.619 -12.848 -48.155 1.00 55.72 325 PRO A C 1
ATOM 2674 O O . PRO A 1 325 ? 52.699 -12.668 -48.951 1.00 55.72 325 PRO A O 1
ATOM 2677 N N . LYS A 1 326 ? 53.421 -13.475 -46.994 1.00 44.06 326 LYS A N 1
ATOM 2678 C CA . LYS A 1 326 ? 52.090 -13.617 -46.394 1.00 44.06 326 LYS A CA 1
ATOM 2679 C C . LYS A 1 326 ? 52.149 -13.092 -44.970 1.00 44.06 326 LYS A C 1
ATOM 2681 O O . LYS A 1 326 ? 52.552 -13.788 -44.046 1.00 44.06 326 LYS A O 1
ATOM 2686 N N . SER A 1 327 ? 51.781 -11.823 -44.857 1.00 42.62 327 SER A N 1
ATOM 2687 C CA . SER A 1 327 ? 51.291 -11.228 -43.621 1.00 42.62 327 SER A CA 1
ATOM 2688 C C . SER A 1 327 ? 49.807 -11.571 -43.449 1.00 42.62 327 SER A C 1
ATOM 2690 O O . SER A 1 327 ? 49.161 -12.052 -44.381 1.00 42.62 327 SER A O 1
ATOM 2692 N N . THR A 1 328 ? 49.286 -11.233 -42.272 1.00 43.50 328 THR A N 1
ATOM 2693 C CA . THR A 1 328 ? 47.889 -11.228 -41.808 1.00 43.50 328 THR A CA 1
ATOM 2694 C C . THR A 1 328 ? 47.249 -12.563 -41.433 1.00 43.50 328 THR A C 1
ATOM 2696 O O . THR A 1 328 ? 46.715 -13.273 -42.277 1.00 43.50 328 THR A O 1
ATOM 2699 N N . LEU A 1 329 ? 47.151 -12.802 -40.118 1.00 40.00 329 LEU A N 1
ATOM 2700 C CA . LEU A 1 329 ? 45.841 -12.995 -39.490 1.00 40.00 329 LEU A CA 1
ATOM 2701 C C . LEU A 1 329 ? 45.887 -12.719 -37.981 1.00 40.00 329 LEU A C 1
ATOM 2703 O O . LEU A 1 329 ? 46.634 -13.334 -37.228 1.00 40.00 329 LEU A O 1
ATOM 2707 N N . VAL A 1 330 ? 45.063 -11.750 -37.587 1.00 48.97 330 VAL A N 1
ATOM 2708 C CA . VAL A 1 330 ? 44.737 -11.357 -36.218 1.00 48.97 330 VAL A CA 1
ATOM 2709 C C . VAL A 1 330 ? 43.370 -11.972 -35.906 1.00 48.97 330 VAL A C 1
ATOM 2711 O O . VAL A 1 330 ? 42.386 -11.677 -36.581 1.00 48.97 330 VAL A O 1
ATOM 2714 N N . SER A 1 331 ? 43.320 -12.874 -34.933 1.00 38.50 331 SER A N 1
ATOM 2715 C CA . SER A 1 331 ? 42.131 -13.418 -34.251 1.00 38.50 331 SER A CA 1
ATOM 2716 C C . SER A 1 331 ? 42.662 -14.436 -33.242 1.00 38.50 331 SER A C 1
ATOM 2718 O O . SER A 1 331 ? 43.615 -15.138 -33.543 1.00 38.50 331 SER A O 1
ATOM 2720 N N . SER A 1 332 ? 42.153 -14.603 -32.036 1.00 39.78 332 SER A N 1
ATOM 2721 C CA . SER A 1 332 ? 40.924 -14.118 -31.434 1.00 39.78 332 SER A CA 1
ATOM 2722 C C . SER A 1 332 ? 40.991 -14.501 -29.960 1.00 39.78 332 SER A C 1
ATOM 2724 O O . SER A 1 332 ? 41.372 -15.617 -29.612 1.00 39.78 332 SER A O 1
ATOM 2726 N N . THR A 1 333 ? 40.584 -13.564 -29.120 1.00 47.88 333 THR A N 1
ATOM 2727 C CA . THR A 1 333 ? 40.161 -13.725 -27.732 1.00 47.88 333 THR A CA 1
ATOM 2728 C C . THR A 1 333 ? 39.329 -14.989 -27.505 1.00 47.88 333 THR A C 1
ATOM 2730 O O . THR A 1 333 ? 38.276 -15.140 -28.124 1.00 47.88 333 THR A O 1
ATOM 2733 N N . SER A 1 334 ? 39.736 -15.848 -26.564 1.00 42.09 334 SER A N 1
ATOM 2734 C CA . SER A 1 334 ? 38.803 -16.637 -25.747 1.00 42.09 334 SER A CA 1
ATOM 2735 C C . SER A 1 334 ? 39.478 -17.384 -24.594 1.00 42.09 334 SER A C 1
ATOM 2737 O O . SER A 1 334 ? 40.429 -18.128 -24.793 1.00 42.09 334 SER A O 1
ATOM 2739 N N . GLN A 1 335 ? 38.850 -17.223 -23.424 1.00 45.22 335 GLN A N 1
ATOM 2740 C CA . GLN A 1 335 ? 38.807 -18.128 -22.271 1.00 45.22 335 GLN A CA 1
ATOM 2741 C C . GLN A 1 335 ? 40.059 -18.233 -21.386 1.00 45.22 335 GLN A C 1
ATOM 2743 O O . GLN A 1 335 ? 41.047 -18.851 -21.758 1.00 45.22 335 GLN A O 1
ATOM 2748 N N . LYS A 1 336 ? 39.943 -17.748 -20.136 1.00 50.16 336 LYS A N 1
ATOM 2749 C CA . LYS A 1 336 ? 39.765 -18.616 -18.949 1.00 50.16 336 LYS A CA 1
ATOM 2750 C C . LYS A 1 336 ? 39.629 -17.764 -17.675 1.00 50.16 336 LYS A C 1
ATOM 2752 O O . LYS A 1 336 ? 40.619 -17.320 -17.109 1.00 50.16 336 LYS A O 1
ATOM 2757 N N . ILE A 1 337 ? 38.394 -17.554 -17.223 1.00 52.78 337 ILE A N 1
ATOM 2758 C CA . ILE A 1 337 ? 38.088 -17.078 -15.866 1.00 52.78 337 ILE A CA 1
ATOM 2759 C C . ILE A 1 337 ? 37.714 -18.329 -15.058 1.00 52.78 337 ILE A C 1
ATOM 2761 O O . ILE A 1 337 ? 36.817 -19.053 -15.498 1.00 52.78 337 ILE A O 1
ATOM 2765 N N . PRO A 1 338 ? 38.370 -18.646 -13.930 1.00 51.69 338 PRO A N 1
ATOM 2766 C CA . PRO A 1 338 ? 37.889 -19.693 -13.045 1.00 51.69 338 PRO A CA 1
ATOM 2767 C C . PRO A 1 338 ? 36.822 -19.148 -12.082 1.00 51.69 338 PRO A C 1
ATOM 2769 O O . PRO A 1 338 ? 37.086 -18.269 -11.271 1.00 51.69 338 PRO A O 1
ATOM 2772 N N . ALA A 1 339 ? 35.626 -19.721 -12.210 1.00 40.62 339 ALA A N 1
ATOM 2773 C CA . ALA A 1 339 ? 34.738 -20.168 -11.136 1.00 40.62 339 ALA A CA 1
ATOM 2774 C C . ALA A 1 339 ? 34.500 -19.233 -9.930 1.00 40.62 339 ALA A C 1
ATOM 2776 O O . ALA A 1 339 ? 35.162 -19.328 -8.899 1.00 40.62 339 ALA A O 1
ATOM 2777 N N . THR A 1 340 ? 33.412 -18.465 -10.004 1.00 41.88 340 THR A N 1
ATOM 2778 C CA . THR A 1 340 ? 32.616 -18.102 -8.824 1.00 41.88 340 THR A CA 1
ATOM 2779 C C . THR A 1 340 ? 31.667 -19.262 -8.516 1.00 41.88 340 THR A C 1
ATOM 2781 O O . THR A 1 340 ? 30.742 -19.535 -9.278 1.00 41.88 340 THR A O 1
ATOM 2784 N N . LEU A 1 341 ? 31.917 -19.957 -7.408 1.00 49.25 341 LEU A N 1
ATOM 2785 C CA . LEU A 1 341 ? 30.970 -20.869 -6.768 1.00 49.25 341 LEU A CA 1
ATOM 2786 C C . LEU A 1 341 ? 30.090 -20.066 -5.796 1.00 49.25 341 LEU A C 1
ATOM 2788 O O . LEU A 1 341 ? 30.648 -19.401 -4.922 1.00 49.25 341 LEU A O 1
ATOM 2792 N N . PRO A 1 342 ? 28.751 -20.158 -5.861 1.00 54.28 342 PRO A N 1
ATOM 2793 C CA . PRO A 1 342 ? 27.902 -19.898 -4.712 1.00 54.28 342 PRO A CA 1
ATOM 2794 C C . PRO A 1 342 ? 27.730 -21.214 -3.944 1.00 54.28 342 PRO A C 1
ATOM 2796 O O . PRO A 1 342 ? 27.093 -22.153 -4.421 1.00 54.28 342 PRO A O 1
ATOM 2799 N N . ALA A 1 343 ? 28.333 -21.305 -2.760 1.00 49.69 343 ALA A N 1
ATOM 2800 C CA . ALA A 1 343 ? 28.006 -22.369 -1.821 1.00 49.69 343 ALA A CA 1
ATOM 2801 C C . ALA A 1 343 ? 26.696 -22.015 -1.086 1.00 49.69 343 ALA A C 1
ATOM 2803 O O . ALA A 1 343 ? 26.562 -20.885 -0.610 1.00 49.69 343 ALA A O 1
ATOM 2804 N N . PRO A 1 344 ? 25.749 -22.961 -0.965 1.00 55.59 344 PRO A N 1
ATOM 2805 C CA . PRO A 1 344 ? 24.552 -22.818 -0.154 1.00 55.59 344 PRO A CA 1
ATOM 2806 C C . PRO A 1 344 ? 24.892 -23.211 1.287 1.00 55.59 344 PRO A C 1
ATOM 2808 O O . PRO A 1 344 ? 25.232 -24.366 1.553 1.00 55.59 344 PRO A O 1
ATOM 2811 N N . ILE A 1 345 ? 24.813 -22.268 2.224 1.00 44.03 345 ILE A N 1
ATOM 2812 C CA . ILE A 1 345 ? 24.913 -22.596 3.648 1.00 44.03 345 ILE A CA 1
ATOM 2813 C C . ILE A 1 345 ? 23.502 -22.654 4.213 1.00 44.03 345 ILE A C 1
ATOM 2815 O O . ILE A 1 345 ? 22.766 -21.670 4.247 1.00 44.03 345 ILE A O 1
ATOM 2819 N N . LYS A 1 346 ? 23.161 -23.886 4.577 1.00 46.16 346 LYS A N 1
ATOM 2820 C CA . LYS A 1 346 ? 21.993 -24.309 5.325 1.00 46.16 346 LYS A CA 1
ATOM 2821 C C . LYS A 1 346 ? 21.880 -23.575 6.657 1.00 46.16 346 LYS A C 1
ATOM 2823 O O . LYS A 1 346 ? 22.877 -23.278 7.308 1.00 46.16 346 LYS A O 1
ATOM 2828 N N . GLU A 1 347 ? 20.623 -23.393 7.033 1.00 48.84 347 GLU A N 1
ATOM 2829 C CA . GLU A 1 347 ? 20.089 -23.438 8.389 1.00 48.84 347 GLU A CA 1
ATOM 2830 C C . GLU A 1 347 ? 21.018 -24.068 9.437 1.00 48.84 347 GLU A C 1
ATOM 2832 O O . GLU A 1 347 ? 21.346 -25.251 9.361 1.00 48.84 347 GLU A O 1
ATOM 2837 N N . GLU A 1 348 ? 21.308 -23.304 10.489 1.00 41.19 348 GLU A N 1
ATOM 2838 C CA . GLU A 1 348 ? 21.449 -23.849 11.835 1.00 41.19 348 GLU A CA 1
ATOM 2839 C C . GLU A 1 348 ? 20.801 -22.891 12.843 1.00 41.19 348 GLU A C 1
ATOM 2841 O O . GLU A 1 348 ? 21.293 -21.823 13.199 1.00 41.19 348 GLU A O 1
ATOM 2846 N N . SER A 1 349 ? 19.623 -23.317 13.271 1.00 46.31 349 SER A N 1
ATOM 2847 C CA . SER A 1 349 ? 18.937 -22.987 14.510 1.00 46.31 349 SER A CA 1
ATOM 2848 C C . SER A 1 349 ? 19.856 -22.911 15.739 1.00 46.31 349 SER A C 1
ATOM 2850 O O . SER A 1 349 ? 20.588 -23.868 15.999 1.00 46.31 349 SER A O 1
ATOM 2852 N N . LYS A 1 350 ? 19.682 -21.879 16.584 1.00 54.19 350 LYS A N 1
ATOM 2853 C CA . LYS A 1 350 ? 19.355 -22.029 18.024 1.00 54.19 350 LYS A CA 1
ATOM 2854 C C . LYS A 1 350 ? 19.047 -20.689 18.727 1.00 54.19 350 LYS A C 1
ATOM 2856 O O . LYS A 1 350 ? 19.518 -19.644 18.287 1.00 54.19 350 LYS A O 1
ATOM 2861 N N . PRO A 1 351 ? 18.247 -20.722 19.814 1.00 55.56 351 PRO A N 1
ATOM 2862 C CA . PRO A 1 351 ? 17.612 -19.557 20.421 1.00 55.56 351 PRO A CA 1
ATOM 2863 C C . PRO A 1 351 ? 18.463 -18.965 21.552 1.00 55.56 351 PRO A C 1
ATOM 2865 O O . PRO A 1 351 ? 18.979 -19.702 22.394 1.00 55.56 351 PRO A O 1
ATOM 2868 N N . VAL A 1 352 ? 18.545 -17.636 21.633 1.00 47.44 352 VAL A N 1
ATOM 2869 C CA . VAL A 1 352 ? 19.065 -16.945 22.821 1.00 47.44 352 VAL A CA 1
ATOM 2870 C C . VAL A 1 352 ? 17.915 -16.250 23.543 1.00 47.44 352 VAL A C 1
ATOM 2872 O O . VAL A 1 352 ? 17.105 -15.534 22.963 1.00 47.44 352 VAL A O 1
ATOM 2875 N N . ARG A 1 353 ? 17.847 -16.584 24.828 1.00 50.16 353 ARG A N 1
ATOM 2876 C CA . ARG A 1 353 ? 16.863 -16.238 25.853 1.00 50.16 353 ARG A CA 1
ATOM 2877 C C . ARG A 1 353 ? 16.824 -14.737 26.216 1.00 50.16 353 ARG A C 1
ATOM 2879 O O . ARG A 1 353 ? 17.717 -13.992 25.826 1.00 50.16 353 ARG A O 1
ATOM 2886 N N . PRO A 1 354 ? 15.802 -14.314 26.992 1.00 58.16 354 PRO A N 1
ATOM 2887 C CA . PRO A 1 354 ? 15.437 -12.917 27.213 1.00 58.16 354 PRO A CA 1
ATOM 2888 C C . PRO A 1 354 ? 16.147 -12.272 28.415 1.00 58.16 354 PRO A C 1
ATOM 2890 O O . PRO A 1 354 ? 16.766 -12.959 29.225 1.00 58.16 354 PRO A O 1
ATOM 2893 N N . ARG A 1 355 ? 15.869 -10.966 28.565 1.00 43.06 355 ARG A N 1
ATOM 2894 C CA . ARG A 1 355 ? 16.151 -10.029 29.673 1.00 43.06 355 ARG A CA 1
ATOM 2895 C C . ARG A 1 355 ? 17.457 -9.255 29.564 1.00 43.06 355 ARG A C 1
ATOM 2897 O O . ARG A 1 355 ? 18.523 -9.793 29.818 1.00 43.06 355 ARG A O 1
ATOM 2904 N N . THR A 1 356 ? 17.328 -7.937 29.438 1.00 45.50 356 THR A N 1
ATOM 2905 C CA . THR A 1 356 ? 17.865 -7.031 30.463 1.00 45.50 356 THR A CA 1
ATOM 2906 C C . THR A 1 356 ? 17.003 -5.771 30.505 1.00 45.50 356 THR A C 1
ATOM 2908 O O . THR A 1 356 ? 16.906 -5.021 29.541 1.00 45.50 356 THR A O 1
ATOM 2911 N N . ILE A 1 357 ? 16.332 -5.610 31.643 1.00 50.28 357 ILE A N 1
ATOM 2912 C CA . ILE A 1 357 ? 15.710 -4.380 32.122 1.00 50.28 357 ILE A CA 1
ATOM 2913 C C . ILE A 1 357 ? 16.853 -3.414 32.433 1.00 50.28 357 ILE A C 1
ATOM 2915 O O . ILE A 1 357 ? 17.774 -3.796 33.153 1.00 50.28 357 ILE A O 1
ATOM 2919 N N . VAL A 1 358 ? 16.776 -2.174 31.957 1.00 52.00 358 VAL A N 1
ATOM 2920 C CA . VAL A 1 358 ? 17.489 -1.056 32.587 1.00 52.00 358 VAL A CA 1
ATOM 2921 C C . VAL A 1 358 ? 16.579 0.172 32.663 1.00 52.00 358 VAL A C 1
ATOM 2923 O O . VAL A 1 358 ? 15.728 0.345 31.790 1.00 52.00 358 VAL A O 1
ATOM 2926 N N . PRO A 1 359 ? 16.700 0.959 33.748 1.00 55.50 359 PRO A N 1
ATOM 2927 C CA . PRO A 1 359 ? 15.653 1.832 34.254 1.00 55.50 359 PRO A CA 1
ATOM 2928 C C . PRO A 1 359 ? 15.782 3.285 33.782 1.00 55.50 359 PRO A C 1
ATOM 2930 O O . PRO A 1 359 ? 16.809 3.714 33.261 1.00 55.50 359 PRO A O 1
ATOM 2933 N N . SER A 1 360 ? 14.699 4.013 34.041 1.00 43.53 360 SER A N 1
ATOM 2934 C CA . SER A 1 360 ? 14.469 5.450 33.928 1.00 43.53 360 SER A CA 1
ATOM 2935 C C . SER A 1 360 ? 15.678 6.359 34.151 1.00 43.53 360 SER A C 1
ATOM 2937 O O . SER A 1 360 ? 16.381 6.252 35.157 1.00 43.53 360 SER A O 1
ATOM 2939 N N . THR A 1 361 ? 15.784 7.379 33.301 1.00 51.84 361 THR A N 1
ATOM 2940 C CA . THR A 1 361 ? 16.396 8.665 33.646 1.00 51.84 361 THR A CA 1
ATOM 2941 C C . THR A 1 361 ? 15.334 9.774 33.600 1.00 51.84 361 THR A C 1
ATOM 2943 O O . THR A 1 361 ? 14.498 9.787 32.693 1.00 51.84 361 THR A O 1
ATOM 2946 N N . PRO A 1 362 ? 15.314 10.680 34.595 1.00 58.12 362 PRO A N 1
ATOM 2947 C CA . PRO A 1 362 ? 14.323 11.742 34.714 1.00 58.12 362 PRO A CA 1
ATOM 2948 C C . PRO A 1 362 ? 14.719 12.935 33.838 1.00 58.12 362 PRO A C 1
ATOM 2950 O O . PRO A 1 362 ? 15.847 13.419 33.919 1.00 58.12 362 PRO A O 1
ATOM 2953 N N . VAL A 1 363 ? 13.795 13.419 33.006 1.00 53.62 363 VAL A N 1
ATOM 2954 C CA . VAL A 1 363 ? 14.001 14.651 32.237 1.00 53.62 363 VAL A CA 1
ATOM 2955 C C . VAL A 1 363 ? 13.675 15.854 33.117 1.00 53.62 363 VAL A C 1
ATOM 2957 O O . VAL A 1 363 ? 12.553 16.065 33.570 1.00 53.62 363 VAL A O 1
ATOM 2960 N N . GLU A 1 364 ? 14.750 16.585 33.356 1.00 52.44 364 GLU A N 1
ATOM 2961 C CA . GLU A 1 364 ? 14.954 17.835 34.064 1.00 52.44 364 GLU A CA 1
ATOM 2962 C C . GLU A 1 364 ? 14.062 18.977 33.541 1.00 52.44 364 GLU A C 1
ATOM 2964 O O . GLU A 1 364 ? 14.009 19.266 32.345 1.00 52.44 364 GLU A O 1
ATOM 2969 N N . ALA A 1 365 ? 13.353 19.628 34.466 1.00 60.19 365 ALA A N 1
ATOM 2970 C CA . ALA A 1 365 ? 12.533 20.806 34.212 1.00 60.19 365 ALA A CA 1
ATOM 2971 C C . ALA A 1 365 ? 13.406 22.071 34.083 1.00 60.19 365 ALA A C 1
ATOM 2973 O O . ALA A 1 365 ? 14.261 22.301 34.942 1.00 60.19 365 ALA A O 1
ATOM 2974 N N . PRO A 1 366 ? 13.183 22.942 33.081 1.00 63.03 366 PRO A N 1
ATOM 2975 C CA . PRO A 1 366 ? 13.870 24.223 33.013 1.00 63.03 366 PRO A CA 1
ATOM 2976 C C . PRO A 1 366 ? 13.209 25.289 33.916 1.00 63.03 366 PRO A C 1
ATOM 2978 O O . PRO A 1 366 ? 11.992 25.280 34.117 1.00 63.03 366 PRO A O 1
ATOM 2981 N N . PRO A 1 367 ? 14.007 26.221 34.472 1.00 64.31 367 PRO A N 1
ATOM 2982 C CA . PRO A 1 367 ? 13.611 27.086 35.576 1.00 64.31 367 PRO A CA 1
ATOM 2983 C C . PRO A 1 367 ? 12.800 28.321 35.165 1.00 64.31 367 PRO A C 1
ATOM 2985 O O . PRO A 1 367 ? 13.018 28.946 34.127 1.00 64.31 367 PRO A O 1
ATOM 2988 N N . PHE A 1 368 ? 11.942 28.723 36.102 1.00 54.44 368 PHE A N 1
ATOM 2989 C CA . PHE A 1 368 ? 11.330 30.041 36.249 1.00 54.44 368 PHE A CA 1
ATOM 2990 C C . PHE A 1 368 ? 12.325 31.193 36.012 1.00 54.44 368 PHE A C 1
ATOM 2992 O O . PHE A 1 368 ? 13.355 31.276 36.686 1.00 54.44 368 PHE A O 1
ATOM 2999 N N . ARG A 1 369 ? 11.959 32.155 35.153 1.00 43.47 369 ARG A N 1
ATOM 3000 C CA . ARG A 1 369 ? 12.452 33.544 35.207 1.00 43.47 369 ARG A CA 1
ATOM 3001 C C . ARG A 1 369 ? 11.353 34.552 34.826 1.00 43.47 369 ARG A C 1
ATOM 3003 O O . ARG A 1 369 ? 10.415 34.183 34.127 1.00 43.47 369 ARG A O 1
ATOM 3010 N N . PRO A 1 370 ? 11.434 35.786 35.363 1.00 56.78 370 PRO A N 1
ATOM 3011 C CA . PRO A 1 370 ? 10.282 36.567 35.810 1.00 56.78 370 PRO A CA 1
ATOM 3012 C C . PRO A 1 370 ? 9.745 37.558 34.769 1.00 56.78 370 PRO A C 1
ATOM 3014 O O . PRO A 1 370 ? 10.438 37.943 33.829 1.00 56.78 370 PRO A O 1
ATOM 3017 N N . ALA A 1 371 ? 8.513 38.009 35.009 1.00 46.41 371 ALA A N 1
ATOM 3018 C CA . ALA A 1 371 ? 7.851 39.092 34.289 1.00 46.41 371 ALA A CA 1
ATOM 3019 C C . ALA A 1 371 ? 8.642 40.414 34.335 1.00 46.41 371 ALA A C 1
ATOM 3021 O O . ALA A 1 371 ? 9.250 40.748 35.355 1.00 46.41 371 ALA A O 1
ATOM 3022 N N . PRO A 1 372 ? 8.529 41.220 33.268 1.00 49.16 372 PRO A N 1
ATOM 3023 C CA . PRO A 1 372 ? 8.250 42.637 33.458 1.00 49.16 372 PRO A CA 1
ATOM 3024 C C . PRO A 1 372 ? 7.054 43.111 32.624 1.00 49.16 372 PRO A C 1
ATOM 3026 O O . PRO A 1 372 ? 6.671 42.530 31.611 1.00 49.16 372 PRO A O 1
ATOM 3029 N N . ALA A 1 373 ? 6.455 44.186 33.114 1.00 43.16 373 ALA A N 1
ATOM 3030 C CA . ALA A 1 373 ? 5.154 44.684 32.734 1.00 43.16 373 ALA A CA 1
ATOM 3031 C C . ALA A 1 373 ? 5.220 45.909 31.790 1.00 43.16 373 ALA A C 1
ATOM 3033 O O . ALA A 1 373 ? 6.158 46.697 31.849 1.00 43.16 373 ALA A O 1
ATOM 3034 N N . ILE A 1 374 ? 4.120 46.072 31.041 1.00 37.59 374 ILE A N 1
ATOM 3035 C CA . ILE A 1 374 ? 3.487 47.290 30.488 1.00 37.59 374 ILE A CA 1
ATOM 3036 C C . ILE A 1 374 ? 4.146 48.071 29.311 1.00 37.59 374 ILE A C 1
ATOM 3038 O O . ILE A 1 374 ? 5.300 48.476 29.351 1.00 37.59 374 ILE A O 1
ATOM 3042 N N . ILE A 1 375 ? 3.253 48.436 28.367 1.00 34.03 375 ILE A N 1
ATOM 3043 C CA . ILE A 1 375 ? 3.155 49.668 27.541 1.00 34.03 375 ILE A CA 1
ATOM 3044 C C . ILE A 1 375 ? 3.466 49.542 26.029 1.00 34.03 375 ILE A C 1
ATOM 3046 O O . ILE A 1 375 ? 4.606 49.546 25.592 1.00 34.03 375 ILE A O 1
ATOM 3050 N N . THR A 1 376 ? 2.351 49.496 25.284 1.00 38.25 376 THR A N 1
ATOM 3051 C CA . THR A 1 376 ? 1.972 50.159 24.016 1.00 38.25 376 THR A CA 1
ATOM 3052 C C . THR A 1 376 ? 2.858 50.151 22.755 1.00 38.25 376 THR A C 1
ATOM 3054 O O . THR A 1 376 ? 4.046 50.440 22.742 1.00 38.25 376 THR A O 1
ATOM 3057 N N . ASN A 1 377 ? 2.109 50.012 21.652 1.00 35.16 377 ASN A N 1
ATOM 3058 C CA . ASN A 1 377 ? 2.302 50.561 20.309 1.00 35.16 377 ASN A CA 1
ATOM 3059 C C . ASN A 1 377 ? 3.109 49.779 19.257 1.00 35.16 377 ASN A C 1
ATOM 3061 O O . ASN A 1 377 ? 4.329 49.696 19.260 1.00 35.16 377 ASN A O 1
ATOM 3065 N N . THR A 1 378 ? 2.346 49.459 18.204 1.00 39.22 378 THR A N 1
ATOM 3066 C CA . THR A 1 378 ? 2.686 49.532 16.776 1.00 39.22 378 THR A CA 1
ATOM 3067 C C . THR A 1 378 ? 3.586 48.460 16.163 1.00 39.22 378 THR A C 1
ATOM 3069 O O . THR A 1 378 ? 4.762 48.328 16.473 1.00 39.22 378 THR A O 1
ATOM 3072 N N . LYS A 1 379 ? 3.020 47.858 15.105 1.00 42.72 379 LYS A N 1
ATOM 3073 C CA . LYS A 1 379 ? 3.715 47.300 13.939 1.00 42.72 379 LYS A CA 1
ATOM 3074 C C . LYS A 1 379 ? 4.436 45.969 14.175 1.00 42.72 379 LYS A C 1
ATOM 3076 O O . LYS A 1 379 ? 5.658 45.890 14.153 1.00 42.72 379 LYS A O 1
ATOM 3081 N N . THR A 1 380 ? 3.649 44.896 14.239 1.00 33.97 380 THR A N 1
ATOM 3082 C CA . THR A 1 380 ? 4.152 43.531 14.038 1.00 33.97 380 THR A CA 1
ATOM 3083 C C . THR A 1 380 ? 3.687 43.000 12.691 1.00 33.97 380 THR A C 1
ATOM 3085 O O . THR A 1 380 ? 2.586 42.492 12.507 1.00 33.97 380 THR A O 1
ATOM 3088 N N . THR A 1 381 ? 4.583 43.167 11.732 1.00 40.53 381 THR A N 1
ATOM 3089 C CA . THR A 1 381 ? 4.683 42.430 10.481 1.00 40.53 381 THR A CA 1
ATOM 3090 C C . THR A 1 381 ? 4.969 40.951 10.773 1.00 40.53 381 THR A C 1
ATOM 3092 O O . THR A 1 381 ? 5.995 40.638 11.367 1.00 40.53 381 THR A O 1
ATOM 3095 N N . GLY A 1 382 ? 4.096 40.063 10.287 1.00 42.50 382 GLY A N 1
ATOM 3096 C CA . GLY A 1 382 ? 4.526 38.853 9.580 1.00 42.50 382 GLY A CA 1
ATOM 3097 C C . GLY A 1 382 ? 4.681 37.538 10.347 1.00 42.50 382 GLY A C 1
ATOM 3098 O O . GLY A 1 382 ? 5.777 37.005 10.324 1.00 42.50 382 GLY A O 1
ATOM 3099 N N . VAL A 1 383 ? 3.587 36.970 10.884 1.00 42.31 383 VAL A N 1
ATOM 3100 C CA . VAL A 1 383 ? 3.234 35.524 10.782 1.00 42.31 383 VAL A CA 1
ATOM 3101 C C . VAL A 1 383 ? 1.697 35.385 10.875 1.00 42.31 383 VAL A C 1
ATOM 3103 O O . VAL A 1 383 ? 1.151 34.767 11.779 1.00 42.31 383 VAL A O 1
ATOM 3106 N N . ALA A 1 384 ? 0.969 36.049 9.973 1.00 41.84 384 ALA A N 1
ATOM 3107 C CA . ALA A 1 384 ? -0.501 36.030 9.920 1.00 41.84 384 ALA A CA 1
ATOM 3108 C C . ALA A 1 384 ? -0.996 35.900 8.466 1.00 41.84 384 ALA A C 1
ATOM 3110 O O . ALA A 1 384 ? -1.860 36.648 8.024 1.00 41.84 384 ALA A O 1
ATOM 3111 N N . GLY A 1 385 ? -0.372 35.008 7.686 1.00 42.59 385 GLY A N 1
ATOM 3112 C CA . GLY A 1 385 ? -0.482 35.016 6.221 1.00 42.59 385 GLY A CA 1
ATOM 3113 C C . GLY A 1 385 ? -0.776 33.679 5.540 1.00 42.59 385 GLY A C 1
ATOM 3114 O O . GLY A 1 385 ? -0.423 33.548 4.377 1.00 42.59 385 GLY A O 1
ATOM 3115 N N . GLN A 1 386 ? -1.372 32.687 6.213 1.00 50.47 386 GLN A N 1
ATOM 3116 C CA . GLN A 1 386 ? -1.717 31.406 5.556 1.00 50.47 386 GLN A CA 1
ATOM 3117 C C . GLN A 1 386 ? -3.184 30.965 5.657 1.00 50.47 386 GLN A C 1
ATOM 3119 O O . GLN A 1 386 ? -3.534 29.941 5.088 1.00 50.47 386 GLN A O 1
ATOM 3124 N N . PHE A 1 387 ? -4.060 31.739 6.303 1.00 53.53 387 PHE A N 1
ATOM 3125 C CA . PHE A 1 387 ? -5.506 31.447 6.343 1.00 53.53 387 PHE A CA 1
ATOM 3126 C C . PHE A 1 387 ? -6.361 32.447 5.553 1.00 53.53 387 PHE A C 1
ATOM 3128 O O . PHE A 1 387 ? -7.588 32.346 5.556 1.00 53.53 387 PHE A O 1
ATOM 3135 N N . ALA A 1 388 ? -5.725 33.417 4.893 1.00 54.69 388 ALA A N 1
ATOM 3136 C CA . ALA A 1 388 ? -6.410 34.350 4.016 1.00 54.69 388 ALA A CA 1
ATOM 3137 C C . ALA A 1 388 ? -6.587 33.688 2.645 1.00 54.69 388 ALA A C 1
ATOM 3139 O O . ALA A 1 388 ? -5.609 33.369 1.976 1.00 54.69 388 ALA A O 1
ATOM 3140 N N . ASP A 1 389 ? -7.851 33.494 2.287 1.00 66.12 389 ASP A N 1
ATOM 3141 C CA . ASP A 1 389 ? -8.349 33.140 0.962 1.00 66.12 389 ASP A CA 1
ATOM 3142 C C . ASP A 1 389 ? -8.115 31.683 0.548 1.00 66.12 389 ASP A C 1
ATOM 3144 O O . ASP A 1 389 ? -7.218 31.346 -0.221 1.00 66.12 389 ASP A O 1
ATOM 3148 N N . TYR A 1 390 ? -9.004 30.805 1.030 1.00 77.31 390 TYR A N 1
ATOM 3149 C CA . TYR A 1 390 ? -9.276 29.547 0.337 1.00 77.31 390 TYR A CA 1
ATOM 3150 C C . TYR A 1 390 ? -9.666 29.900 -1.112 1.00 77.31 390 TYR A C 1
ATOM 3152 O O . TYR A 1 390 ? -10.680 30.572 -1.298 1.00 77.31 390 TYR A O 1
ATOM 3160 N N . PRO A 1 391 ? -8.884 29.506 -2.135 1.00 80.94 391 PRO A N 1
ATOM 3161 C CA . PRO A 1 391 ? -9.090 29.953 -3.517 1.00 80.94 391 PRO A CA 1
ATOM 3162 C C . PRO A 1 391 ? -10.269 29.252 -4.214 1.00 80.94 391 PRO A C 1
ATOM 3164 O O . PRO A 1 391 ? -10.424 29.368 -5.429 1.00 80.94 391 PRO A O 1
ATOM 3167 N N . GLY A 1 392 ? -11.067 28.481 -3.474 1.00 87.50 392 GLY A N 1
ATOM 3168 C CA . GLY A 1 392 ? -12.212 27.759 -4.006 1.00 87.50 392 GLY A CA 1
ATOM 3169 C C . GLY A 1 392 ? -13.529 28.537 -3.918 1.00 87.50 392 GLY A C 1
ATOM 3170 O O . GLY A 1 392 ? -13.600 29.600 -3.298 1.00 87.50 392 GLY A O 1
ATOM 3171 N N . PRO A 1 393 ? -14.586 28.006 -4.553 1.00 92.88 393 PRO A 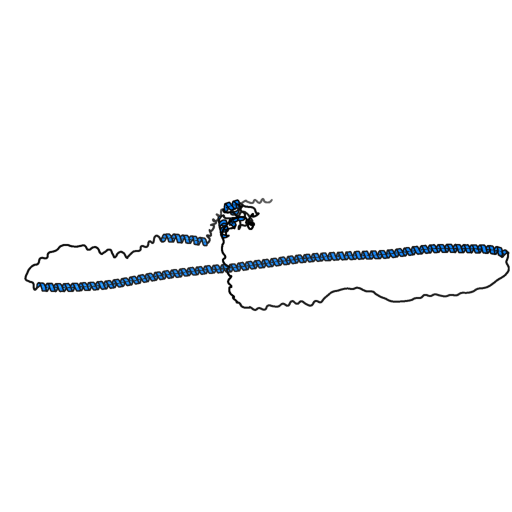N 1
ATOM 3172 C CA . PRO A 1 393 ? -15.918 28.595 -4.506 1.00 92.88 393 PRO A CA 1
ATOM 3173 C C . PRO A 1 393 ? -16.469 28.605 -3.074 1.00 92.88 393 PRO A C 1
ATOM 3175 O O . PRO A 1 393 ? -16.303 27.641 -2.324 1.00 92.88 393 PRO A O 1
ATOM 3178 N N . PHE A 1 394 ? -17.144 29.698 -2.716 1.00 95.75 394 PHE A N 1
ATOM 3179 C CA . PHE A 1 394 ? -17.922 29.786 -1.484 1.00 95.75 394 PHE A CA 1
ATOM 3180 C C . PHE A 1 394 ? -19.334 29.245 -1.719 1.00 95.75 394 PHE A C 1
ATOM 3182 O O . PHE A 1 394 ? -19.918 29.476 -2.781 1.00 95.75 394 PHE A O 1
ATOM 3189 N N . PHE A 1 395 ? -19.886 28.545 -0.730 1.00 96.38 395 PHE A N 1
ATOM 3190 C CA . PHE A 1 395 ? -21.227 27.965 -0.793 1.00 96.38 395 PHE A CA 1
ATOM 3191 C C . PHE A 1 395 ? -22.103 28.515 0.329 1.00 96.38 395 PHE A C 1
ATOM 3193 O O . PHE A 1 395 ? -21.631 28.703 1.450 1.00 96.38 395 PHE A O 1
ATOM 3200 N N . ALA A 1 396 ? -23.391 28.702 0.034 1.00 96.62 396 ALA A N 1
ATOM 3201 C CA . ALA A 1 396 ? -24.373 29.102 1.032 1.00 96.62 396 ALA A CA 1
ATOM 3202 C C . ALA A 1 396 ? -24.461 28.071 2.169 1.00 96.62 396 ALA A C 1
ATOM 3204 O O . ALA A 1 396 ? -24.369 26.858 1.944 1.00 96.62 396 ALA A O 1
ATOM 3205 N N . VAL A 1 397 ? -24.698 28.554 3.390 1.00 96.44 397 VAL A N 1
ATOM 3206 C CA . VAL A 1 397 ? -24.747 27.740 4.620 1.00 96.44 397 VAL A CA 1
ATOM 3207 C C . VAL A 1 397 ? -25.700 26.548 4.487 1.00 96.44 397 VAL A C 1
ATOM 3209 O O . VAL A 1 397 ? -25.376 25.439 4.913 1.00 96.44 397 VAL A O 1
ATOM 3212 N N . ASP A 1 398 ? -26.857 26.754 3.861 1.00 96.50 398 ASP A N 1
ATOM 3213 C CA . ASP A 1 398 ? -27.886 25.721 3.732 1.00 96.50 398 ASP A CA 1
ATOM 3214 C C . ASP A 1 398 ? -27.461 24.580 2.795 1.00 96.50 398 ASP A C 1
ATOM 3216 O O . ASP A 1 398 ? -27.735 23.415 3.086 1.00 96.50 398 ASP A O 1
ATOM 3220 N N . LEU A 1 399 ? -26.685 24.873 1.742 1.00 95.62 399 LEU A N 1
ATOM 3221 C CA . LEU A 1 399 ? -26.113 23.849 0.855 1.00 95.62 399 LEU A CA 1
ATOM 3222 C C . LEU A 1 399 ? -25.065 22.995 1.580 1.00 95.62 399 LEU A C 1
ATOM 3224 O O . LEU A 1 399 ? -25.023 21.774 1.409 1.00 95.62 399 LEU A O 1
ATOM 3228 N N . LEU A 1 400 ? -24.241 23.626 2.424 1.00 95.50 400 LEU A N 1
ATOM 3229 C CA . LEU A 1 400 ? -23.228 22.932 3.225 1.00 95.50 400 LEU A CA 1
ATOM 3230 C C . LEU A 1 400 ? -23.851 22.062 4.325 1.00 95.50 400 LEU A C 1
ATOM 3232 O O . LEU A 1 400 ? -23.304 21.005 4.655 1.00 95.50 400 LEU A O 1
ATOM 3236 N N . ARG A 1 401 ? -24.999 22.470 4.879 1.00 95.06 401 ARG A N 1
ATOM 3237 C CA . ARG A 1 401 ? -25.784 21.665 5.831 1.00 95.06 401 ARG A CA 1
ATOM 3238 C C . ARG A 1 401 ? -26.444 20.466 5.158 1.00 95.06 401 ARG A C 1
ATOM 3240 O O . ARG A 1 401 ? -26.407 19.376 5.720 1.00 95.06 401 ARG A O 1
ATOM 3247 N N . ALA A 1 402 ? -26.980 20.654 3.953 1.00 94.75 402 ALA A N 1
ATOM 3248 C CA . ALA A 1 402 ? -27.652 19.609 3.182 1.00 94.75 402 ALA A CA 1
ATOM 3249 C C . ALA A 1 402 ? -26.694 18.576 2.552 1.00 94.75 402 ALA A C 1
ATOM 3251 O O . ALA A 1 402 ? -27.152 17.608 1.956 1.00 94.75 402 ALA A O 1
ATOM 3252 N N . LYS A 1 403 ? -25.368 18.767 2.667 1.00 90.38 403 LYS A N 1
ATOM 3253 C CA . LYS A 1 403 ? -24.323 17.877 2.118 1.00 90.38 403 LYS A CA 1
ATOM 3254 C C . LYS A 1 403 ? -24.439 17.620 0.601 1.00 90.38 403 LYS A C 1
ATOM 3256 O O . LYS A 1 403 ? -23.874 16.650 0.107 1.00 90.38 403 LYS A O 1
ATOM 3261 N N . MET A 1 404 ? -25.110 18.503 -0.145 1.00 89.06 404 MET A N 1
ATOM 3262 C CA . MET A 1 404 ? -25.442 18.294 -1.566 1.00 89.06 404 MET A CA 1
ATOM 3263 C C . MET A 1 404 ? -24.293 18.584 -2.544 1.00 89.06 404 MET A C 1
ATOM 3265 O O . MET A 1 404 ? -24.423 18.320 -3.737 1.00 89.06 404 MET A O 1
ATOM 3269 N N . VAL A 1 405 ? -23.180 19.152 -2.073 1.00 89.81 405 VAL A N 1
ATOM 3270 C CA . VAL A 1 405 ? -22.024 19.467 -2.923 1.00 89.81 405 VAL A CA 1
ATOM 3271 C C . VAL A 1 405 ? -21.061 18.281 -2.921 1.00 89.81 405 VAL A C 1
ATOM 3273 O O . VAL A 1 405 ? -20.478 17.964 -1.884 1.00 89.81 405 VAL A O 1
ATOM 3276 N N . ALA A 1 406 ? -20.913 17.628 -4.077 1.00 89.69 406 ALA A N 1
ATOM 3277 C CA . ALA A 1 406 ? -19.954 16.543 -4.277 1.00 89.69 406 ALA A CA 1
ATOM 3278 C C . ALA A 1 406 ? -18.502 17.049 -4.165 1.00 89.69 406 ALA A C 1
ATOM 3280 O O . ALA A 1 406 ? -18.224 18.215 -4.445 1.00 89.69 406 ALA A O 1
ATOM 3281 N N . ASP A 1 407 ? -17.588 16.165 -3.756 1.00 90.38 407 ASP A N 1
ATOM 3282 C CA . ASP A 1 407 ? -16.141 16.415 -3.612 1.00 90.38 407 ASP A CA 1
ATOM 3283 C C . ASP A 1 407 ? -15.735 17.475 -2.568 1.00 90.38 407 ASP A C 1
ATOM 3285 O O . ASP A 1 407 ? -14.602 17.963 -2.569 1.00 90.38 407 ASP A O 1
ATOM 3289 N N . LEU A 1 408 ? -16.634 17.825 -1.643 1.00 93.00 408 LEU A N 1
ATOM 3290 C CA . LEU A 1 408 ? -16.344 18.784 -0.580 1.00 93.00 408 LEU A CA 1
ATOM 3291 C C . LEU A 1 408 ? -15.734 18.098 0.652 1.00 93.00 408 LEU A C 1
ATOM 3293 O O . LEU A 1 408 ? -16.186 17.037 1.081 1.00 93.00 408 LEU A O 1
ATOM 3297 N N . ASP A 1 409 ? -14.741 18.732 1.279 1.00 93.38 409 ASP A N 1
ATOM 3298 C CA . ASP A 1 409 ? -14.195 18.240 2.550 1.00 93.38 409 ASP A CA 1
ATOM 3299 C C . ASP A 1 409 ? -15.188 18.496 3.698 1.00 93.38 409 ASP A C 1
ATOM 3301 O O . ASP A 1 409 ? -15.232 19.586 4.282 1.00 93.38 409 ASP A O 1
ATOM 3305 N N . TYR A 1 410 ? -15.992 17.478 4.026 1.00 91.75 410 TYR A N 1
ATOM 3306 C CA . TYR A 1 410 ? -17.011 17.541 5.077 1.00 91.75 410 TYR A CA 1
ATOM 3307 C C . TYR A 1 410 ? -16.432 17.858 6.458 1.00 91.75 410 TYR A C 1
ATOM 3309 O O . TYR A 1 410 ? -17.110 18.501 7.262 1.00 91.75 410 TYR A O 1
ATOM 3317 N N . ASN A 1 411 ? -15.167 17.495 6.699 1.00 92.25 411 ASN A N 1
ATOM 3318 C CA . ASN A 1 411 ? -14.487 17.754 7.961 1.00 92.25 411 ASN A CA 1
ATOM 3319 C C . ASN A 1 411 ? -14.063 19.211 8.115 1.00 92.25 411 ASN A C 1
ATOM 3321 O O . ASN A 1 411 ? -13.702 19.593 9.224 1.00 92.25 411 ASN A O 1
ATOM 3325 N N . ASN A 1 412 ? -14.095 20.020 7.052 1.00 94.12 412 ASN A N 1
ATOM 3326 C CA . ASN A 1 412 ? -13.657 21.417 7.043 1.00 94.12 412 ASN A CA 1
ATOM 3327 C C . ASN A 1 412 ? -14.666 22.335 6.321 1.00 94.12 412 ASN A C 1
ATOM 3329 O O . ASN A 1 412 ? -14.277 23.298 5.656 1.00 94.12 412 ASN A O 1
ATOM 3333 N N . ARG A 1 413 ? -15.974 22.063 6.454 1.00 95.12 413 ARG A N 1
ATOM 3334 C CA . ARG A 1 413 ? -17.051 22.831 5.790 1.00 95.12 413 ARG A CA 1
ATOM 3335 C C . ARG A 1 413 ? -17.026 24.332 6.080 1.00 95.12 413 ARG A C 1
ATOM 3337 O O . ARG A 1 413 ? -17.378 25.130 5.220 1.00 95.12 413 ARG A O 1
ATOM 3344 N N . GLU A 1 414 ? -16.542 24.736 7.247 1.00 94.94 414 GLU A N 1
ATOM 3345 C CA . GLU A 1 414 ? -16.369 26.135 7.639 1.00 94.94 414 GLU A CA 1
ATOM 3346 C C . GLU A 1 414 ? -15.356 26.899 6.761 1.00 94.94 414 GLU A C 1
ATOM 3348 O O . GLU A 1 414 ? -15.355 28.131 6.733 1.00 94.94 414 GLU A O 1
ATOM 3353 N N . GLN A 1 415 ? -14.482 26.196 6.028 1.00 95.44 415 GLN A N 1
ATOM 3354 C CA . GLN A 1 415 ? -13.540 26.828 5.102 1.00 95.44 415 GLN A CA 1
ATOM 3355 C C . GLN A 1 415 ? -14.229 27.393 3.860 1.00 95.44 415 GLN A C 1
ATOM 3357 O O . GLN A 1 415 ? -13.756 28.408 3.345 1.00 95.44 415 GLN A O 1
ATOM 3362 N N . TYR A 1 416 ? -15.351 26.795 3.457 1.00 95.94 416 TYR A N 1
ATOM 3363 C CA . TYR A 1 416 ? -16.104 27.118 2.245 1.00 95.94 416 TYR A CA 1
ATOM 3364 C C . TYR A 1 416 ? -17.183 28.190 2.448 1.00 95.94 416 TYR A C 1
ATOM 3366 O O . TYR A 1 416 ? -17.904 28.524 1.510 1.00 95.94 416 TYR A O 1
ATOM 3374 N N . LEU A 1 417 ? -17.298 28.743 3.656 1.00 96.00 417 LEU A N 1
ATOM 3375 C CA . LEU A 1 417 ? -18.145 29.902 3.918 1.00 96.00 417 LEU A CA 1
ATOM 3376 C C . LEU A 1 417 ? -17.424 31.193 3.535 1.00 96.00 417 LEU A C 1
ATOM 3378 O O . LEU A 1 417 ? -16.226 31.361 3.817 1.00 96.00 417 LEU A O 1
ATOM 3382 N N . SER A 1 418 ? -18.179 32.115 2.934 1.00 95.69 418 SER A N 1
ATOM 3383 C CA . SER A 1 418 ? -17.730 33.492 2.741 1.00 95.69 418 SER A CA 1
ATOM 3384 C C . SER A 1 418 ? -17.468 34.157 4.098 1.00 95.69 418 SER A C 1
ATOM 3386 O O . SER A 1 418 ? -17.990 33.724 5.126 1.00 95.69 418 SER A O 1
ATOM 3388 N N . LYS A 1 419 ? -16.629 35.201 4.144 1.00 95.25 419 LYS A N 1
ATOM 3389 C CA . LYS A 1 419 ? -16.270 35.855 5.417 1.00 95.25 419 LYS A CA 1
ATOM 3390 C C . LYS A 1 419 ? -17.502 36.403 6.152 1.00 95.25 419 LYS A C 1
ATOM 3392 O O . LYS A 1 419 ? -17.588 36.260 7.370 1.00 95.25 419 LYS A O 1
ATOM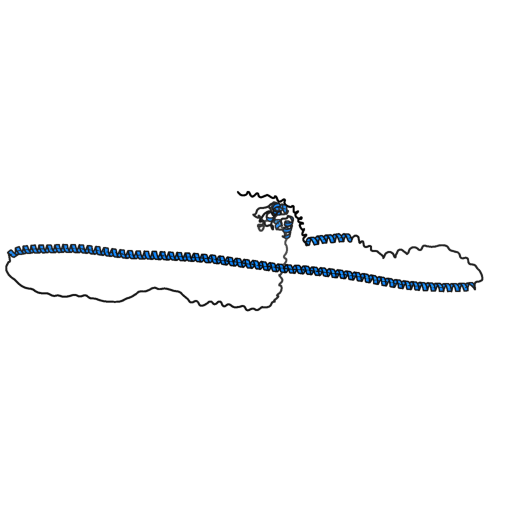 3397 N N . ASP A 1 420 ? -18.446 36.967 5.404 1.00 95.94 420 ASP A N 1
ATOM 3398 C CA . ASP A 1 420 ? -19.664 37.564 5.952 1.00 95.94 420 ASP A CA 1
ATOM 3399 C C . ASP A 1 420 ? -20.624 36.487 6.483 1.00 95.94 420 ASP A C 1
ATOM 3401 O O . ASP A 1 420 ? -21.105 36.595 7.610 1.00 95.94 420 ASP A O 1
ATOM 3405 N N . GLU A 1 421 ? -20.829 35.394 5.737 1.00 96.44 421 GLU A N 1
ATOM 3406 C CA . GLU A 1 421 ? -21.635 34.257 6.211 1.00 96.44 421 GLU A CA 1
ATOM 3407 C C . GLU A 1 421 ? -20.978 33.542 7.392 1.00 96.44 421 GLU A C 1
ATOM 3409 O O . GLU A 1 421 ? -21.663 33.100 8.310 1.00 96.44 421 GLU A O 1
ATOM 3414 N N . PHE A 1 422 ? -19.647 33.446 7.409 1.00 97.44 422 PHE A N 1
ATOM 3415 C CA . PHE A 1 422 ? -18.913 32.868 8.529 1.00 97.44 422 PHE A CA 1
ATOM 3416 C C . PHE A 1 422 ? -19.169 33.662 9.815 1.00 97.44 422 PHE A C 1
ATOM 3418 O O . PHE A 1 422 ? -19.506 33.071 10.842 1.00 97.44 422 PHE A O 1
ATOM 3425 N N . ALA A 1 423 ? -19.059 34.993 9.749 1.00 97.06 423 ALA A N 1
ATOM 3426 C CA . ALA A 1 423 ? -19.347 35.872 10.878 1.00 97.06 423 ALA A CA 1
ATOM 3427 C C . ALA A 1 423 ? -20.826 35.803 11.292 1.00 97.06 423 ALA A C 1
ATOM 3429 O O . ALA A 1 423 ? -21.126 35.817 12.483 1.00 97.06 423 ALA A O 1
ATOM 3430 N N . GLN A 1 424 ? -21.748 35.660 10.336 1.00 97.75 424 GLN A N 1
ATOM 3431 C CA . GLN A 1 424 ? -23.176 35.506 10.616 1.00 97.75 424 GLN A CA 1
ATOM 3432 C C . GLN A 1 424 ? -23.509 34.174 11.306 1.00 97.75 424 GLN A C 1
ATOM 3434 O O . GLN A 1 424 ? -24.344 34.148 12.208 1.00 97.75 424 GLN A O 1
ATOM 3439 N N . VAL A 1 425 ? -22.872 33.070 10.897 1.00 97.38 425 VAL A N 1
ATOM 3440 C CA . VAL A 1 425 ? -23.113 31.737 11.469 1.00 97.38 425 VAL A CA 1
ATOM 3441 C C . VAL A 1 425 ? -22.456 31.602 12.835 1.00 97.38 425 VAL A C 1
ATOM 3443 O O . VAL A 1 425 ? -23.131 31.235 13.788 1.00 97.38 425 VAL A O 1
ATOM 3446 N N . PHE A 1 426 ? -21.159 31.898 12.941 1.00 97.19 426 PHE A N 1
ATOM 3447 C CA . PHE A 1 426 ? -20.380 31.632 14.154 1.00 97.19 426 PHE A CA 1
ATOM 3448 C C . PHE A 1 426 ? -20.326 32.811 15.133 1.00 97.19 426 PHE A C 1
ATOM 3450 O O . PHE A 1 426 ? -19.863 32.637 16.260 1.00 97.19 426 PHE A O 1
ATOM 3457 N N . GLY A 1 427 ? -20.752 34.010 14.722 1.00 97.38 427 GLY A N 1
ATOM 3458 C CA . GLY A 1 427 ? -20.689 35.225 15.541 1.00 97.38 427 GLY A CA 1
ATOM 3459 C C . GLY A 1 427 ? -19.270 35.746 15.799 1.00 97.38 427 GLY A C 1
ATOM 3460 O O . GLY A 1 427 ? -19.095 36.646 16.615 1.00 97.38 427 GLY A O 1
ATOM 3461 N N . VAL A 1 428 ? -18.259 35.174 15.140 1.00 97.31 428 VAL A N 1
ATOM 3462 C CA . VAL A 1 428 ? -16.839 35.524 15.285 1.00 97.31 428 VAL A CA 1
ATOM 3463 C C . VAL A 1 428 ? -16.161 35.556 13.921 1.00 97.31 428 VAL A C 1
ATOM 3465 O O . VAL A 1 428 ? -16.582 34.872 12.985 1.00 97.31 428 VAL A O 1
ATOM 3468 N N . ASP A 1 429 ? -15.075 36.316 13.809 1.00 96.81 429 ASP A N 1
ATOM 3469 C CA . ASP A 1 429 ? -14.271 36.339 12.591 1.00 96.81 429 ASP A CA 1
ATOM 3470 C C . ASP A 1 429 ? -13.560 34.996 12.361 1.00 96.81 429 ASP A C 1
ATOM 3472 O O . ASP A 1 429 ? -13.152 34.303 13.296 1.00 96.81 429 ASP A O 1
ATOM 3476 N N . LYS A 1 430 ? -13.315 34.653 11.089 1.00 95.44 430 LYS A N 1
ATOM 3477 C CA . LYS A 1 430 ? -12.617 33.412 10.695 1.00 95.44 430 LYS A CA 1
ATOM 3478 C C . LYS A 1 430 ? -11.258 33.263 11.390 1.00 95.44 430 LYS A C 1
ATOM 3480 O O . LYS A 1 430 ? -10.920 32.181 11.858 1.00 95.44 430 LYS A O 1
ATOM 3485 N N . ALA A 1 431 ? -10.506 34.356 11.524 1.00 94.38 431 ALA A N 1
ATOM 3486 C CA . ALA A 1 431 ? -9.222 34.365 12.227 1.00 94.38 431 ALA A CA 1
ATOM 3487 C C . ALA A 1 431 ? -9.362 34.047 13.728 1.00 94.38 431 ALA A C 1
ATOM 3489 O O . ALA A 1 431 ? -8.543 33.316 14.283 1.00 94.38 431 ALA A O 1
ATOM 3490 N N . GLU A 1 432 ? -10.412 34.557 14.372 1.00 96.31 432 GLU A N 1
ATOM 3491 C CA . GLU A 1 432 ? -10.686 34.314 15.787 1.00 96.31 432 GLU A CA 1
ATOM 3492 C C . GLU A 1 432 ? -11.157 32.873 16.019 1.00 96.31 432 GLU A C 1
ATOM 3494 O O . GLU A 1 432 ? -10.666 32.203 16.927 1.00 96.31 432 GLU A O 1
ATOM 3499 N N . PHE A 1 433 ? -12.011 32.336 15.146 1.00 97.19 433 PHE A N 1
ATOM 3500 C CA . PHE A 1 433 ? -12.458 30.944 15.222 1.00 97.19 433 PHE A CA 1
ATOM 3501 C C . PHE A 1 433 ? -11.296 29.941 15.189 1.00 97.19 433 PHE A C 1
ATOM 3503 O O . PHE A 1 433 ? -11.238 29.034 16.022 1.00 97.19 433 PHE A O 1
ATOM 3510 N N . TYR A 1 434 ? -10.335 30.123 14.275 1.00 96.12 434 TYR A N 1
ATOM 3511 C CA . TYR A 1 434 ? -9.154 29.252 14.192 1.00 96.12 434 TYR A CA 1
ATOM 3512 C C . TYR A 1 434 ? -8.179 29.428 15.361 1.00 96.12 434 TYR A C 1
ATOM 3514 O O . TYR A 1 434 ? -7.359 28.542 15.599 1.00 96.12 434 TYR A O 1
ATOM 3522 N N . SER A 1 435 ? -8.283 30.522 16.122 1.00 96.12 435 SER A N 1
ATOM 3523 C CA . SER A 1 435 ? -7.509 30.713 17.353 1.00 96.12 435 SER A CA 1
ATOM 3524 C C . SER A 1 435 ? -8.055 29.908 18.541 1.00 96.12 435 SER A C 1
ATOM 3526 O O . SER A 1 435 ? -7.333 29.670 19.510 1.00 96.12 435 SER A O 1
ATOM 3528 N N . PHE A 1 436 ? -9.313 29.447 18.481 1.00 96.00 436 PHE A N 1
ATOM 3529 C CA . PHE A 1 436 ? -9.893 28.631 19.544 1.00 96.00 436 PHE A CA 1
ATOM 3530 C C . PHE A 1 436 ? -9.279 27.223 19.604 1.00 96.00 436 PHE A C 1
ATOM 3532 O O . PHE A 1 436 ? -8.910 26.665 18.571 1.00 96.00 436 PHE A O 1
ATOM 3539 N N . PRO A 1 437 ? -9.239 26.581 20.788 1.00 96.31 437 PRO A N 1
ATOM 3540 C CA . PRO A 1 437 ? -8.871 25.172 20.906 1.00 96.31 437 PRO A CA 1
ATOM 3541 C C . PRO A 1 437 ? -9.755 24.257 20.040 1.00 96.31 437 PRO A C 1
ATOM 3543 O O . PRO A 1 437 ? -10.950 24.514 19.865 1.00 96.31 437 PRO A O 1
ATOM 3546 N N . LYS A 1 438 ? -9.200 23.134 19.557 1.00 96.25 438 LYS A N 1
ATOM 3547 C CA . LYS A 1 438 ? -9.875 22.214 18.616 1.00 96.25 438 LYS A CA 1
ATOM 3548 C C . LYS A 1 438 ? -11.237 21.704 19.110 1.00 96.25 438 LYS A C 1
ATOM 3550 O O . LYS A 1 438 ? -12.162 21.557 18.309 1.00 96.25 438 LYS A O 1
ATOM 3555 N N . TRP A 1 439 ? -11.391 21.480 20.417 1.00 96.62 439 TRP A N 1
ATOM 3556 C CA . TRP A 1 439 ? -12.662 21.046 21.013 1.00 96.62 439 TRP A CA 1
ATOM 3557 C C . TRP A 1 439 ? -13.761 22.111 20.871 1.00 96.62 439 TRP A C 1
ATOM 3559 O O . TRP A 1 439 ? -14.903 21.781 20.560 1.00 96.62 439 TRP A O 1
ATOM 3569 N N . LYS A 1 440 ? -13.415 23.398 21.011 1.00 97.19 440 LYS A N 1
ATOM 3570 C CA . LYS A 1 440 ? -14.357 24.518 20.885 1.00 97.19 440 LYS A CA 1
ATOM 3571 C C . LYS A 1 440 ? -14.740 24.753 19.424 1.00 97.19 440 LYS A C 1
ATOM 3573 O O . LYS A 1 440 ? -15.916 24.954 19.139 1.00 97.19 440 LYS A O 1
ATOM 3578 N N . GLN A 1 441 ? -13.778 24.632 18.503 1.00 97.62 441 GLN A N 1
ATOM 3579 C CA . GLN A 1 441 ? -14.053 24.638 17.059 1.00 97.62 441 GLN A CA 1
ATOM 3580 C C . GLN A 1 441 ? -15.037 23.520 16.682 1.00 97.62 441 GLN A C 1
ATOM 3582 O O . GLN A 1 441 ? -16.031 23.763 16.006 1.00 97.62 441 GLN A O 1
ATOM 3587 N N . THR A 1 442 ? -14.796 22.299 17.171 1.00 95.44 442 THR A N 1
ATOM 3588 C CA . THR A 1 442 ? -15.651 21.128 16.910 1.00 95.44 442 THR A CA 1
ATOM 3589 C C . THR A 1 442 ? -17.056 21.313 17.483 1.00 95.44 442 THR A C 1
ATOM 3591 O O . THR A 1 442 ? -18.035 21.061 16.784 1.00 95.44 442 THR A O 1
ATOM 3594 N N . LYS A 1 443 ? -17.170 21.818 18.720 1.00 97.12 443 LYS A N 1
ATOM 3595 C CA . LYS A 1 443 ? -18.458 22.118 19.362 1.00 97.12 443 LYS A CA 1
ATOM 3596 C C . LYS A 1 443 ? -19.276 23.129 18.551 1.00 97.12 443 LYS A C 1
ATOM 3598 O O . LYS A 1 443 ? -20.439 22.865 18.264 1.00 97.12 443 LYS A O 1
ATOM 3603 N N . LEU A 1 444 ? -18.660 24.233 18.122 1.00 97.44 444 LEU A N 1
ATOM 3604 C CA . LEU A 1 444 ? -19.316 25.249 17.290 1.00 97.44 444 LEU A CA 1
ATOM 3605 C C . LEU A 1 444 ? -19.723 24.693 15.915 1.00 97.44 444 LEU A C 1
ATOM 3607 O O . LEU A 1 444 ? -20.827 24.954 15.444 1.00 97.44 444 LEU A O 1
ATOM 3611 N N . LYS A 1 445 ? -18.880 23.870 15.278 1.00 96.69 445 LYS A N 1
ATOM 3612 C CA . LYS A 1 445 ? -19.224 23.213 14.004 1.00 96.69 445 LYS A CA 1
ATOM 3613 C C . LYS A 1 445 ? -20.431 22.291 14.139 1.00 96.69 445 LYS A C 1
ATOM 3615 O O . LYS A 1 445 ? -21.328 22.353 13.300 1.00 96.69 445 LYS A O 1
ATOM 3620 N N . ARG A 1 446 ? -20.487 21.486 15.205 1.00 96.12 446 ARG A N 1
ATOM 3621 C CA . ARG A 1 446 ? -21.634 20.612 15.506 1.00 96.12 446 ARG A CA 1
ATOM 3622 C C . ARG A 1 446 ? -22.905 21.425 15.749 1.00 96.12 446 ARG A C 1
ATOM 3624 O O . ARG A 1 446 ? -23.928 21.124 15.145 1.00 96.12 446 ARG A O 1
ATOM 3631 N N . GLN A 1 447 ? -22.815 22.503 16.531 1.00 97.00 447 GLN A N 1
ATOM 3632 C CA . GLN A 1 447 ? -23.944 23.391 16.827 1.00 97.00 447 GLN A CA 1
ATOM 3633 C C . GLN A 1 447 ? -24.598 23.967 15.559 1.00 97.00 447 GLN A C 1
ATOM 3635 O O . GLN A 1 447 ? -25.819 24.073 15.489 1.00 97.00 447 GLN A O 1
ATOM 3640 N N . HIS A 1 448 ? -23.808 24.284 14.528 1.00 96.62 448 HIS A N 1
ATOM 3641 C CA . HIS A 1 448 ? -24.321 24.810 13.256 1.00 96.62 448 HIS A CA 1
ATOM 3642 C C . HIS A 1 448 ? -24.551 23.749 12.168 1.00 96.62 448 HIS A C 1
ATOM 3644 O O . HIS A 1 448 ? -24.854 24.115 11.027 1.00 96.62 448 HIS A O 1
ATOM 3650 N N . LYS A 1 449 ? -24.442 22.454 12.512 1.00 95.88 449 LYS A N 1
ATOM 3651 C CA . LYS A 1 449 ? -24.556 21.301 11.595 1.00 95.88 449 LYS A CA 1
ATOM 3652 C C . LYS A 1 449 ? -23.549 21.340 10.429 1.00 95.88 449 LYS A C 1
ATOM 3654 O O . LYS A 1 449 ? -23.831 20.884 9.322 1.00 95.88 449 LYS A O 1
ATOM 3659 N N . LEU A 1 450 ? -22.359 21.882 10.697 1.00 94.25 450 LEU A N 1
ATOM 3660 C CA . LEU A 1 450 ? -21.214 21.980 9.780 1.00 94.25 450 LEU A CA 1
ATOM 3661 C C . LEU A 1 450 ? -20.068 21.017 10.154 1.00 94.25 450 LEU A C 1
ATOM 3663 O O . LEU A 1 450 ? -18.979 21.128 9.593 1.00 94.25 450 LEU A O 1
ATOM 3667 N N . PHE A 1 451 ? -20.293 20.108 11.114 1.00 86.56 451 PHE A N 1
ATOM 3668 C CA . PHE A 1 451 ? -19.383 19.003 11.441 1.00 86.56 451 PHE A CA 1
ATOM 3669 C C . PHE A 1 451 ? -19.748 17.767 10.637 1.00 86.56 451 PHE A C 1
ATOM 3671 O O . PHE A 1 451 ? -20.931 17.359 10.706 1.00 86.56 451 PHE A O 1
#